Protein AF-A0A261BM64-F1 (afdb_monomer)

Secondary structure (DSSP, 8-state):
------------------TT--SSS--SS--TTTHHHHTTTS-HHHHHHHHHHHHHHHHHHHHS----------HHHHHHHHHHHHHHHHHHTTSTTTTT---EEEE-SS-EEEE---TT----EEEEE--TT--HHHHHHHTTSPTT-EEEEE-S--HHHHHHHHHTTEEEESSEEESS-EEEEEEEEETTEEEEEEEEEEEHHHIIIIII--SEEEEEEEE-TTGGGGGGGGGSTTSHHHHTT-EEEEEEEEEPPP-HHHHHHHHHHHHHHHHHT-EEEEEEEESSSEEEEEEE-S-HHHHHHHS--------------------------------SSHHHHHHHHHHHHHHHHHHHHHHGGGTT-HHHHHTTHHHHHHHHTTSGGGTT---EEEE-SS-EEEEPPPTT----EEEEES-TT--HHHHHHHTTSPTT-EEEEE-S-IIIIIHHHTTTTEEEESSEEESSSEEEEEEEEETTEEEEEEEEEEEHHHIIIIII--SEEEEEEE--TTGGGGGGGGGSTTSHHHHTT-EEEEEEEEEPPP-HHHHHHHHHHHHHHHHHT-EEEEEEEESSSEEEEEEESS-HHHIIIII-

Foldseek 3Di:
DDDDDDDDDDDDDDPDDDPPPDPPPPPDDDDPVPVVVVPPPDDPVVVVVVVVVVVVVVVVVVVVPPPPPPPPPDLVVLVVCQVCVVVVQVVVCPDPVNVPFDWDWQDKPPGTDIARAFPVLDAAEEEEFCCQLICSSVVVVLVVHHPPHEYEYEDLACDRRVVVQVVPNYHYHNFGEAQAFDWDWAFHQDPNDTDTDTTTYHYPLCCVCPVVVDQEHAEYEEDRRQRVLRCLQQPADVGVSVVSSHDYFKYKYWAAQDDSVSSVSVVCSVVRCVVRVQWRWDDWDDDNIIMIMIGGPPDQVSCNRGDDDDDDDDDDDDDDDDDDDDDDDDDDDDDDDDDPPPPVLVLLLVLLVQLLVQLCVVCVVCQVPLVVCVVCNVVSQVVSCPDPSNVPAPWDWQDKPPDIDIAFAWPVLDAFEEEEFQQALICRSVVVVVVRHHPPHEYEYEDLNPDRRVVVQVVDNYHYHNFGEAQAFDWDFAFGQDPNDTDTDITTYHYPLCCQCPVVNHQEHAEYEEDRRQRVLRCLQQPADVHVSVVSSHDYQKYKYKAAQDDPVSSVSVSVSVVRCSVRSFWRWHDWDDDSIIIIMIGGSPDPVSCNTRPD

Sequence (600 aa):
MNSRSYYSKFKNTEVFHDETFSYCNVIKLFTSRRLLTMMRRGGAATFFAVLSVSLLLYISYSSLNTTTTSFRLRDSAVDKLWGNLWRGIKLCEVIPEMKGLFIGDYPNSDETKRHIVPKMQLPSVIVTLGIGHDTGAEEKLIKGLPHGSEFFGADPMHEINENLYTKLPGKYFPFAVADAAGLAEANVLINTSYTTKTVVTLDIIYFLKNLVKRTFIDDIWIDGEGAEYGLFDHFFNNGKFDENGITFCQFNIEIHKPDNLQKKLFHDFIFQLLKDRRYAIYRPVQGHHMRLFMINFANEECKLQSTMRQKNVTKLFVAISVSFFLCLIVTNRNQFLYRIRMSAVEQVANNYSAWNDCLIKKISIYNGKPDKLWGNFSKGIKLCENIEEMKGLSIGSYANSDERKWHIVPKKNKPSVIISLGIGNDTLAEQKLIKVLPRGSEFFGADPIHEINENLYTKLPGKYFPFAVANSSGLAKASVLYNESYITKTVVTVDITYFLKNLVRRTFIDDIWIDAEGAEYGLFDHFFNGGKFDNNGITFCQFNIEIHSPDVQQKKLFHDFIFQLLNDRRYAIYRPVIGSHMRLFMLNFANEYCVHNYIL

Mean predicted aligned error: 14.96 Å

Radius of gyration: 34.31 Å; Cα contacts (8 Å, |Δi|>4): 955; chains: 1; bounding box: 92×75×102 Å

InterPro domains:
  IPR006342 Methyltransferase FkbM [PF05050] (107-279)
  IPR006342 Methyltransferase FkbM [PF05050] (403-571)

Organism: NCBI:txid1503980

pLDDT: mean 79.96, std 23.24, range [22.7, 98.44]

Solvent-accessible surface area (backbone atoms only — not comparable to full-atom values): 34769 Å² total; per-residue (Å²): 136,90,87,81,86,91,84,82,86,86,89,78,89,78,86,77,90,63,92,84,83,65,86,88,74,84,85,81,85,83,68,78,72,60,65,66,57,51,75,74,76,48,64,70,69,57,54,50,50,54,49,51,53,52,48,51,50,47,51,52,57,57,67,72,63,75,68,85,70,75,82,73,74,56,68,74,56,47,65,46,42,79,84,42,49,56,61,60,43,59,64,53,55,71,38,79,89,55,60,78,63,71,71,43,80,27,55,44,97,89,52,68,51,67,48,65,76,53,76,77,65,56,55,42,38,38,39,37,34,46,54,87,80,58,59,51,25,58,60,55,47,57,77,73,51,35,84,82,40,43,37,38,37,28,24,55,62,51,71,64,39,38,59,54,35,58,76,41,89,31,47,65,41,63,25,32,70,27,73,51,62,49,77,44,80,40,61,42,80,52,97,94,38,78,43,80,39,74,36,47,28,35,25,48,67,56,43,33,55,70,70,71,58,43,44,67,33,47,34,37,38,40,39,44,74,57,44,49,71,63,46,49,63,31,75,40,85,80,14,62,31,49,77,69,62,40,46,62,28,27,35,32,39,47,44,52,69,62,56,80,66,46,34,47,54,50,47,53,42,55,53,48,38,59,72,60,61,32,51,51,73,41,83,60,45,87,66,80,39,41,37,41,34,36,40,30,66,66,46,66,66,41,26,52,40,75,52,84,84,90,86,88,89,84,90,84,93,83,92,86,86,92,88,81,83,90,85,87,88,87,83,86,88,87,87,87,89,84,89,82,65,59,69,66,54,49,50,52,51,50,30,49,48,55,38,49,55,45,34,49,68,62,46,54,90,30,65,97,32,31,72,59,32,71,80,43,46,54,63,30,37,63,58,32,50,64,36,82,72,49,66,80,69,72,69,41,82,28,54,43,96,88,52,72,48,68,49,57,68,49,76,75,66,52,54,43,39,38,37,35,33,47,52,59,94,59,59,49,25,58,57,54,48,59,76,74,50,34,84,81,40,44,37,38,36,25,29,61,56,54,83,59,34,40,61,57,44,57,75,42,89,34,48,70,38,71,26,34,66,28,70,51,62,50,78,42,80,39,62,42,83,51,94,95,38,79,44,81,41,72,38,46,29,36,22,49,67,54,44,32,54,71,70,70,58,44,42,68,32,46,34,36,39,40,39,43,70,59,41,49,73,63,44,49,65,31,75,39,83,82,14,62,31,50,77,66,63,39,47,62,30,29,36,31,38,46,44,53,66,64,55,78,66,50,29,41,53,51,43,53,41,54,56,49,41,61,71,58,64,34,59,50,66,37,83,64,46,80,69,77,38,41,35,40,34,35,38,28,69,65,44,68,65,35,32,61,32,57,70,105

Nearest PDB structures (foldseek):
  1z74-assembly1_A  TM=6.182E-01  e=7.413E-01  Escherichia coli
  4wkg-assembly1_B  TM=5.753E-01  e=1.049E+00  Escherichia coli K-12
  1z7b-assembly1_A  TM=3.713E-01  e=9.899E-01  Escherichia coli
  4gok-assembly1_B  TM=2.558E-01  e=6.299E+00  Mus musculus
  3bh7-assembly1_A  TM=1.903E-01  e=9.442E+00  Mus musculus

Structure (mmCIF, N/CA/C/O backbone):
data_AF-A0A261BM64-F1
#
_entry.id   AF-A0A261BM64-F1
#
loop_
_atom_site.group_PDB
_atom_site.id
_atom_site.type_symbol
_atom_site.label_atom_id
_atom_site.label_alt_id
_atom_site.label_comp_id
_atom_site.label_asym_id
_atom_site.label_entity_id
_atom_site.label_seq_id
_atom_site.pdbx_PDB_ins_code
_atom_site.Cartn_x
_atom_site.Cartn_y
_atom_site.Cartn_z
_atom_site.occupancy
_atom_site.B_iso_or_equiv
_atom_site.auth_seq_id
_atom_site.auth_comp_id
_atom_site.auth_asym_id
_atom_site.auth_atom_id
_atom_site.pdbx_PDB_model_num
ATOM 1 N N . MET A 1 1 ? -29.934 41.283 34.119 1.00 27.91 1 MET A N 1
ATOM 2 C CA . MET A 1 1 ? -31.179 42.057 33.917 1.00 27.91 1 MET A CA 1
ATOM 3 C C . MET A 1 1 ? -32.213 41.161 33.248 1.00 27.91 1 MET A C 1
ATOM 5 O O . MET A 1 1 ? -31.848 40.356 32.406 1.00 27.91 1 MET A O 1
ATOM 9 N N . ASN A 1 2 ? -33.454 41.260 33.726 1.00 26.25 2 ASN A N 1
ATOM 10 C CA . ASN A 1 2 ? -34.631 40.424 33.459 1.00 26.25 2 ASN A CA 1
ATOM 11 C C . ASN A 1 2 ? -34.970 40.159 31.980 1.00 26.25 2 ASN A C 1
ATOM 13 O O . ASN A 1 2 ? -35.004 41.094 31.190 1.00 26.25 2 ASN A O 1
ATOM 17 N N . SER A 1 3 ? -35.474 38.957 31.677 1.00 25.48 3 SER A N 1
ATOM 18 C CA . SER A 1 3 ? -36.899 38.791 31.332 1.00 25.48 3 SER A CA 1
ATOM 19 C C . SER A 1 3 ? -37.350 37.326 31.433 1.00 25.48 3 SER A C 1
ATOM 21 O O . SER A 1 3 ? -36.589 36.387 31.228 1.00 25.48 3 SER A O 1
ATOM 23 N N . ARG A 1 4 ? -38.597 37.170 31.882 1.00 25.44 4 ARG A N 1
ATOM 24 C CA . ARG A 1 4 ? -39.299 35.948 32.288 1.00 25.44 4 ARG A CA 1
ATOM 25 C C . ARG A 1 4 ? -40.121 35.363 31.131 1.00 25.44 4 ARG A C 1
ATOM 27 O O . ARG A 1 4 ? -40.596 36.109 30.289 1.00 25.44 4 ARG A O 1
ATOM 34 N N . SER A 1 5 ? -40.475 34.084 31.311 1.00 24.55 5 SER A N 1
ATOM 35 C CA . SER A 1 5 ? -41.796 33.483 31.040 1.00 24.55 5 SER A CA 1
ATOM 36 C C . SER A 1 5 ? -42.239 33.287 29.586 1.00 24.55 5 SER A C 1
ATOM 38 O O . SER A 1 5 ? -42.747 34.215 28.974 1.00 24.55 5 SER A O 1
ATOM 40 N N . TYR A 1 6 ? -42.311 32.017 29.169 1.00 23.59 6 TYR A N 1
ATOM 41 C CA . TYR A 1 6 ? -43.547 31.455 28.608 1.00 23.59 6 TYR A CA 1
ATOM 42 C C . TYR A 1 6 ? -43.740 30.008 29.093 1.00 23.59 6 TYR A C 1
ATOM 44 O O . TYR A 1 6 ? -43.117 29.071 28.608 1.00 23.59 6 TYR A O 1
ATOM 52 N N . TYR A 1 7 ? -44.625 29.849 30.077 1.00 23.47 7 TYR A N 1
ATOM 53 C CA . TYR A 1 7 ? -45.308 28.602 30.415 1.00 23.47 7 TYR A CA 1
ATOM 54 C C . TYR A 1 7 ? -46.799 28.874 30.201 1.00 23.47 7 TYR A C 1
ATOM 56 O O . TYR A 1 7 ? -47.377 29.629 30.976 1.00 23.47 7 TYR A O 1
ATOM 64 N N . SER A 1 8 ? -47.436 28.275 29.188 1.00 22.94 8 SER A N 1
ATOM 65 C CA . SER A 1 8 ? -48.829 27.822 29.315 1.00 22.94 8 SER A CA 1
ATOM 66 C C . SER A 1 8 ? -49.249 26.884 28.175 1.00 22.94 8 SER A C 1
ATOM 68 O O . SER A 1 8 ? -49.077 27.208 27.006 1.00 22.94 8 SER A O 1
ATOM 70 N N . LYS A 1 9 ? -49.900 25.788 28.588 1.00 23.97 9 LYS A N 1
ATOM 71 C CA . LYS A 1 9 ? -50.954 25.021 27.902 1.00 23.97 9 LYS A CA 1
ATOM 72 C C . LYS A 1 9 ? -50.613 24.293 26.594 1.00 23.97 9 LYS A C 1
ATOM 74 O O . LYS A 1 9 ? -50.827 24.816 25.515 1.00 23.97 9 LYS A O 1
ATOM 79 N N . PHE A 1 10 ? -50.392 22.985 26.727 1.00 24.86 10 PHE A N 1
ATOM 80 C CA . PHE A 1 10 ? -51.280 22.006 26.088 1.00 24.86 10 PHE A CA 1
ATOM 81 C C . PHE A 1 10 ? -51.656 20.928 27.113 1.00 24.86 10 PHE A C 1
ATOM 83 O O . PHE A 1 10 ? -50.862 20.065 27.473 1.00 24.86 10 PHE A O 1
ATOM 90 N N . LYS A 1 11 ? -52.885 21.035 27.632 1.00 24.25 11 LYS A N 1
ATOM 91 C CA . LYS A 1 11 ? -53.636 19.904 28.179 1.00 24.25 11 LYS A CA 1
ATOM 92 C C . LYS A 1 11 ? -54.252 19.206 26.970 1.00 24.25 11 LYS A C 1
ATOM 94 O O . LYS A 1 11 ? -55.079 19.819 26.309 1.00 24.25 11 LYS A O 1
ATOM 99 N N . ASN A 1 12 ? -53.834 17.979 26.698 1.00 24.27 12 ASN A N 1
ATOM 100 C CA . ASN A 1 12 ? -54.710 16.896 26.263 1.00 24.27 12 ASN A CA 1
ATOM 101 C C . ASN A 1 12 ? -53.974 15.586 26.535 1.00 24.27 12 ASN A C 1
ATOM 103 O O . ASN A 1 12 ? -52.981 15.238 25.906 1.00 24.27 12 ASN A O 1
ATOM 107 N N . THR A 1 13 ? -54.441 14.941 27.592 1.00 26.94 13 THR A N 1
ATOM 108 C CA . THR A 1 13 ? -54.120 13.592 28.026 1.00 26.94 13 THR A CA 1
ATOM 109 C C . THR A 1 13 ? -54.712 12.590 27.043 1.00 26.94 13 THR A C 1
ATOM 111 O O . THR A 1 13 ? -55.924 12.399 27.038 1.00 26.94 13 THR A O 1
ATOM 114 N N . GLU A 1 14 ? -53.859 11.904 26.292 1.00 22.70 14 GLU A N 1
ATOM 115 C CA . GLU A 1 14 ? -54.111 10.521 25.889 1.00 22.70 14 GLU A CA 1
ATOM 116 C C . GLU A 1 14 ? -53.057 9.656 26.578 1.00 22.70 14 GLU A C 1
ATOM 118 O O . GLU A 1 14 ? -51.877 9.648 26.231 1.00 22.70 14 GLU A O 1
ATOM 123 N N . VAL A 1 15 ? -53.493 8.992 27.646 1.00 25.80 15 VAL A N 1
ATOM 124 C CA . VAL A 1 15 ? -52.735 7.945 28.325 1.00 25.80 15 VAL A CA 1
ATOM 125 C C . VAL A 1 15 ? -52.829 6.710 27.436 1.00 25.80 15 VAL A C 1
ATOM 127 O O . VAL A 1 15 ? -53.830 6.000 27.466 1.00 25.80 15 VAL A O 1
ATOM 130 N N . PHE A 1 16 ? -51.805 6.469 26.622 1.00 24.59 16 PHE A N 1
ATOM 131 C CA . PHE A 1 16 ? -51.646 5.188 25.944 1.00 24.59 16 PHE A CA 1
ATOM 132 C C . PHE A 1 16 ? -50.940 4.216 26.890 1.00 24.59 16 PHE A C 1
ATOM 134 O O . PHE A 1 16 ? -49.743 4.326 27.153 1.00 24.59 16 PHE A O 1
ATOM 141 N N . HIS A 1 17 ? -51.722 3.281 27.430 1.00 26.20 17 HIS A N 1
ATOM 142 C CA . HIS A 1 17 ? -51.215 2.034 27.983 1.00 26.20 17 HIS A CA 1
ATOM 143 C C . HIS A 1 17 ? -50.659 1.200 26.826 1.00 26.20 17 HIS A C 1
ATOM 145 O O . HIS A 1 17 ? -51.427 0.660 26.037 1.00 26.20 17 HIS A O 1
ATOM 151 N N . ASP A 1 18 ? -49.335 1.116 26.731 1.00 27.52 18 ASP A N 1
ATOM 152 C CA . ASP A 1 18 ? -48.642 0.157 25.874 1.00 27.52 18 ASP A CA 1
ATOM 153 C C . ASP A 1 18 ? -47.650 -0.623 26.750 1.00 27.52 18 ASP A C 1
ATOM 155 O O . ASP A 1 18 ? -46.895 -0.040 27.538 1.00 27.52 18 ASP A O 1
ATOM 159 N N . GLU A 1 19 ? -47.706 -1.951 26.679 1.00 28.20 19 GLU A N 1
ATOM 160 C CA . GLU A 1 19 ? -47.097 -2.918 27.611 1.00 28.20 19 GLU A CA 1
ATOM 161 C C . GLU A 1 19 ? -45.558 -3.016 27.520 1.00 28.20 19 GLU A C 1
ATOM 163 O O . GLU A 1 19 ? -44.948 -4.006 27.916 1.00 28.20 19 GLU A O 1
ATOM 168 N N . THR A 1 20 ? -44.878 -1.964 27.066 1.00 29.73 20 THR A N 1
ATOM 169 C CA . THR A 1 20 ? -43.408 -1.887 27.015 1.00 29.73 20 THR A CA 1
ATOM 170 C C . THR A 1 20 ? -42.751 -1.431 28.327 1.00 29.73 20 THR A C 1
ATOM 172 O O . THR A 1 20 ? -41.527 -1.409 28.430 1.00 29.73 20 THR A O 1
ATOM 175 N N . PHE A 1 21 ? -43.528 -1.114 29.368 1.00 30.62 21 PHE A N 1
ATOM 176 C CA . PHE A 1 21 ? -43.029 -0.693 30.687 1.00 30.62 21 PHE A CA 1
ATOM 177 C C . PHE A 1 21 ? -43.258 -1.767 31.766 1.00 30.62 21 PHE A C 1
ATOM 179 O O . PHE A 1 21 ? -44.001 -1.555 32.720 1.00 30.62 21 PHE A O 1
ATOM 186 N N . SER A 1 22 ? -42.622 -2.940 31.648 1.00 30.62 22 SER A N 1
ATOM 187 C CA . SER A 1 22 ? -42.718 -3.971 32.703 1.00 30.62 22 SER A CA 1
ATOM 188 C C . SER A 1 22 ? -41.456 -4.814 32.940 1.00 30.62 22 SER A C 1
ATOM 190 O O . SER A 1 22 ? -41.537 -5.937 33.425 1.00 30.62 22 SER A O 1
ATOM 192 N N . TYR A 1 23 ? -40.257 -4.283 32.677 1.00 32.41 23 TYR A N 1
ATOM 193 C CA . TYR A 1 23 ? -39.013 -4.995 33.032 1.00 32.41 23 TYR A CA 1
ATOM 194 C C . TYR A 1 23 ? -38.281 -4.470 34.277 1.00 32.41 23 TYR A C 1
ATOM 196 O O . TYR A 1 23 ? -37.361 -5.129 34.750 1.00 32.41 23 TYR A O 1
ATOM 204 N N . CYS A 1 24 ? -38.739 -3.374 34.896 1.00 29.56 24 CYS A N 1
ATOM 205 C CA . CYS A 1 24 ? -38.149 -2.861 36.146 1.00 29.56 24 CYS A CA 1
ATOM 206 C C . CYS A 1 24 ? -38.974 -3.123 37.422 1.00 29.56 24 CYS A C 1
ATOM 208 O O . CYS A 1 24 ? -38.508 -2.773 38.499 1.00 29.56 24 CYS A O 1
ATOM 210 N N . ASN A 1 25 ? -40.164 -3.740 37.353 1.00 27.56 25 ASN A N 1
ATOM 211 C CA . ASN A 1 25 ? -41.068 -3.840 38.518 1.00 27.56 25 ASN A CA 1
ATOM 212 C C . ASN A 1 25 ? -41.538 -5.254 38.915 1.00 27.56 25 ASN A C 1
ATOM 214 O O . ASN A 1 25 ? -42.437 -5.382 39.744 1.00 27.56 25 ASN A O 1
ATOM 218 N N . VAL A 1 26 ? -40.907 -6.330 38.434 1.00 28.30 26 VAL A N 1
ATOM 219 C CA . VAL A 1 26 ? -41.271 -7.709 38.833 1.00 28.30 26 VAL A CA 1
ATOM 220 C C . VAL A 1 26 ? -40.197 -8.343 39.725 1.00 28.30 26 VAL A C 1
ATOM 222 O O . VAL A 1 26 ? -39.686 -9.418 39.449 1.00 28.30 26 VAL A O 1
ATOM 225 N N . ILE A 1 27 ? -39.847 -7.682 40.832 1.00 28.03 27 ILE A N 1
ATOM 226 C CA . ILE A 1 27 ? -39.188 -8.329 41.984 1.00 28.03 27 ILE A CA 1
ATOM 227 C C . ILE A 1 27 ? -39.833 -7.789 43.259 1.00 28.03 27 ILE A C 1
ATOM 229 O O . ILE A 1 27 ? -39.237 -7.053 44.042 1.00 28.03 27 ILE A O 1
ATOM 233 N N . LYS A 1 28 ? -41.113 -8.105 43.464 1.00 28.30 28 LYS A N 1
ATOM 234 C CA . LYS A 1 28 ? -41.758 -7.861 44.759 1.00 28.30 28 LYS A CA 1
ATOM 235 C C . LYS A 1 28 ? -42.925 -8.791 45.050 1.00 28.30 28 LYS A C 1
ATOM 237 O O . LYS A 1 28 ? -43.898 -8.377 45.651 1.00 28.30 28 LYS A O 1
ATOM 242 N N . LEU A 1 29 ? -42.827 -10.060 44.675 1.00 29.50 29 LEU A N 1
ATOM 243 C CA . LEU A 1 29 ? -43.710 -11.109 45.182 1.00 29.50 29 LEU A CA 1
ATOM 244 C C . LEU A 1 29 ? -42.959 -12.426 45.039 1.00 29.50 29 LEU A C 1
ATOM 246 O O . LEU A 1 29 ? -42.694 -12.833 43.925 1.00 29.50 29 LEU A O 1
ATOM 250 N N . PHE A 1 30 ? -42.554 -12.988 46.177 1.00 30.08 30 PHE A N 1
ATOM 251 C CA . PHE A 1 30 ? -42.085 -14.358 46.459 1.00 30.08 30 PHE A CA 1
ATOM 252 C C . PHE A 1 30 ? -40.916 -14.321 47.446 1.00 30.08 30 PHE A C 1
ATOM 254 O O . PHE A 1 30 ? -39.801 -14.754 47.180 1.00 30.08 30 PHE A O 1
ATOM 261 N N . THR A 1 31 ? -41.187 -13.810 48.648 1.00 32.81 31 THR A N 1
ATOM 262 C CA . THR A 1 31 ? -40.377 -14.158 49.814 1.00 32.81 31 THR A CA 1
ATOM 263 C C . THR A 1 31 ? -40.854 -15.509 50.349 1.00 32.81 31 THR A C 1
ATOM 265 O O . THR A 1 31 ? -42.041 -15.730 50.602 1.00 32.81 31 THR A O 1
ATOM 268 N N . SER A 1 32 ? -39.902 -16.420 50.536 1.00 38.06 32 SER A N 1
ATOM 269 C CA . SER A 1 32 ? -40.053 -17.830 50.932 1.00 38.06 32 SER A CA 1
ATOM 270 C C . SER A 1 32 ? -40.803 -18.082 52.253 1.00 38.06 32 SER A C 1
ATOM 272 O O . SER A 1 32 ? -41.097 -19.227 52.590 1.00 38.06 32 SER A O 1
ATOM 274 N N . ARG A 1 33 ? -41.180 -17.035 53.001 1.00 36.44 33 ARG A N 1
ATOM 275 C CA . ARG A 1 33 ? -41.893 -17.151 54.283 1.00 36.44 33 ARG A CA 1
ATOM 276 C C . ARG A 1 33 ? -43.402 -17.404 54.168 1.00 36.44 33 ARG A C 1
ATOM 278 O O . ARG A 1 33 ? -43.966 -17.936 55.121 1.00 36.44 33 ARG A O 1
ATOM 285 N N . ARG A 1 34 ? -44.062 -17.073 53.045 1.00 40.50 34 ARG A N 1
ATOM 286 C CA . ARG A 1 34 ? -45.526 -17.278 52.886 1.00 40.50 34 ARG A CA 1
ATOM 287 C C . ARG A 1 34 ? -45.927 -18.682 52.404 1.00 40.50 34 ARG A C 1
ATOM 289 O O . ARG A 1 34 ? -47.018 -19.140 52.727 1.00 40.50 34 ARG A O 1
ATOM 296 N N . LEU A 1 35 ? -45.044 -19.396 51.702 1.00 41.75 35 LEU A N 1
ATOM 297 C CA . LEU A 1 35 ? -45.313 -20.758 51.205 1.00 41.75 35 LEU A CA 1
ATOM 298 C C . LEU A 1 35 ? -45.365 -21.801 52.337 1.00 41.75 35 LEU A C 1
ATOM 300 O O . LEU A 1 35 ? -46.227 -22.676 52.341 1.00 41.75 35 LEU A O 1
ATOM 304 N N . LEU A 1 36 ? -44.524 -21.641 53.363 1.00 43.19 36 LEU A N 1
ATOM 305 C CA . LEU A 1 36 ? -44.517 -22.509 54.548 1.00 43.19 36 LEU A CA 1
ATOM 306 C C . LEU A 1 36 ? -45.742 -22.324 55.460 1.00 43.19 36 LEU A C 1
ATOM 308 O O . LEU A 1 36 ? -46.061 -23.214 56.246 1.00 43.19 36 LEU A O 1
ATOM 312 N N . THR A 1 37 ? -46.450 -21.194 55.364 1.00 41.78 37 THR A N 1
ATOM 313 C CA . THR A 1 37 ? -47.647 -20.931 56.180 1.00 41.78 37 THR A CA 1
ATOM 314 C C . THR A 1 37 ? -48.914 -21.545 55.579 1.00 41.78 37 THR A C 1
ATOM 316 O O . THR A 1 37 ? -49.790 -21.961 56.336 1.00 41.78 37 THR A O 1
ATOM 319 N N . MET A 1 38 ? -49.000 -21.685 54.249 1.00 43.47 38 MET A N 1
ATOM 320 C CA . MET A 1 38 ? -50.141 -22.339 53.587 1.00 43.47 38 MET A CA 1
ATOM 321 C C . MET A 1 38 ? -50.138 -23.866 53.750 1.00 43.47 38 MET A C 1
ATOM 323 O O . MET A 1 38 ? -51.203 -24.449 53.935 1.00 43.47 38 MET A O 1
ATOM 327 N N . MET A 1 39 ? -48.967 -24.514 53.796 1.00 41.50 39 MET A N 1
ATOM 328 C CA . MET A 1 39 ? -48.874 -25.973 53.996 1.00 41.50 39 MET A CA 1
ATOM 329 C C . MET A 1 39 ? -49.266 -26.441 55.411 1.00 41.50 39 MET A C 1
ATOM 331 O O . MET A 1 39 ? -49.415 -27.637 55.638 1.00 41.50 39 MET A O 1
ATOM 335 N N . ARG A 1 40 ? -49.457 -25.523 56.373 1.00 49.06 40 ARG A N 1
ATOM 336 C CA . ARG A 1 40 ? -49.807 -25.859 57.766 1.00 49.06 40 ARG A CA 1
ATOM 337 C C . ARG A 1 40 ? -51.303 -25.801 58.096 1.00 49.06 40 ARG A C 1
ATOM 339 O O . ARG A 1 40 ? -51.658 -26.200 59.200 1.00 49.06 40 ARG A O 1
ATOM 346 N N . ARG A 1 41 ? -52.176 -25.291 57.214 1.00 49.00 41 ARG A N 1
ATOM 347 C CA . ARG A 1 41 ? -53.595 -25.037 57.569 1.00 49.00 41 ARG A CA 1
ATOM 348 C C . ARG A 1 41 ? -54.665 -25.509 56.582 1.00 49.00 41 ARG A C 1
ATOM 350 O O . ARG A 1 41 ? -55.825 -25.539 56.968 1.00 49.00 41 ARG A O 1
ATOM 357 N N . GLY A 1 42 ? -54.318 -25.921 55.368 1.00 51.72 42 GLY A N 1
ATOM 358 C CA . GLY A 1 42 ? -55.272 -26.521 54.431 1.00 51.72 42 GLY A CA 1
ATOM 359 C C . GLY A 1 42 ? -54.634 -27.758 53.833 1.00 51.72 42 GLY A C 1
ATOM 360 O O . GLY A 1 42 ? -53.624 -27.635 53.147 1.00 51.72 42 GLY A O 1
ATOM 361 N N . GLY A 1 43 ? -55.153 -28.939 54.170 1.00 51.94 43 GLY A N 1
ATOM 362 C CA . GLY A 1 43 ? -54.605 -30.219 53.721 1.00 51.94 43 GLY A CA 1
ATOM 363 C C . GLY A 1 43 ? -54.429 -30.298 52.201 1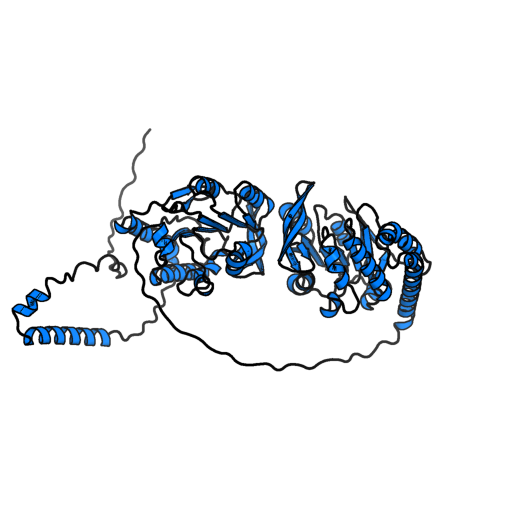.00 51.94 43 GLY A C 1
ATOM 364 O O . GLY A 1 43 ? -54.982 -29.496 51.449 1.00 51.94 43 GLY A O 1
ATOM 365 N N . ALA A 1 44 ? -53.664 -31.298 51.753 1.00 45.59 44 ALA A N 1
ATOM 366 C CA . ALA A 1 44 ? -53.212 -31.487 50.371 1.00 45.59 44 ALA A CA 1
ATOM 367 C C . ALA A 1 44 ? -54.288 -31.238 49.290 1.00 45.59 44 ALA A C 1
ATOM 369 O O . ALA A 1 44 ? -53.965 -30.722 48.225 1.00 45.59 44 ALA A O 1
ATOM 370 N N . ALA A 1 45 ? -55.566 -31.500 49.578 1.00 44.25 45 ALA A N 1
ATOM 371 C CA . ALA A 1 45 ? -56.689 -31.220 48.684 1.00 44.25 45 ALA A CA 1
ATOM 372 C C . ALA A 1 45 ? -56.798 -29.743 48.242 1.00 44.25 45 ALA A C 1
ATOM 374 O O . ALA A 1 45 ? -57.065 -29.475 47.074 1.00 44.25 45 ALA A O 1
ATOM 375 N N . THR A 1 46 ? -56.543 -28.771 49.126 1.00 49.66 46 THR A N 1
ATOM 376 C CA . THR A 1 46 ? -56.608 -27.338 48.777 1.00 49.66 46 THR A CA 1
ATOM 377 C C . THR A 1 46 ? -55.399 -26.907 47.944 1.00 49.66 46 THR A C 1
ATOM 379 O O . THR A 1 46 ? -55.518 -26.067 47.056 1.00 49.66 46 THR A O 1
ATOM 382 N N . PHE A 1 47 ? -54.239 -27.526 48.183 1.00 50.97 47 PHE A N 1
ATOM 383 C CA . PHE A 1 47 ? -53.023 -27.299 47.402 1.00 50.97 47 PHE A CA 1
ATOM 384 C C . PHE A 1 47 ? -53.157 -27.863 45.982 1.00 50.97 47 PHE A C 1
ATOM 386 O O . PHE A 1 47 ? -52.850 -27.164 45.018 1.00 50.97 47 PHE A O 1
ATOM 393 N N . PHE A 1 48 ? -53.702 -29.077 45.840 1.00 46.00 48 PHE A N 1
ATOM 394 C CA . PHE A 1 48 ? -53.966 -29.685 44.536 1.00 46.00 48 PHE A CA 1
ATOM 395 C C . PHE A 1 48 ? -55.066 -28.956 43.760 1.00 46.00 48 PHE A C 1
ATOM 397 O O . PHE A 1 48 ? -54.900 -28.763 42.561 1.00 46.00 48 PHE A O 1
ATOM 404 N N . ALA A 1 49 ? -56.115 -28.453 44.424 1.00 47.50 49 ALA A N 1
ATOM 405 C CA . ALA A 1 49 ? -57.146 -27.636 43.777 1.00 47.50 49 ALA A CA 1
ATOM 406 C C . ALA A 1 49 ? -56.566 -26.336 43.185 1.00 47.50 49 ALA A C 1
ATOM 408 O O . ALA A 1 49 ? -56.796 -26.028 42.015 1.00 47.50 49 ALA A O 1
ATOM 409 N N . VAL A 1 50 ? -55.735 -25.613 43.947 1.00 52.69 50 VAL A N 1
ATOM 410 C CA . VAL A 1 50 ? -55.081 -24.376 43.480 1.00 52.69 50 VAL A CA 1
ATOM 411 C C . VAL A 1 50 ? -54.078 -24.656 42.356 1.00 52.69 50 VAL A C 1
ATOM 413 O O . VAL A 1 50 ? -54.019 -23.891 41.393 1.00 52.69 50 VAL A O 1
ATOM 416 N N . LEU A 1 51 ? -53.343 -25.771 42.419 1.00 45.41 51 LEU A N 1
ATOM 417 C CA . LEU A 1 51 ? -52.441 -26.192 41.343 1.00 45.41 51 LEU A CA 1
ATOM 418 C C . LEU A 1 51 ? -53.198 -26.593 40.076 1.00 45.41 51 LEU A C 1
ATOM 420 O O . LEU A 1 51 ? -52.790 -26.199 38.992 1.00 45.41 51 LEU A O 1
ATOM 424 N N . SER A 1 52 ? -54.319 -27.308 40.197 1.00 43.88 52 SER A N 1
ATOM 425 C CA . SER A 1 52 ? -55.134 -27.708 39.045 1.00 43.88 52 SER A CA 1
ATOM 426 C C . SER A 1 52 ? -55.811 -26.521 38.358 1.00 43.88 52 SER A C 1
ATOM 428 O O . SER A 1 52 ? -55.814 -26.462 37.134 1.00 43.88 52 SER A O 1
ATOM 430 N N . VAL A 1 53 ? -56.288 -25.523 39.113 1.00 48.19 53 VAL A N 1
ATOM 431 C CA . VAL A 1 53 ? -56.851 -24.284 38.546 1.00 48.19 53 VAL A CA 1
ATOM 432 C C . VAL A 1 53 ? -55.755 -23.423 37.910 1.00 48.19 53 VAL A C 1
ATOM 434 O O . VAL A 1 53 ? -55.958 -22.884 36.827 1.00 48.19 53 VAL A O 1
ATOM 437 N N . SER A 1 54 ? -54.566 -23.351 38.518 1.00 47.28 54 SER A N 1
ATOM 438 C CA . SER A 1 54 ? -53.419 -22.626 37.948 1.00 47.28 54 SER A CA 1
ATOM 439 C C . SER A 1 54 ? -52.878 -23.304 36.685 1.00 47.28 54 SER A C 1
ATOM 441 O O . SER A 1 54 ? -52.493 -22.621 35.741 1.00 47.28 54 SER A O 1
ATOM 443 N N . LEU A 1 55 ? -52.897 -24.640 36.635 1.00 42.06 55 LEU A N 1
ATOM 444 C CA . LEU A 1 55 ? -52.486 -25.425 35.473 1.00 42.06 55 LEU A CA 1
ATOM 445 C C . LEU A 1 55 ? -53.532 -25.363 34.350 1.00 42.06 55 LEU A C 1
ATOM 447 O O . LEU A 1 55 ? -53.156 -25.242 33.193 1.00 42.06 55 LEU A O 1
ATOM 451 N N . LEU A 1 56 ? -54.831 -25.360 34.669 1.00 41.06 56 LEU A N 1
ATOM 452 C CA . LEU A 1 56 ? -55.909 -25.154 33.691 1.00 41.06 56 LEU A CA 1
ATOM 453 C C . LEU A 1 56 ? -55.911 -23.729 33.128 1.00 41.06 56 LEU A C 1
ATOM 455 O O . LEU A 1 56 ? -56.116 -23.558 31.928 1.00 41.06 56 LEU A O 1
ATOM 459 N N . LEU A 1 57 ? -55.616 -22.716 33.949 1.00 43.47 57 LEU A N 1
ATOM 460 C CA . LEU A 1 57 ? -55.412 -21.339 33.489 1.00 43.47 57 LEU A CA 1
ATOM 461 C C . LEU A 1 57 ? -54.144 -21.212 32.636 1.00 43.47 57 LEU A C 1
ATOM 463 O O . LEU A 1 57 ? -54.176 -20.527 31.621 1.00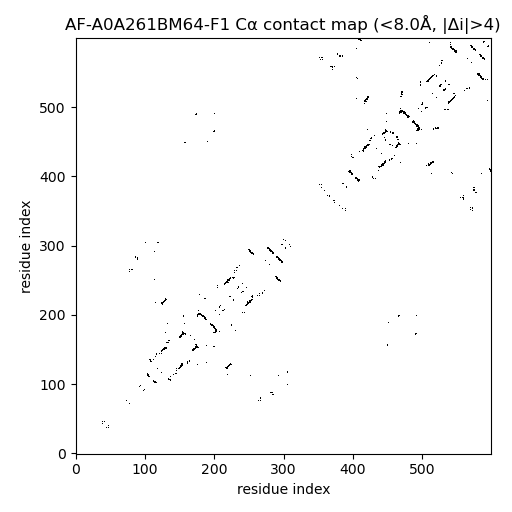 43.47 57 LEU A O 1
ATOM 467 N N . TYR A 1 58 ? -53.063 -21.916 32.983 1.00 41.88 58 TYR A N 1
ATOM 468 C CA . TYR A 1 58 ? -51.832 -21.952 32.189 1.00 41.88 58 TYR A CA 1
ATOM 469 C C . TYR A 1 58 ? -52.023 -22.679 30.850 1.00 41.88 58 TYR A C 1
ATOM 471 O O . TYR A 1 58 ? -51.575 -22.183 29.821 1.00 41.88 58 TYR A O 1
ATOM 479 N N . ILE A 1 59 ? -52.745 -23.804 30.827 1.00 39.91 59 ILE A N 1
ATOM 480 C CA . ILE A 1 59 ? -53.064 -24.549 29.600 1.00 39.91 59 ILE A CA 1
ATOM 481 C C . ILE A 1 59 ? -54.012 -23.728 28.716 1.00 39.91 59 ILE A C 1
ATOM 483 O O . ILE A 1 59 ? -53.748 -23.592 27.523 1.00 39.91 59 ILE A O 1
ATOM 487 N N . SER A 1 60 ? -55.030 -23.083 29.297 1.00 38.62 60 SER A N 1
ATOM 488 C CA . SER A 1 60 ? -55.939 -22.186 28.566 1.00 38.62 60 SER A CA 1
ATOM 489 C C . SER A 1 60 ? -55.195 -20.971 27.993 1.00 38.62 60 SER A C 1
ATOM 491 O O . SER A 1 60 ? -55.362 -20.661 26.815 1.00 38.62 60 SER A O 1
ATOM 493 N N . TYR A 1 61 ? -54.293 -20.355 28.770 1.00 38.25 61 TYR A N 1
ATOM 494 C CA . TYR A 1 61 ? -53.425 -19.251 28.336 1.00 38.25 61 TYR A CA 1
ATOM 495 C C . TYR A 1 61 ? -52.400 -19.680 27.269 1.00 38.25 61 TYR A C 1
ATOM 497 O O . TYR A 1 61 ? -52.123 -18.926 26.340 1.00 38.25 61 TYR A O 1
ATOM 505 N N . SER A 1 62 ? -51.875 -20.908 27.347 1.00 37.28 62 SER A N 1
ATOM 506 C CA . SER A 1 62 ? -50.946 -21.458 26.348 1.00 37.28 62 SER A CA 1
ATOM 507 C C . SER A 1 62 ? -51.639 -21.869 25.041 1.00 37.28 62 SER A C 1
ATOM 509 O O . SER A 1 62 ? -51.044 -21.746 23.974 1.00 37.28 62 SER A O 1
ATOM 511 N N . SER A 1 63 ? -52.911 -22.290 25.099 1.00 34.75 63 SER A N 1
ATOM 512 C CA . SER A 1 63 ? -53.690 -22.693 23.917 1.00 34.75 63 SER A CA 1
ATOM 513 C C . SER A 1 63 ? -54.228 -21.508 23.106 1.00 34.75 63 SER A C 1
ATOM 515 O O . SER A 1 63 ? -54.405 -21.629 21.898 1.00 34.75 63 SER A O 1
ATOM 517 N N . LEU A 1 64 ? -54.414 -20.342 23.739 1.00 36.38 64 LEU A N 1
ATOM 518 C CA . LEU A 1 64 ? -54.865 -19.102 23.090 1.00 36.38 64 LEU A CA 1
ATOM 519 C C . LEU A 1 64 ? -53.727 -18.274 22.461 1.00 36.38 64 LEU A C 1
ATOM 521 O O . LEU A 1 64 ? -54.008 -17.338 21.722 1.00 36.38 64 LEU A O 1
ATOM 525 N N . ASN A 1 65 ? -52.458 -18.633 22.692 1.00 33.44 65 ASN A N 1
ATOM 526 C CA . ASN A 1 65 ? -51.281 -17.913 22.180 1.00 33.44 65 ASN A CA 1
ATOM 527 C C . ASN A 1 65 ? -50.510 -18.686 21.093 1.00 33.44 65 ASN A C 1
ATOM 529 O O . ASN A 1 65 ? -49.290 -18.584 20.973 1.00 33.44 65 ASN A O 1
ATOM 533 N N . THR A 1 66 ? -51.230 -19.438 20.259 1.00 31.84 66 THR A N 1
ATOM 534 C CA . THR A 1 66 ? -50.701 -2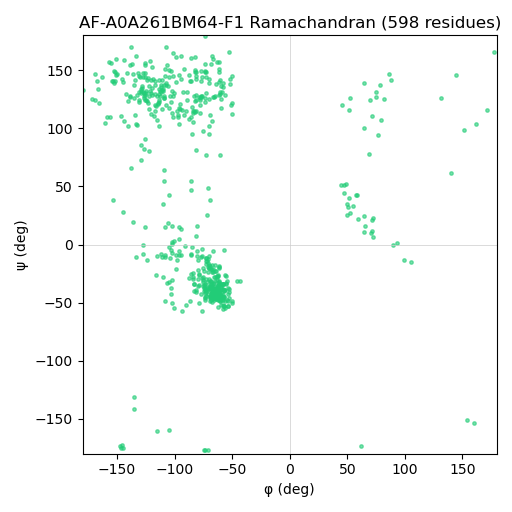0.001 19.002 1.00 31.84 66 THR A CA 1
ATOM 535 C C . THR A 1 66 ? -51.217 -19.246 17.778 1.00 31.84 66 THR A C 1
ATOM 537 O O . THR A 1 66 ? -51.523 -19.822 16.743 1.00 31.84 66 THR A O 1
ATOM 540 N N . THR A 1 67 ? -51.255 -17.918 17.853 1.00 26.69 67 THR A N 1
ATOM 541 C CA . THR A 1 67 ? -51.058 -17.094 16.659 1.00 26.69 67 THR A CA 1
ATOM 542 C C . THR A 1 67 ? -49.598 -16.686 16.622 1.00 26.69 67 THR A C 1
ATOM 544 O O . THR A 1 67 ? -49.165 -15.802 17.357 1.00 26.69 67 THR A O 1
ATOM 547 N N . THR A 1 68 ? -48.830 -17.339 15.755 1.00 31.05 68 THR A N 1
ATOM 548 C CA . THR A 1 68 ? -47.542 -16.855 15.260 1.00 31.05 68 THR A CA 1
ATOM 549 C C . THR A 1 68 ? -47.759 -15.531 14.527 1.00 31.05 68 THR A C 1
ATOM 551 O O . THR A 1 68 ? -47.768 -15.455 13.302 1.00 31.05 68 THR A O 1
ATOM 554 N N . THR A 1 69 ? -47.935 -14.443 15.274 1.00 25.02 69 THR A N 1
ATOM 555 C CA . THR A 1 69 ? -47.704 -13.108 14.737 1.00 25.02 69 THR A CA 1
ATOM 556 C C . THR A 1 69 ? -46.204 -12.977 14.547 1.00 25.02 69 THR A C 1
ATOM 558 O O . THR A 1 69 ? -45.461 -12.761 15.504 1.00 25.02 69 THR A O 1
ATOM 561 N N . SER A 1 70 ? -45.742 -13.122 13.304 1.00 27.22 70 SER A N 1
ATOM 562 C CA . SER A 1 70 ? -44.449 -12.579 12.907 1.00 27.22 70 SER A CA 1
ATOM 563 C C . SER A 1 70 ? -44.429 -11.117 13.350 1.00 27.22 70 SER A C 1
ATOM 565 O O . SER A 1 70 ? -45.218 -10.312 12.845 1.00 27.22 70 SER A O 1
ATOM 567 N N . PHE A 1 71 ? -43.587 -10.773 14.319 1.00 32.03 71 PHE A N 1
ATOM 568 C CA . PHE A 1 71 ? -43.432 -9.401 14.780 1.00 32.03 71 PHE A CA 1
ATOM 569 C C . PHE A 1 71 ? -42.676 -8.627 13.688 1.00 32.03 71 PHE A C 1
ATOM 571 O O . PHE A 1 71 ? -41.472 -8.408 13.764 1.00 32.03 71 PHE A O 1
ATOM 578 N N . ARG A 1 72 ? -43.370 -8.258 12.604 1.00 32.12 72 ARG A N 1
ATOM 579 C CA . ARG A 1 72 ? -42.925 -7.171 11.731 1.00 32.12 72 ARG A CA 1
ATOM 580 C C . ARG A 1 72 ? -43.109 -5.897 12.544 1.00 32.12 72 ARG A C 1
ATOM 582 O O . ARG A 1 72 ? -44.213 -5.357 12.605 1.00 32.12 72 ARG A O 1
ATOM 589 N N . LEU A 1 73 ? -42.042 -5.447 13.204 1.00 40.75 73 LEU A N 1
ATOM 590 C CA . LEU A 1 73 ? -41.968 -4.074 13.695 1.00 40.75 73 LEU A CA 1
ATOM 591 C C . LEU A 1 73 ? -42.322 -3.159 12.520 1.00 40.75 73 LEU A C 1
ATOM 593 O O . LEU A 1 73 ? -41.705 -3.247 11.461 1.00 40.75 73 LEU A O 1
ATOM 597 N N . ARG A 1 74 ? -43.361 -2.330 12.674 1.00 48.47 74 ARG A N 1
ATOM 598 C CA . ARG A 1 74 ? -43.665 -1.287 11.685 1.00 48.47 74 ARG A CA 1
ATOM 599 C C . ARG A 1 74 ? -42.446 -0.371 11.602 1.00 48.47 74 ARG A C 1
ATOM 601 O O . ARG A 1 74 ? -41.955 0.030 12.656 1.00 48.47 74 ARG A O 1
ATOM 608 N N . ASP A 1 75 ? -42.029 0.020 10.399 1.00 52.06 75 ASP A N 1
ATOM 609 C CA . ASP A 1 75 ? -40.875 0.909 10.147 1.00 52.06 75 ASP A CA 1
ATOM 610 C C . ASP A 1 75 ? -40.853 2.145 11.073 1.00 52.06 75 ASP A C 1
ATOM 612 O O . ASP A 1 75 ? -39.808 2.562 11.566 1.00 52.06 75 ASP A O 1
ATOM 616 N N . SER A 1 76 ? -42.038 2.633 11.463 1.00 55.78 76 SER A N 1
ATOM 617 C CA . SER A 1 76 ? -42.228 3.716 12.437 1.00 55.78 76 SER A CA 1
ATOM 618 C C . SER A 1 76 ? -41.589 3.504 13.822 1.00 55.78 76 SER A C 1
ATOM 620 O O . SER A 1 76 ? -41.333 4.485 14.516 1.00 55.78 76 SER A O 1
ATOM 622 N N . ALA A 1 77 ? -41.388 2.261 14.273 1.00 63.50 77 ALA A N 1
ATOM 623 C CA . ALA A 1 77 ? -40.773 1.953 15.567 1.00 63.50 77 ALA A CA 1
ATOM 624 C C . ALA A 1 77 ? -39.239 1.995 15.480 1.00 63.50 77 ALA A C 1
ATOM 626 O O . ALA A 1 77 ? -38.594 2.559 16.364 1.00 63.50 77 ALA A O 1
ATOM 627 N N . VAL A 1 78 ? -38.678 1.485 14.377 1.00 74.56 78 VAL A N 1
ATOM 628 C CA . VAL A 1 78 ? -37.242 1.562 14.059 1.00 74.56 78 VAL A CA 1
ATOM 629 C C . VAL A 1 78 ? -36.822 3.025 13.904 1.00 74.56 78 VAL A C 1
ATOM 631 O O . VAL A 1 78 ? -35.863 3.466 14.535 1.00 74.56 78 VAL A O 1
ATOM 634 N N . ASP A 1 79 ? -37.612 3.814 13.170 1.00 72.88 79 ASP A N 1
ATOM 635 C CA . ASP A 1 79 ? -37.358 5.244 12.976 1.00 72.88 79 ASP A CA 1
ATOM 636 C C . ASP A 1 79 ? -37.378 6.053 14.278 1.00 72.88 79 ASP A C 1
ATOM 638 O O . ASP A 1 79 ? -36.624 7.016 14.439 1.00 72.88 79 ASP A O 1
ATOM 642 N N . LYS A 1 80 ? -38.232 5.669 15.234 1.00 84.00 80 LYS A N 1
ATOM 643 C CA . LYS A 1 80 ? -38.361 6.379 16.511 1.00 84.00 80 LYS A CA 1
ATOM 644 C C . LYS A 1 80 ? -37.253 6.042 17.502 1.00 84.00 80 LYS A C 1
ATOM 646 O O . LYS A 1 80 ? -36.982 6.886 18.358 1.00 84.00 80 LYS A O 1
ATOM 651 N N . LEU A 1 81 ? -36.629 4.863 17.420 1.00 88.50 81 LEU A N 1
ATOM 652 C CA . LEU A 1 81 ? -35.609 4.445 18.386 1.00 88.50 81 LEU A CA 1
ATOM 653 C C . LEU A 1 81 ? -34.421 5.411 18.397 1.00 88.50 81 LEU A C 1
ATOM 655 O O . LEU A 1 81 ? -34.048 5.889 19.468 1.00 88.50 81 LEU A O 1
ATOM 659 N N . TRP A 1 82 ? -33.890 5.748 17.215 1.00 87.56 82 TRP A N 1
ATOM 660 C CA . TRP A 1 82 ? -32.741 6.647 17.063 1.00 87.56 82 TRP A CA 1
ATOM 661 C C . TRP A 1 82 ? -32.922 7.956 17.843 1.00 87.56 82 TRP A C 1
ATOM 663 O O . TRP A 1 82 ? -32.085 8.321 18.654 1.00 87.56 82 TRP A O 1
ATOM 673 N N . GLY A 1 83 ? -34.065 8.632 17.683 1.00 86.50 83 GLY A N 1
ATOM 674 C CA . GLY A 1 83 ? -34.314 9.914 18.352 1.00 86.50 83 GLY A CA 1
ATOM 675 C C . GLY A 1 83 ? -34.673 9.827 19.843 1.00 86.50 83 GLY A C 1
ATOM 676 O O . GLY A 1 83 ? -34.739 10.862 20.510 1.00 86.50 83 GLY A O 1
ATOM 677 N N . ASN A 1 84 ? -34.952 8.631 20.380 1.00 89.62 84 ASN A N 1
ATOM 678 C CA . ASN A 1 84 ? -35.529 8.472 21.722 1.00 89.62 84 ASN A CA 1
ATOM 679 C C . ASN A 1 84 ? -34.724 7.583 22.678 1.00 89.62 84 ASN A C 1
ATOM 681 O O . ASN A 1 84 ? -34.991 7.643 23.881 1.00 89.62 84 ASN A O 1
ATOM 685 N N . LEU A 1 85 ? -33.745 6.803 22.203 1.00 89.94 85 LEU A N 1
ATOM 686 C CA . LEU A 1 85 ? -32.987 5.862 23.040 1.00 89.94 85 LEU A CA 1
ATOM 687 C C . LEU A 1 85 ? -32.379 6.535 24.282 1.00 89.94 85 LEU A C 1
ATOM 689 O O . LEU A 1 85 ? -32.476 6.005 25.392 1.00 89.94 85 LEU A O 1
ATOM 693 N N . TRP A 1 86 ? -31.820 7.738 24.116 1.00 87.88 86 TRP A N 1
ATOM 694 C CA . TRP A 1 86 ? -31.174 8.484 25.198 1.00 87.88 86 TRP A CA 1
ATOM 695 C C . TRP A 1 86 ? -32.092 8.703 26.413 1.00 87.88 86 TRP A C 1
ATOM 697 O O . TRP A 1 86 ? -31.621 8.663 27.550 1.00 87.88 86 TRP A O 1
ATOM 707 N N . ARG A 1 87 ? -33.407 8.884 26.199 1.00 89.06 87 ARG A N 1
ATOM 708 C CA . ARG A 1 87 ? -34.389 9.087 27.279 1.00 89.06 87 ARG A CA 1
ATOM 709 C C . ARG A 1 87 ? -34.504 7.847 28.154 1.00 89.06 87 ARG A C 1
ATOM 711 O O . ARG A 1 87 ? -34.507 7.961 29.376 1.00 89.06 87 ARG A O 1
ATOM 718 N N . GLY A 1 88 ? -34.575 6.673 27.525 1.00 88.00 88 GLY A N 1
ATOM 719 C CA . 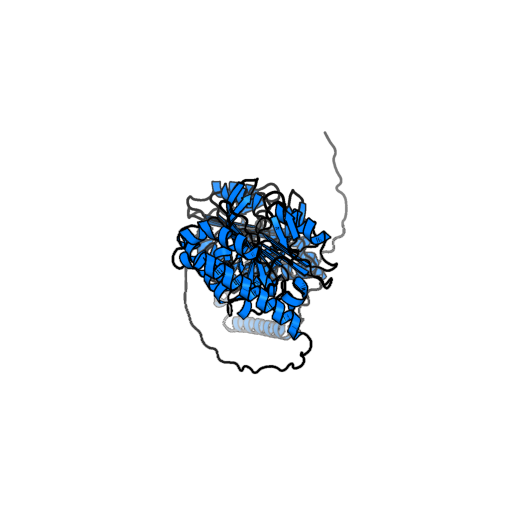GLY A 1 88 ? -34.667 5.393 28.224 1.00 88.00 88 GLY A CA 1
ATOM 720 C C . GLY A 1 88 ? -33.416 5.112 29.052 1.00 88.00 88 GLY A C 1
ATOM 721 O O . GLY A 1 88 ? -33.519 4.781 30.233 1.00 88.00 88 GLY A O 1
ATOM 722 N N . ILE A 1 89 ? -32.234 5.334 28.471 1.00 89.06 89 ILE A N 1
ATOM 723 C CA . ILE A 1 89 ? -30.968 5.127 29.183 1.00 89.06 89 ILE A CA 1
ATOM 724 C C . ILE A 1 89 ? -30.857 6.080 30.383 1.00 89.06 89 ILE A C 1
ATOM 726 O O . ILE A 1 89 ? -30.538 5.627 31.477 1.00 89.06 89 ILE A O 1
ATOM 730 N N . LYS A 1 90 ? -31.201 7.371 30.238 1.00 86.00 90 LYS A N 1
ATOM 731 C CA . LYS A 1 90 ? -31.148 8.349 31.347 1.00 86.00 90 LYS A CA 1
ATOM 732 C C . LYS A 1 90 ? -31.999 7.949 32.555 1.00 86.00 90 LYS A C 1
ATOM 734 O O . LYS A 1 90 ? -31.606 8.220 33.687 1.00 86.00 90 LYS A O 1
ATOM 739 N N . LEU A 1 91 ? -33.135 7.290 32.328 1.00 86.50 91 LEU A N 1
ATOM 740 C CA . LEU A 1 91 ? -33.966 6.743 33.405 1.00 86.50 91 LEU A CA 1
ATOM 741 C C . LEU A 1 91 ? -33.306 5.543 34.101 1.00 86.50 91 LEU A C 1
ATOM 743 O O . LEU A 1 91 ? -33.519 5.339 35.293 1.00 86.50 91 LEU A O 1
ATOM 747 N N . CYS A 1 92 ? -32.490 4.772 33.384 1.00 85.00 92 CYS A N 1
ATOM 748 C CA . CYS A 1 92 ? -31.767 3.629 33.938 1.00 85.00 92 CYS A CA 1
ATOM 749 C C . CYS A 1 92 ? -30.505 4.049 34.708 1.00 85.00 92 CYS A C 1
ATOM 751 O O . CYS A 1 92 ? -30.142 3.389 35.673 1.00 85.00 92 CYS A O 1
ATOM 753 N N . GLU A 1 93 ? -29.857 5.164 34.353 1.00 80.75 93 GLU A N 1
ATOM 754 C CA . GLU A 1 93 ? -28.640 5.634 35.045 1.00 80.75 93 GLU A CA 1
ATOM 755 C C . GLU A 1 93 ? -28.876 6.029 36.511 1.00 80.75 93 GLU A C 1
ATOM 757 O O . GLU A 1 93 ? -27.940 6.060 37.309 1.00 80.75 93 GLU A O 1
ATOM 762 N N . VAL A 1 94 ? -30.119 6.359 36.877 1.00 81.75 94 VAL A N 1
ATOM 763 C CA . VAL A 1 94 ? -30.466 6.824 38.228 1.00 81.75 94 VAL A CA 1
ATOM 764 C C . VAL A 1 94 ? -30.878 5.695 39.174 1.00 81.75 94 VAL A C 1
ATOM 766 O O . VAL A 1 94 ? -31.159 5.971 40.344 1.00 81.75 94 VAL A O 1
ATOM 769 N N . ILE A 1 95 ? -30.910 4.439 38.710 1.00 80.25 95 ILE A N 1
ATOM 770 C CA . ILE A 1 95 ? -31.248 3.311 39.584 1.00 80.25 95 ILE A CA 1
ATOM 771 C C . ILE A 1 95 ? -30.115 3.063 40.600 1.00 80.25 95 ILE A C 1
ATOM 773 O O . ILE A 1 95 ? -28.935 3.219 40.258 1.00 80.25 95 ILE A O 1
ATOM 777 N N . PRO A 1 96 ? -30.435 2.707 41.860 1.00 75.69 96 PRO A N 1
ATOM 778 C CA . PRO A 1 96 ? -29.447 2.586 42.935 1.00 75.69 96 PRO A CA 1
ATOM 779 C C . PRO A 1 96 ? -28.262 1.673 42.607 1.00 75.69 96 PRO A C 1
ATOM 781 O O . PRO A 1 96 ? -27.130 1.986 42.968 1.00 75.69 96 PRO A O 1
ATOM 784 N N . GLU A 1 97 ? -28.522 0.578 41.895 1.00 74.50 97 GLU A N 1
ATOM 785 C CA . GLU A 1 97 ? -27.541 -0.433 41.500 1.00 74.50 97 GLU A CA 1
ATOM 786 C C . GLU A 1 97 ? -26.477 0.119 40.539 1.00 74.50 97 GLU A C 1
ATOM 788 O O . GLU A 1 97 ? -25.341 -0.347 40.552 1.00 74.50 97 GLU A O 1
ATOM 793 N N . MET A 1 98 ? -26.817 1.141 39.747 1.00 70.81 98 MET A N 1
ATOM 794 C CA . MET A 1 98 ? -25.946 1.711 38.707 1.00 70.81 98 MET A CA 1
ATOM 795 C C . MET A 1 98 ? -25.231 2.987 39.175 1.00 70.81 98 MET A C 1
ATOM 797 O O . MET A 1 98 ? -24.171 3.341 38.660 1.00 70.81 98 MET A O 1
ATOM 801 N N . LYS A 1 99 ? -25.756 3.662 40.208 1.00 70.00 99 LYS A N 1
ATOM 802 C CA . LYS A 1 99 ? -25.214 4.925 40.747 1.00 70.00 99 LYS A CA 1
ATOM 803 C C . LYS A 1 99 ? -23.813 4.790 41.372 1.00 70.00 99 LYS A C 1
ATOM 805 O O . LYS A 1 99 ? -23.135 5.793 41.574 1.00 70.00 99 LYS A O 1
ATOM 810 N N . GLY A 1 100 ? -23.385 3.569 41.704 1.00 69.25 100 GLY A N 1
ATOM 811 C CA . GLY A 1 100 ? -22.112 3.288 42.383 1.00 69.25 100 GLY A CA 1
ATOM 812 C C . GLY A 1 100 ? -20.865 3.271 41.488 1.00 69.25 100 GLY A C 1
ATOM 813 O O . GLY A 1 100 ? -19.759 3.120 42.010 1.00 69.25 100 GLY A O 1
ATOM 814 N N . LEU A 1 101 ? -21.015 3.402 40.167 1.00 76.25 101 LEU A N 1
ATOM 815 C CA . LEU A 1 101 ? -19.896 3.366 39.223 1.00 76.25 101 LEU A CA 1
ATOM 816 C C . LEU A 1 101 ? -19.312 4.765 39.014 1.00 76.25 101 LEU A C 1
ATOM 818 O O . LEU A 1 101 ? -20.013 5.703 38.631 1.00 76.25 101 LEU A O 1
ATOM 822 N N . PHE A 1 102 ? -18.006 4.898 39.247 1.00 83.44 102 PHE A N 1
ATOM 823 C CA . PHE A 1 102 ? -17.273 6.126 38.961 1.00 83.44 102 PHE A CA 1
ATOM 824 C C . PHE A 1 102 ? -16.837 6.126 37.495 1.00 83.44 102 PHE A C 1
ATOM 826 O O . PHE A 1 102 ? -15.817 5.539 37.144 1.00 83.44 102 PHE A O 1
ATOM 833 N N . ILE A 1 103 ? -17.649 6.755 36.650 1.00 87.88 103 ILE A N 1
ATOM 834 C CA . ILE A 1 103 ? -17.361 6.959 35.229 1.00 87.88 103 ILE A CA 1
ATOM 835 C C . ILE A 1 103 ? -16.695 8.329 35.089 1.00 87.88 103 ILE A C 1
ATOM 837 O O . ILE A 1 103 ? -17.315 9.340 35.425 1.00 87.88 103 ILE A O 1
ATOM 841 N N . GLY A 1 104 ? -15.437 8.347 34.647 1.00 88.62 104 GLY A N 1
ATOM 842 C CA . GLY A 1 104 ? -14.679 9.565 34.377 1.00 88.62 104 GLY A CA 1
ATOM 843 C C . GLY A 1 104 ? -15.018 10.162 33.013 1.00 88.62 104 GLY A C 1
ATOM 844 O O . GLY A 1 104 ? -15.315 9.428 32.069 1.00 88.62 104 GLY A O 1
ATOM 845 N N . ASP A 1 105 ? -14.934 11.490 32.925 1.00 92.31 105 ASP A N 1
ATOM 846 C CA . ASP A 1 105 ? -15.245 12.267 31.724 1.00 92.31 105 ASP A CA 1
ATOM 847 C C . ASP A 1 105 ? -13.972 12.916 31.178 1.00 92.31 105 ASP A C 1
ATOM 849 O O . ASP A 1 105 ? -13.317 13.701 31.869 1.00 92.31 105 ASP A O 1
ATOM 853 N N . TYR A 1 106 ? -13.651 12.611 29.923 1.00 93.56 106 TYR A N 1
ATOM 854 C CA . TYR A 1 106 ? -12.432 13.033 29.238 1.00 93.56 106 TYR A CA 1
ATOM 855 C C . TYR A 1 106 ? -12.813 13.822 27.976 1.00 93.56 106 TYR A C 1
ATOM 857 O O . TYR A 1 106 ? -12.870 13.259 26.884 1.00 93.56 106 TYR A O 1
ATOM 865 N N . PRO A 1 107 ? -13.151 15.120 28.111 1.00 91.75 107 PRO A N 1
ATOM 866 C CA . PRO A 1 107 ? -13.549 15.941 26.974 1.00 91.75 107 PRO A CA 1
ATOM 867 C C . PRO A 1 107 ? -12.357 16.284 26.080 1.00 91.75 107 PRO A C 1
ATOM 869 O O . PRO A 1 107 ? -11.274 16.569 26.596 1.00 91.75 107 PRO A O 1
ATOM 872 N N . ASN A 1 108 ? -12.567 16.346 24.774 1.00 88.50 108 ASN A N 1
ATOM 873 C CA . ASN A 1 108 ? -11.688 17.020 23.820 1.00 88.50 108 ASN A CA 1
ATOM 874 C C . ASN A 1 108 ? -12.457 18.206 23.189 1.00 88.50 108 ASN A C 1
ATOM 876 O O . ASN A 1 108 ? -13.383 18.724 23.822 1.00 88.50 108 ASN A O 1
ATOM 880 N N . SER A 1 109 ? -12.031 18.721 22.036 1.00 85.31 109 SER A N 1
ATOM 881 C CA . SER A 1 109 ? -12.696 19.855 21.378 1.00 85.31 109 SER A CA 1
ATOM 882 C C . SER A 1 109 ? -14.020 19.493 20.695 1.00 85.31 109 SER A C 1
ATOM 884 O O . SER A 1 109 ? -14.867 20.377 20.559 1.00 85.31 109 SER A O 1
ATOM 886 N N . ASP A 1 110 ? -14.226 18.223 20.335 1.00 82.19 110 ASP A N 1
ATOM 887 C CA . ASP A 1 110 ? -15.432 17.744 19.645 1.00 82.19 110 ASP A CA 1
ATOM 888 C C . ASP A 1 110 ? -16.414 17.007 20.576 1.00 82.19 110 ASP A C 1
ATOM 890 O O . ASP A 1 110 ? -17.632 17.213 20.547 1.00 82.19 110 ASP A O 1
ATOM 894 N N . GLU A 1 111 ? -15.889 16.159 21.457 1.00 86.44 111 GLU A N 1
ATOM 895 C CA . GLU A 1 111 ? -16.675 15.198 22.212 1.00 86.44 111 GLU A CA 1
ATOM 896 C C . GLU A 1 111 ? -16.173 14.952 23.644 1.00 86.44 111 GLU A C 1
ATOM 898 O O . GLU A 1 111 ? -15.301 15.630 24.190 1.00 86.44 111 GLU A O 1
ATOM 903 N N . THR A 1 112 ? -16.810 14.003 24.333 1.00 89.94 112 THR A N 1
ATOM 904 C CA . THR A 1 112 ? -16.419 13.580 25.679 1.00 89.94 112 THR A CA 1
ATOM 905 C C . THR A 1 112 ? -16.390 12.073 25.765 1.00 89.94 112 THR A C 1
ATOM 907 O O . THR A 1 112 ? -17.435 11.438 25.928 1.00 89.94 112 THR A O 1
ATOM 910 N N . LYS A 1 113 ? -15.173 11.533 25.751 1.00 92.31 113 LYS A N 1
ATOM 911 C CA . LYS A 1 113 ? -14.911 10.110 25.936 1.00 92.31 113 LYS A CA 1
ATOM 912 C C . LYS A 1 113 ? -15.021 9.757 27.419 1.00 92.31 113 LYS A C 1
ATOM 914 O O . LYS A 1 113 ? -14.803 10.598 28.300 1.00 92.31 113 LYS A O 1
ATOM 919 N N . ARG A 1 114 ? -15.437 8.530 27.713 1.00 93.50 114 ARG A N 1
ATOM 920 C CA . ARG A 1 114 ? -15.739 8.059 29.070 1.00 93.50 114 ARG A CA 1
ATOM 921 C C . ARG A 1 114 ? -14.857 6.873 29.413 1.00 93.50 114 ARG A C 1
ATOM 923 O O . ARG A 1 114 ? -14.627 6.026 28.566 1.00 93.50 114 ARG A O 1
ATOM 930 N N . HIS A 1 115 ? -14.393 6.792 30.652 1.00 92.44 115 HIS A N 1
ATOM 931 C CA . HIS A 1 115 ? -13.593 5.652 31.095 1.00 92.44 115 HIS A CA 1
ATOM 932 C C . HIS A 1 115 ? -13.765 5.410 32.595 1.00 92.44 115 HIS A C 1
ATOM 934 O O . HIS A 1 115 ? -13.818 6.349 33.394 1.00 92.44 115 HIS A O 1
ATOM 940 N N . ILE A 1 116 ? -13.831 4.145 32.993 1.00 89.19 116 ILE A N 1
ATOM 941 C CA . ILE A 1 116 ? -13.709 3.706 34.382 1.00 89.19 116 ILE A CA 1
ATOM 942 C C . ILE A 1 116 ? -12.267 3.271 34.603 1.00 89.19 116 ILE A C 1
ATOM 944 O O . ILE A 1 116 ? -11.854 2.223 34.113 1.00 89.19 116 ILE A O 1
ATOM 948 N N . VAL A 1 117 ? -11.525 4.056 35.384 1.00 81.75 117 VAL A N 1
ATOM 949 C CA . VAL A 1 117 ? -10.147 3.718 35.759 1.00 81.75 117 VAL A CA 1
ATOM 950 C C . VAL A 1 117 ? -10.155 2.459 36.641 1.00 81.75 117 VAL A C 1
ATOM 952 O O . VAL A 1 117 ? -10.858 2.448 37.663 1.00 81.75 117 VAL A O 1
ATOM 955 N N . PRO A 1 118 ? -9.382 1.406 36.305 1.00 74.88 118 PRO A N 1
ATOM 956 C CA . PRO A 1 118 ? -9.332 0.188 37.105 1.00 74.88 118 PRO A CA 1
ATOM 957 C C . PRO A 1 118 ? -8.874 0.467 38.538 1.00 74.88 118 PRO A C 1
ATOM 959 O O . PRO A 1 118 ? -7.834 1.081 38.780 1.00 74.88 118 PRO A O 1
ATOM 962 N N . LYS A 1 119 ? -9.609 -0.053 39.528 1.00 70.25 119 LYS A N 1
ATOM 963 C CA . LYS A 1 119 ? -9.247 0.130 40.949 1.00 70.25 119 LYS A CA 1
ATOM 964 C C . LYS A 1 119 ? -7.953 -0.587 41.343 1.00 70.25 119 LYS A C 1
ATOM 966 O O . LYS A 1 119 ? -7.338 -0.224 42.340 1.00 70.25 119 LYS A O 1
ATOM 971 N N . MET A 1 120 ? -7.551 -1.608 40.588 1.00 64.81 120 MET A N 1
ATOM 972 C CA . MET A 1 120 ? -6.433 -2.493 40.928 1.00 64.81 120 MET A CA 1
ATOM 973 C C . MET A 1 120 ? -5.036 -1.937 40.589 1.00 64.81 120 MET A C 1
ATOM 975 O O . MET A 1 120 ? -4.065 -2.668 40.737 1.00 64.81 120 MET A O 1
ATOM 979 N N . GLN A 1 121 ? -4.901 -0.672 40.163 1.00 72.06 121 GLN A N 1
ATOM 980 C CA . GLN A 1 121 ? -3.626 -0.080 39.702 1.00 72.06 121 GLN A CA 1
ATOM 981 C C . GLN A 1 121 ? -2.877 -0.938 38.659 1.00 72.06 121 GLN A C 1
ATOM 983 O O . GLN A 1 121 ? -1.657 -0.849 38.528 1.00 72.06 121 GLN A O 1
ATOM 988 N N . LEU A 1 122 ? -3.601 -1.771 37.910 1.00 79.44 122 LEU A N 1
ATOM 989 C CA . LEU A 1 122 ? -3.029 -2.571 36.835 1.00 79.44 122 LEU A CA 1
ATOM 990 C C . LEU A 1 122 ? -2.889 -1.714 35.570 1.00 79.44 122 LEU A C 1
ATOM 992 O O . LEU A 1 122 ? -3.781 -0.905 35.307 1.00 79.44 122 LEU A O 1
ATOM 996 N N . PRO A 1 123 ? -1.807 -1.887 34.793 1.00 87.81 123 PRO A N 1
ATOM 997 C CA . PRO A 1 123 ? -1.685 -1.280 33.474 1.00 87.81 123 PRO A CA 1
ATOM 998 C C . PRO A 1 123 ? -2.898 -1.586 32.596 1.00 87.81 123 PRO A C 1
ATOM 1000 O O . PRO A 1 123 ? -3.361 -2.725 32.576 1.00 87.81 123 PRO A O 1
ATOM 1003 N N . SER A 1 124 ? -3.368 -0.584 31.858 1.00 91.75 124 SER A N 1
ATOM 1004 C CA . SER A 1 124 ? -4.492 -0.721 30.930 1.00 91.75 124 SER A CA 1
ATOM 1005 C C . SER A 1 124 ? -4.031 -0.751 29.479 1.00 91.75 124 SER A C 1
ATOM 1007 O O . SER A 1 124 ? -3.047 -0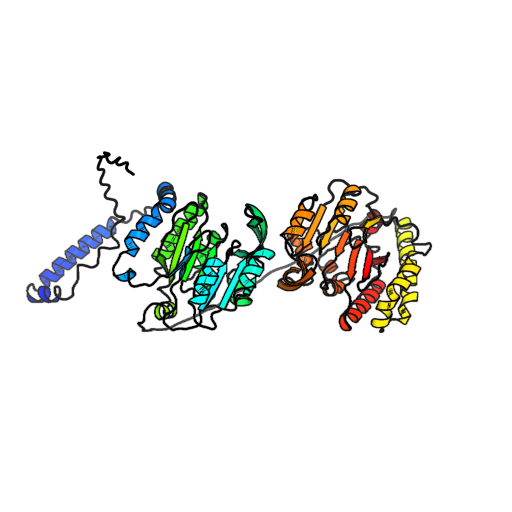.109 29.118 1.00 91.75 124 SER A O 1
ATOM 1009 N N . VAL A 1 125 ? -4.777 -1.454 28.635 1.00 94.56 125 VAL A N 1
ATOM 1010 C CA . VAL A 1 125 ? -4.656 -1.430 27.177 1.00 94.56 125 VAL A CA 1
ATOM 1011 C C . VAL A 1 125 ? -5.781 -0.566 26.615 1.00 94.56 125 VAL A C 1
ATOM 1013 O O . VAL A 1 125 ? -6.951 -0.937 26.706 1.00 94.56 125 VAL A O 1
ATOM 1016 N N . ILE A 1 126 ? -5.419 0.572 26.023 1.00 96.06 126 ILE A N 1
ATOM 1017 C CA . ILE A 1 126 ? -6.353 1.538 25.434 1.00 96.06 126 ILE A CA 1
ATOM 1018 C C . ILE A 1 126 ? -6.158 1.578 23.919 1.00 96.06 126 ILE A C 1
ATOM 1020 O O . ILE A 1 126 ? -5.034 1.726 23.430 1.00 96.06 126 ILE A O 1
ATOM 1024 N N . VAL A 1 127 ? -7.252 1.455 23.171 1.00 97.12 127 VAL A N 1
ATOM 1025 C CA . VAL A 1 127 ? -7.252 1.474 21.703 1.00 97.12 127 VAL A CA 1
ATOM 1026 C C . VAL A 1 127 ? -8.160 2.597 21.200 1.00 97.12 127 VAL A C 1
ATOM 1028 O O . VAL A 1 127 ? -9.323 2.638 21.572 1.00 97.12 127 VAL A O 1
ATOM 1031 N N . THR A 1 128 ? -7.671 3.464 20.316 1.00 96.12 128 THR A N 1
ATOM 1032 C CA . THR A 1 128 ? -8.478 4.489 19.631 1.00 96.12 128 THR A CA 1
ATOM 1033 C C . THR A 1 128 ? -8.510 4.204 18.132 1.00 96.12 128 THR A C 1
ATOM 1035 O O . THR A 1 128 ? -7.460 4.036 17.508 1.00 96.12 128 THR A O 1
ATOM 1038 N N . LEU A 1 129 ? -9.706 4.155 17.552 1.00 95.44 129 LEU A N 1
ATOM 1039 C CA . LEU A 1 129 ? -9.962 4.051 16.117 1.00 95.44 129 LEU A CA 1
ATOM 1040 C C . LEU A 1 129 ? -10.637 5.349 15.666 1.00 95.44 129 LEU A C 1
ATOM 1042 O O . LEU A 1 129 ? -11.692 5.670 16.203 1.00 95.44 129 LEU A O 1
ATOM 1046 N N . GLY A 1 130 ? -10.029 6.062 14.716 1.00 91.25 130 GLY A N 1
ATOM 1047 C CA . GLY A 1 130 ? -10.456 7.412 14.328 1.00 91.25 130 GLY A CA 1
ATOM 1048 C C . GLY A 1 130 ? -10.018 8.453 15.355 1.00 91.25 130 GLY A C 1
ATOM 1049 O O . GLY A 1 130 ? -10.656 8.656 16.382 1.00 91.25 130 GLY A O 1
ATOM 1050 N N . ILE A 1 131 ? -8.868 9.083 15.118 1.00 89.50 131 ILE A N 1
ATOM 1051 C CA . ILE A 1 131 ? -8.266 10.045 16.058 1.00 89.50 131 ILE A CA 1
ATOM 1052 C C . ILE A 1 131 ? -8.805 11.461 15.809 1.00 89.50 131 ILE A C 1
ATOM 1054 O O . ILE A 1 131 ? -8.865 12.267 16.736 1.00 89.50 131 ILE A O 1
ATOM 1058 N N . GLY A 1 132 ? -9.189 11.780 14.567 1.00 83.19 132 GLY A N 1
ATOM 1059 C CA . GLY A 1 132 ? -9.918 13.017 14.256 1.00 83.19 132 GLY A CA 1
ATOM 1060 C C . GLY A 1 132 ? -9.140 14.318 14.509 1.00 83.19 132 GLY A C 1
ATOM 1061 O O . GLY A 1 132 ? -9.748 15.360 14.726 1.00 83.19 132 GLY A O 1
ATOM 1062 N N . HIS A 1 133 ? -7.800 14.279 14.488 1.00 85.38 133 HIS A N 1
ATOM 1063 C CA . HIS A 1 133 ? -6.898 15.419 14.733 1.00 85.38 133 HIS A CA 1
ATOM 1064 C C . HIS A 1 133 ? -6.947 16.003 16.160 1.00 85.38 133 HIS A C 1
ATOM 1066 O O . HIS A 1 133 ? -6.416 17.093 16.388 1.00 85.38 133 HIS A O 1
ATOM 1072 N N . ASP A 1 134 ? -7.519 15.289 17.137 1.00 87.44 134 ASP A N 1
ATOM 1073 C CA . ASP A 1 134 ? -7.596 15.753 18.525 1.00 87.44 134 ASP A CA 1
ATOM 1074 C C . ASP A 1 134 ? -7.433 14.616 19.547 1.00 87.44 134 ASP A C 1
ATOM 1076 O O . ASP A 1 134 ? -8.351 13.842 19.821 1.00 87.44 134 ASP A O 1
ATOM 1080 N N . THR A 1 135 ? -6.265 14.581 20.193 1.00 90.38 135 THR A N 1
ATOM 1081 C CA . THR A 1 135 ? -5.923 13.616 21.249 1.00 90.38 135 THR A CA 1
ATOM 1082 C C . THR A 1 135 ? -6.140 14.141 22.674 1.00 90.38 135 THR A C 1
ATOM 1084 O O . THR A 1 135 ? -5.612 13.585 23.642 1.00 90.38 135 THR A O 1
ATOM 1087 N N . GLY A 1 136 ? -6.878 15.240 22.855 1.00 92.12 136 GLY A N 1
ATOM 1088 C CA . GLY A 1 136 ? -7.045 15.884 24.160 1.00 92.12 136 GLY A CA 1
ATOM 1089 C C . GLY A 1 136 ? -7.735 15.004 25.212 1.00 92.12 136 GLY A C 1
ATOM 1090 O O . GLY A 1 136 ? -7.493 15.170 26.413 1.00 92.12 136 GLY A O 1
ATOM 1091 N N . ALA A 1 137 ? -8.572 14.054 24.787 1.00 92.06 137 ALA A N 1
ATOM 1092 C CA . ALA A 1 137 ? -9.201 13.076 25.673 1.00 92.06 137 ALA A CA 1
ATOM 1093 C C . ALA A 1 137 ? -8.186 12.017 26.136 1.00 92.06 137 ALA A C 1
ATOM 1095 O O . ALA A 1 137 ? -8.079 11.744 27.335 1.00 92.06 137 ALA A O 1
ATOM 1096 N N . GLU A 1 138 ? -7.392 11.487 25.205 1.00 93.56 138 GLU A N 1
ATOM 1097 C CA . GLU A 1 138 ? -6.311 10.528 25.434 1.00 93.56 138 GLU A CA 1
ATOM 1098 C C . GLU A 1 138 ? -5.284 11.107 26.419 1.00 93.56 138 GLU A C 1
ATOM 1100 O O . GLU A 1 138 ? -4.948 10.470 27.419 1.00 93.56 138 GLU A O 1
ATOM 1105 N N . GLU A 1 139 ? -4.854 12.357 26.209 1.00 92.25 139 GLU A N 1
ATOM 1106 C CA . GLU A 1 139 ? -3.923 13.073 27.094 1.00 92.25 139 GLU A CA 1
ATOM 1107 C C . GLU A 1 139 ? -4.421 13.173 28.539 1.00 92.25 139 GLU A C 1
ATOM 1109 O O . GLU A 1 139 ? -3.638 13.086 29.493 1.00 92.25 139 GLU A O 1
ATOM 1114 N N . LYS A 1 140 ? -5.727 13.394 28.723 1.00 93.31 140 LYS A N 1
ATOM 1115 C CA . LYS A 1 140 ? -6.345 13.475 30.052 1.00 93.31 140 LYS A CA 1
ATOM 1116 C C . LYS A 1 140 ? -6.450 12.095 30.692 1.00 93.31 140 LYS A C 1
ATOM 1118 O O . LYS A 1 140 ? -6.208 11.984 31.894 1.00 93.31 140 LYS A O 1
ATOM 1123 N N . LEU A 1 141 ? -6.771 11.063 29.912 1.00 91.94 141 LEU A N 1
ATOM 1124 C CA . LEU A 1 141 ? -6.868 9.689 30.400 1.00 91.94 141 LEU A CA 1
ATOM 1125 C C . LEU A 1 141 ? -5.506 9.156 30.860 1.00 91.94 141 LEU A C 1
ATOM 1127 O O . LEU A 1 141 ? -5.406 8.635 31.970 1.00 91.94 141 LEU A O 1
ATOM 1131 N N . ILE A 1 142 ? -4.447 9.368 30.071 1.00 89.94 142 ILE A N 1
ATOM 1132 C CA . ILE A 1 142 ? -3.077 8.924 30.385 1.00 89.94 142 ILE A CA 1
ATOM 1133 C C . ILE A 1 142 ? -2.631 9.385 31.778 1.00 89.94 142 ILE A C 1
ATOM 1135 O O . ILE A 1 142 ? -2.028 8.614 32.520 1.00 89.94 142 ILE A O 1
ATOM 1139 N N . LYS A 1 143 ? -2.964 10.621 32.170 1.00 89.19 143 LYS A N 1
ATOM 1140 C CA . LYS A 1 143 ? -2.594 11.187 33.482 1.00 89.19 143 LYS A CA 1
ATOM 1141 C C . LYS A 1 143 ? -3.232 10.455 34.666 1.00 89.19 143 LYS A C 1
ATOM 1143 O O . LYS A 1 143 ? -2.726 10.565 35.779 1.00 89.19 143 LYS A O 1
ATOM 1148 N N . GLY A 1 144 ? -4.350 9.764 34.443 1.00 86.50 144 GLY A N 1
ATOM 1149 C CA . GLY A 1 144 ? -5.075 9.008 35.464 1.00 86.50 144 GLY A CA 1
ATOM 1150 C C . GLY A 1 144 ? -4.788 7.506 35.465 1.00 86.50 144 GLY A C 1
ATOM 1151 O O . GLY A 1 144 ? -5.242 6.823 36.382 1.00 86.50 144 GLY A O 1
ATOM 1152 N N . LEU A 1 145 ? -4.070 6.988 34.463 1.00 89.00 145 LEU A N 1
ATOM 1153 C CA . LEU A 1 145 ? -3.826 5.557 34.308 1.00 89.00 145 LEU A CA 1
ATOM 1154 C C . LEU A 1 145 ? -2.521 5.097 34.981 1.00 89.00 145 LEU A C 1
ATOM 1156 O O . LEU A 1 145 ? -1.561 5.866 35.077 1.00 89.00 145 LEU A O 1
ATOM 1160 N N . PRO A 1 146 ? -2.451 3.835 35.444 1.00 86.19 146 PRO A N 1
ATOM 1161 C CA . PRO A 1 146 ? -1.238 3.285 36.042 1.00 86.19 146 PRO A CA 1
ATOM 1162 C C . PRO A 1 146 ? -0.054 3.252 35.070 1.00 86.19 146 PRO A C 1
ATOM 1164 O O . PRO A 1 146 ? -0.215 3.091 33.855 1.00 86.19 146 PRO A O 1
ATOM 1167 N N . HIS A 1 147 ? 1.159 3.353 35.617 1.00 86.69 147 HIS A N 1
ATOM 1168 C CA . HIS A 1 147 ? 2.388 3.242 34.833 1.00 86.69 147 HIS A CA 1
ATOM 1169 C C . HIS A 1 147 ? 2.456 1.896 34.097 1.00 86.69 147 HIS A C 1
ATOM 1171 O O . HIS A 1 147 ? 2.163 0.851 34.673 1.00 86.69 147 HIS A O 1
ATOM 1177 N N . GLY A 1 148 ? 2.908 1.923 32.842 1.00 87.31 148 GLY A N 1
ATOM 1178 C CA . GLY A 1 148 ? 2.983 0.744 31.978 1.00 87.31 148 GLY A CA 1
ATOM 1179 C C . GLY A 1 148 ? 1.725 0.495 31.147 1.00 87.31 148 GLY A C 1
ATOM 1180 O O . GLY A 1 148 ? 1.716 -0.465 30.383 1.00 87.31 148 GLY A O 1
ATOM 1181 N N . SER A 1 149 ? 0.692 1.337 31.277 1.00 92.31 149 SER A N 1
ATOM 1182 C CA . SER A 1 149 ? -0.472 1.305 30.385 1.00 92.31 149 SER A CA 1
ATOM 1183 C C . SER A 1 149 ? -0.050 1.560 28.936 1.00 92.31 149 SER A C 1
ATOM 1185 O O . SER A 1 149 ? 0.831 2.380 28.667 1.00 92.31 149 SER A O 1
ATOM 1187 N N . GLU A 1 150 ? -0.674 0.847 28.009 1.00 94.31 150 GLU A N 1
ATOM 1188 C CA . GLU A 1 150 ? -0.355 0.863 26.588 1.00 94.31 150 GLU A CA 1
ATOM 1189 C C . GLU A 1 150 ? -1.462 1.556 25.798 1.00 94.31 150 GLU A C 1
ATOM 1191 O O . GLU A 1 150 ? -2.645 1.292 26.007 1.00 94.31 150 GLU A O 1
ATOM 1196 N N . PHE A 1 151 ? -1.066 2.400 24.846 1.00 94.75 151 PHE A N 1
ATOM 1197 C CA . PHE A 1 151 ? -1.986 3.151 24.000 1.00 94.75 151 PHE A CA 1
ATOM 1198 C C . PHE A 1 151 ? -1.725 2.806 22.541 1.00 94.75 151 PHE A C 1
ATOM 1200 O O . PHE A 1 151 ? -0.582 2.821 22.079 1.00 94.75 151 PHE A O 1
ATOM 1207 N N . PHE A 1 152 ? -2.785 2.509 21.806 1.00 95.31 152 PHE A N 1
ATOM 1208 C CA . PHE A 1 152 ? -2.726 2.196 20.385 1.00 95.31 152 PHE A CA 1
ATOM 1209 C C . PHE A 1 152 ? -3.744 3.068 19.657 1.00 95.31 152 PHE A C 1
ATOM 1211 O O . PHE A 1 152 ? -4.863 3.223 20.133 1.00 95.31 152 PHE A O 1
ATOM 1218 N N . GLY A 1 153 ? -3.347 3.675 18.546 1.00 94.38 153 GLY A N 1
ATOM 1219 C CA . GLY A 1 153 ? -4.189 4.562 17.750 1.00 94.38 153 GLY A CA 1
ATOM 1220 C C . GLY A 1 153 ? -4.122 4.158 16.288 1.00 94.38 153 GLY A C 1
ATOM 1221 O O . GLY A 1 153 ? -3.023 3.947 15.778 1.00 94.38 153 GLY A O 1
ATOM 1222 N N . ALA A 1 154 ? -5.265 4.029 15.624 1.00 93.88 154 ALA A N 1
ATOM 1223 C CA . ALA A 1 154 ? -5.332 3.736 14.198 1.00 93.88 154 ALA A CA 1
ATOM 1224 C C . ALA A 1 154 ? -6.198 4.773 13.486 1.00 93.88 154 ALA A C 1
ATOM 1226 O O . ALA A 1 154 ? -7.332 5.035 13.890 1.00 93.88 154 ALA A O 1
ATOM 1227 N N . ASP A 1 155 ? -5.641 5.365 12.437 1.00 91.94 155 ASP A N 1
ATOM 1228 C CA . ASP A 1 155 ? -6.312 6.362 11.614 1.00 91.94 155 ASP A CA 1
ATOM 1229 C C . ASP A 1 155 ? -5.692 6.342 10.206 1.00 91.94 155 ASP A C 1
ATOM 1231 O O . ASP A 1 155 ? -4.479 6.168 10.093 1.00 91.94 155 ASP A O 1
ATOM 1235 N N . PRO A 1 156 ? -6.460 6.486 9.116 1.00 86.31 156 PRO A N 1
ATOM 1236 C CA . PRO A 1 156 ? -5.884 6.543 7.774 1.00 86.31 156 PRO A CA 1
ATOM 1237 C C . PRO A 1 156 ? -5.100 7.840 7.492 1.00 86.31 156 PRO A C 1
ATOM 1239 O O . PRO A 1 156 ? -4.271 7.854 6.586 1.00 86.31 156 PRO A O 1
ATOM 1242 N N . MET A 1 157 ? -5.325 8.925 8.242 1.00 80.94 157 MET A N 1
ATOM 1243 C CA . MET A 1 157 ? -4.610 10.196 8.088 1.00 80.94 157 MET A CA 1
ATOM 1244 C C . MET A 1 157 ? -3.334 10.207 8.923 1.00 80.94 157 MET A C 1
ATOM 1246 O O . MET A 1 157 ? -3.370 10.292 10.149 1.00 80.94 157 MET A O 1
ATOM 1250 N N . HIS A 1 158 ? -2.193 10.125 8.238 1.00 70.75 158 HIS A N 1
ATOM 1251 C CA . HIS A 1 158 ? -0.899 9.845 8.855 1.00 70.75 158 HIS A CA 1
ATOM 1252 C C . HIS A 1 158 ? -0.187 11.058 9.458 1.00 70.75 158 HIS A C 1
ATOM 1254 O O . HIS A 1 158 ? 0.505 10.914 10.459 1.00 70.75 158 HIS A O 1
ATOM 1260 N N . GLU A 1 159 ? -0.310 12.250 8.882 1.00 73.94 159 GLU A N 1
ATOM 1261 C CA . GLU A 1 159 ? 0.600 13.355 9.210 1.00 73.94 159 GLU A CA 1
ATOM 1262 C C . GLU A 1 159 ? 0.280 14.000 10.562 1.00 73.94 159 GLU A C 1
ATOM 1264 O O . GLU A 1 159 ? 1.117 14.018 11.469 1.00 73.94 159 GLU A O 1
ATOM 1269 N N . ILE A 1 160 ? -0.946 14.489 10.740 1.00 81.06 160 ILE A N 1
ATOM 1270 C CA . ILE A 1 160 ? -1.353 15.163 11.978 1.00 81.06 160 ILE A CA 1
ATOM 1271 C C . ILE A 1 160 ? -1.538 14.148 13.113 1.00 81.06 160 ILE A C 1
ATOM 1273 O O . ILE A 1 160 ? -0.979 14.329 14.198 1.00 81.06 160 ILE A O 1
ATOM 1277 N N . ASN A 1 161 ? -2.255 13.049 12.865 1.00 85.50 161 ASN A N 1
ATOM 1278 C CA . ASN A 1 161 ? -2.598 12.089 13.916 1.00 85.50 161 ASN A CA 1
ATOM 1279 C C . ASN A 1 161 ? -1.394 11.315 14.448 1.00 85.50 161 ASN A C 1
ATOM 1281 O O . ASN A 1 161 ? -1.314 11.106 15.657 1.00 85.50 161 ASN A O 1
ATOM 1285 N N . GLU A 1 162 ? -0.427 10.934 13.606 1.00 84.12 162 GLU A N 1
ATOM 1286 C CA . GLU A 1 162 ? 0.793 10.291 14.108 1.00 84.12 162 GLU A CA 1
ATOM 1287 C C . GLU A 1 162 ? 1.566 11.242 15.024 1.00 84.12 162 GLU A C 1
ATOM 1289 O O . GLU A 1 162 ? 1.985 10.843 16.108 1.00 84.12 162 GLU A O 1
ATOM 1294 N N . ASN A 1 163 ? 1.723 12.511 14.636 1.00 83.75 163 ASN A N 1
ATOM 1295 C CA . ASN A 1 163 ? 2.422 13.508 15.450 1.00 83.75 163 ASN A CA 1
ATOM 1296 C C . ASN A 1 163 ? 1.728 13.760 16.795 1.00 83.75 163 ASN A C 1
ATOM 1298 O O . ASN A 1 163 ? 2.395 14.008 17.799 1.00 83.75 163 ASN A O 1
ATOM 1302 N N . LEU A 1 164 ? 0.396 13.711 16.830 1.00 85.88 164 LEU A N 1
ATOM 1303 C CA . LEU A 1 164 ? -0.365 13.798 18.074 1.00 85.88 164 LEU A CA 1
ATOM 1304 C C . LEU A 1 164 ? -0.162 12.546 18.935 1.00 85.88 164 LEU A C 1
ATOM 1306 O O . LEU A 1 164 ? 0.201 12.657 20.104 1.00 85.88 164 LEU A O 1
ATOM 1310 N N . TYR A 1 165 ? -0.300 11.354 18.353 1.00 85.94 165 TYR A N 1
ATOM 1311 C CA . TYR A 1 165 ? -0.223 10.097 19.100 1.00 85.94 165 TYR A CA 1
ATOM 1312 C C . TYR A 1 165 ? 1.196 9.735 19.556 1.00 85.94 165 TYR A C 1
ATOM 1314 O O . TYR A 1 165 ? 1.361 9.101 20.592 1.00 85.94 165 TYR A O 1
ATOM 1322 N N . THR A 1 166 ? 2.227 10.149 18.817 1.00 80.94 166 THR A N 1
ATOM 1323 C CA . THR A 1 166 ? 3.641 9.920 19.174 1.00 80.94 166 THR A CA 1
ATOM 1324 C C . THR A 1 166 ? 4.134 10.840 20.291 1.00 80.94 166 THR A C 1
ATOM 1326 O O . THR A 1 166 ? 5.112 10.509 20.961 1.00 80.94 166 THR A O 1
ATOM 1329 N N . LYS A 1 167 ? 3.461 11.976 20.536 1.00 86.38 167 LYS A N 1
ATOM 1330 C CA . LYS A 1 167 ? 3.669 12.786 21.753 1.00 86.38 167 LYS A CA 1
ATOM 1331 C C . LYS A 1 167 ? 3.115 12.098 22.998 1.00 86.38 167 LYS A C 1
ATOM 1333 O O . LYS A 1 167 ? 3.564 12.382 24.108 1.00 86.38 167 LYS A O 1
ATOM 1338 N N . LEU A 1 168 ? 2.149 11.202 22.816 1.00 85.00 168 LEU A N 1
ATOM 1339 C CA . LEU A 1 168 ? 1.691 10.287 23.852 1.00 85.00 168 LEU A CA 1
ATOM 1340 C C . LEU A 1 168 ? 2.641 9.080 23.910 1.00 85.00 168 LEU A C 1
ATOM 1342 O O . LEU A 1 168 ? 3.326 8.784 22.932 1.00 85.00 168 LEU A O 1
ATOM 1346 N N . PRO A 1 169 ? 2.662 8.303 25.007 1.00 85.06 169 PRO A N 1
ATOM 1347 C CA . PRO A 1 169 ? 3.295 6.982 25.030 1.00 85.06 169 PRO A CA 1
ATOM 1348 C C . PRO A 1 169 ? 2.514 5.947 24.181 1.00 85.06 169 PRO A C 1
ATOM 1350 O O . PRO A 1 169 ? 2.358 4.795 24.585 1.00 85.06 169 PRO A O 1
ATOM 1353 N N . GLY A 1 170 ? 1.975 6.360 23.028 1.00 87.94 170 GLY A N 1
ATOM 1354 C CA . GLY A 1 170 ? 1.111 5.577 22.159 1.00 87.94 170 GLY A CA 1
ATOM 1355 C C . GLY A 1 170 ? 1.791 5.107 20.877 1.00 87.94 170 GLY A C 1
ATOM 1356 O O . GLY A 1 170 ? 2.746 5.702 20.383 1.00 87.94 170 GLY A O 1
ATOM 1357 N N . LYS A 1 171 ? 1.282 4.004 20.324 1.00 91.88 171 LYS A N 1
ATOM 1358 C CA . LYS A 1 171 ? 1.683 3.458 19.023 1.00 91.88 171 LYS A CA 1
ATOM 1359 C C . LYS A 1 171 ? 0.625 3.800 17.985 1.00 91.88 171 LYS A C 1
ATOM 1361 O O . LYS A 1 171 ? -0.533 3.425 18.149 1.00 91.88 171 LYS A O 1
ATOM 1366 N N . TYR A 1 172 ? 1.043 4.479 16.927 1.00 91.69 172 TYR A N 1
ATOM 1367 C CA . TYR A 1 172 ? 0.178 4.891 15.831 1.00 91.69 172 TYR A CA 1
ATOM 1368 C C . TYR A 1 172 ? 0.235 3.908 14.651 1.00 91.69 172 TYR A C 1
ATOM 1370 O O . TYR A 1 172 ? 1.296 3.352 14.351 1.00 91.69 172 TYR A O 1
ATOM 1378 N N . PHE A 1 173 ? -0.894 3.734 13.965 1.00 91.56 173 PHE A N 1
ATOM 1379 C CA . PHE A 1 173 ? -1.043 2.896 12.784 1.00 91.56 173 PHE A CA 1
ATOM 1380 C C . PHE A 1 173 ? -1.758 3.650 11.639 1.00 91.56 173 PHE A C 1
ATOM 1382 O O . PHE A 1 173 ? -2.877 4.117 11.848 1.00 91.56 173 PHE A O 1
ATOM 1389 N N . PRO A 1 174 ? -1.149 3.748 10.437 1.00 90.56 174 PRO A N 1
ATOM 1390 C CA . PRO A 1 174 ? -1.612 4.588 9.320 1.00 90.56 174 PRO A CA 1
ATOM 1391 C C . PRO A 1 174 ? -2.668 3.895 8.445 1.00 90.56 174 PRO A C 1
ATOM 1393 O O . PRO A 1 174 ? -2.472 3.701 7.245 1.00 90.56 174 PRO A O 1
ATOM 1396 N N . PHE A 1 175 ? -3.752 3.413 9.040 1.00 90.81 175 PHE A N 1
ATOM 1397 C CA . PHE A 1 175 ? -4.848 2.789 8.301 1.00 90.81 175 PHE A CA 1
ATOM 1398 C C . PHE A 1 175 ? -6.151 2.884 9.087 1.00 90.81 175 PHE A C 1
ATOM 1400 O O . PHE A 1 175 ? -6.156 2.965 10.316 1.00 90.81 175 PHE A O 1
ATOM 1407 N N . ALA A 1 176 ? -7.267 2.821 8.367 1.00 91.94 176 ALA A N 1
ATOM 1408 C CA . ALA A 1 176 ? -8.571 2.645 8.983 1.00 91.94 176 ALA A CA 1
ATOM 1409 C C . ALA A 1 176 ? -8.726 1.200 9.484 1.00 91.94 176 ALA A C 1
ATOM 1411 O O . ALA A 1 176 ? -8.181 0.260 8.902 1.00 91.94 176 ALA A O 1
ATOM 1412 N N . VAL A 1 177 ? -9.495 1.004 10.552 1.00 93.88 177 VAL A N 1
ATOM 1413 C CA . VAL A 1 177 ? -9.823 -0.325 11.085 1.00 93.88 177 VAL A CA 1
ATOM 1414 C C . VAL A 1 177 ? -11.313 -0.576 10.883 1.00 93.88 177 VAL A C 1
ATOM 1416 O O . VAL A 1 177 ? -12.134 0.258 11.252 1.00 93.88 177 VAL A O 1
ATOM 1419 N N . ALA A 1 178 ? -11.655 -1.710 10.275 1.00 93.06 178 ALA A N 1
ATOM 1420 C CA . ALA A 1 178 ? -13.021 -2.054 9.887 1.00 93.06 178 ALA A CA 1
ATOM 1421 C C . ALA A 1 178 ? -13.271 -3.571 9.998 1.00 93.06 178 ALA A C 1
ATOM 1423 O O . ALA A 1 178 ? -12.405 -4.325 10.437 1.00 93.06 178 ALA A O 1
ATOM 1424 N N . ASP A 1 179 ? -14.455 -4.021 9.572 1.00 92.00 179 ASP A N 1
ATOM 1425 C CA . ASP A 1 179 ? -14.837 -5.445 9.514 1.00 92.00 179 ASP A CA 1
ATOM 1426 C C . ASP A 1 179 ? -13.968 -6.270 8.545 1.00 92.00 179 ASP A C 1
ATOM 1428 O O . ASP A 1 179 ? -13.794 -7.474 8.702 1.00 92.00 179 ASP A O 1
ATOM 1432 N N . ALA A 1 180 ? -13.406 -5.633 7.515 1.00 87.75 180 ALA A N 1
ATOM 1433 C CA . ALA A 1 180 ? -12.613 -6.320 6.507 1.00 87.75 180 ALA A CA 1
ATOM 1434 C C . ALA A 1 180 ? -11.407 -5.493 6.057 1.00 87.75 180 ALA A C 1
ATOM 1436 O O . ALA A 1 180 ? -11.456 -4.262 5.964 1.00 87.75 180 ALA A O 1
ATOM 1437 N N . ALA A 1 181 ? -10.328 -6.200 5.721 1.00 86.56 181 ALA A N 1
ATOM 1438 C CA . ALA A 1 181 ? -9.152 -5.602 5.107 1.00 86.56 181 ALA A CA 1
ATOM 1439 C C . ALA A 1 181 ? -9.387 -5.314 3.615 1.00 86.56 181 ALA A C 1
ATOM 1441 O O . ALA A 1 181 ? -9.970 -6.136 2.903 1.00 86.56 181 ALA A O 1
ATOM 1442 N N . GLY A 1 182 ? -8.895 -4.179 3.119 1.00 85.19 182 GLY A N 1
ATOM 1443 C CA . GLY A 1 182 ? -9.052 -3.799 1.718 1.00 85.19 182 GLY A CA 1
ATOM 1444 C C . GLY A 1 182 ? -8.852 -2.311 1.453 1.00 85.19 182 GLY A C 1
ATOM 1445 O O . GLY A 1 182 ? -8.122 -1.629 2.167 1.00 85.19 182 GLY A O 1
ATOM 1446 N N . LEU A 1 183 ? -9.492 -1.829 0.385 1.00 82.94 183 LEU A N 1
ATOM 1447 C CA . LEU A 1 183 ? -9.656 -0.405 0.106 1.00 82.94 183 LEU A CA 1
ATOM 1448 C C . LEU A 1 183 ? -11.129 -0.044 0.264 1.00 82.94 183 LEU A C 1
ATOM 1450 O O . LEU A 1 183 ? -11.988 -0.760 -0.258 1.00 82.94 183 LEU A O 1
ATOM 1454 N N . ALA A 1 184 ? -11.405 1.067 0.934 1.00 84.06 184 ALA A N 1
ATOM 1455 C CA . ALA A 1 184 ? -12.751 1.599 1.097 1.00 84.06 184 ALA A CA 1
ATOM 1456 C C . ALA A 1 184 ? -12.748 3.119 0.934 1.00 84.06 184 ALA A C 1
ATOM 1458 O O . ALA A 1 184 ? -11.732 3.767 1.170 1.00 84.06 184 ALA A O 1
ATOM 1459 N N . GLU A 1 185 ? -13.888 3.683 0.544 1.00 84.56 185 GLU A N 1
ATOM 1460 C CA . GLU A 1 185 ? -14.105 5.125 0.640 1.00 84.56 185 GLU A CA 1
ATOM 1461 C C . GLU A 1 185 ? -14.456 5.472 2.089 1.00 84.56 185 GLU A C 1
ATOM 1463 O O . GLU A 1 185 ? -15.377 4.883 2.657 1.00 84.56 185 GLU A O 1
ATOM 1468 N N . ALA A 1 186 ? -13.735 6.422 2.676 1.00 83.19 186 ALA A N 1
ATOM 1469 C CA . ALA A 1 186 ? -13.986 6.937 4.016 1.00 83.19 186 ALA A CA 1
ATOM 1470 C C . ALA A 1 186 ? -13.981 8.466 3.998 1.00 83.19 186 ALA A C 1
ATOM 1472 O O . ALA A 1 186 ? -13.250 9.084 3.220 1.00 83.19 186 ALA A O 1
ATOM 1473 N N . ASN A 1 187 ? -14.787 9.086 4.858 1.00 82.94 187 ASN A N 1
ATOM 1474 C CA . ASN A 1 187 ? -14.659 10.515 5.107 1.00 82.94 187 ASN A CA 1
ATOM 1475 C C . ASN A 1 187 ? -13.477 10.727 6.044 1.00 82.94 187 ASN A C 1
ATOM 1477 O O . ASN A 1 187 ? -13.404 10.112 7.101 1.00 82.94 187 ASN A O 1
ATOM 1481 N N . VAL A 1 188 ? -12.544 11.579 5.640 1.00 80.38 188 VAL A N 1
ATOM 1482 C CA . VAL A 1 188 ? -11.368 11.915 6.440 1.00 80.38 188 VAL A CA 1
ATOM 1483 C C . VAL A 1 188 ? -11.276 13.422 6.607 1.00 80.38 188 VAL A C 1
ATOM 1485 O O . VAL A 1 188 ? -11.623 14.187 5.700 1.00 80.38 188 VAL A O 1
ATOM 1488 N N . LEU A 1 189 ? -10.827 13.854 7.781 1.00 77.94 189 LEU A N 1
ATOM 1489 C CA . LEU A 1 189 ? -10.681 15.264 8.108 1.00 77.94 189 LEU A CA 1
ATOM 1490 C C . LEU A 1 189 ? -9.359 15.795 7.537 1.00 77.94 189 LEU A C 1
ATOM 1492 O O . LEU A 1 189 ? -8.290 15.413 7.990 1.00 77.94 189 LEU A O 1
ATOM 1496 N N . ILE A 1 190 ? -9.419 16.706 6.563 1.00 70.94 190 ILE A N 1
ATOM 1497 C CA . ILE A 1 190 ? -8.244 17.369 5.974 1.00 70.94 190 ILE A CA 1
ATOM 1498 C C . ILE A 1 190 ? -8.434 18.877 6.099 1.00 70.94 190 ILE A C 1
ATOM 1500 O O . ILE A 1 190 ? -9.440 19.422 5.637 1.00 70.94 190 ILE A O 1
ATOM 1504 N N . ASN A 1 191 ? -7.472 19.572 6.717 1.00 67.88 191 ASN A N 1
ATOM 1505 C CA . ASN A 1 191 ? -7.497 21.031 6.884 1.00 67.88 191 ASN A CA 1
ATOM 1506 C C . ASN A 1 191 ? -8.849 21.565 7.399 1.00 67.88 191 ASN A C 1
ATOM 1508 O O . ASN A 1 191 ? -9.364 22.550 6.876 1.00 67.88 191 ASN A O 1
ATOM 1512 N N . THR A 1 192 ? -9.434 20.909 8.412 1.00 72.38 192 THR A N 1
ATOM 1513 C CA . THR A 1 192 ? -10.747 21.218 9.033 1.00 72.38 192 THR A CA 1
ATOM 1514 C C . THR A 1 192 ? -11.999 20.892 8.205 1.00 72.38 192 THR A C 1
ATOM 1516 O O . THR A 1 192 ? -13.109 21.201 8.630 1.00 72.38 192 THR A O 1
ATOM 1519 N N . SER A 1 193 ? -11.853 20.235 7.052 1.00 76.00 193 SER A N 1
ATOM 1520 C CA . SER A 1 193 ? -12.975 19.820 6.201 1.00 76.00 193 SER A CA 1
ATOM 1521 C C . SER A 1 193 ? -12.992 18.311 5.967 1.00 76.00 193 SER A C 1
ATOM 1523 O O . SER A 1 193 ? -11.954 17.712 5.691 1.00 76.00 193 SER A O 1
ATOM 1525 N N . TYR A 1 194 ? -14.171 17.694 6.045 1.00 78.31 194 TYR A N 1
ATOM 1526 C CA . TYR A 1 194 ? -14.335 16.284 5.704 1.00 78.31 194 TYR A CA 1
ATOM 1527 C C . TYR A 1 194 ? -14.353 16.093 4.192 1.00 78.31 194 TYR A C 1
ATOM 1529 O O . TYR A 1 194 ? -15.134 16.729 3.481 1.00 78.31 194 TYR A O 1
ATOM 1537 N N . THR A 1 195 ? -13.495 15.200 3.708 1.00 79.00 195 THR A N 1
ATOM 1538 C CA . THR A 1 195 ? -13.403 14.827 2.296 1.00 79.00 195 THR A CA 1
ATOM 1539 C C . THR A 1 195 ? -13.464 13.313 2.171 1.00 79.00 195 THR A C 1
ATOM 1541 O O . THR A 1 195 ? -12.803 12.605 2.925 1.00 79.00 195 THR A O 1
ATOM 1544 N N . THR A 1 196 ? -14.237 12.805 1.213 1.00 82.56 196 THR A N 1
ATOM 1545 C CA . THR A 1 196 ? -14.262 11.371 0.905 1.00 82.56 196 THR A CA 1
ATOM 1546 C C . THR A 1 196 ? -12.983 10.976 0.172 1.00 82.56 196 THR A C 1
ATOM 1548 O O . THR A 1 196 ? -12.626 11.599 -0.833 1.00 82.56 196 THR A O 1
ATOM 1551 N N . LYS A 1 197 ? -12.291 9.965 0.692 1.00 79.19 197 LYS A N 1
ATOM 1552 C CA . LYS A 1 197 ? -11.010 9.466 0.194 1.00 79.19 197 LYS A CA 1
ATOM 1553 C C . LYS A 1 197 ? -11.008 7.944 0.161 1.00 79.19 197 LYS A C 1
ATOM 1555 O O . LYS A 1 197 ? -11.542 7.303 1.066 1.00 79.19 197 LYS A O 1
ATOM 1560 N N . THR A 1 198 ? -10.305 7.367 -0.810 1.00 82.81 198 THR A N 1
ATOM 1561 C CA . THR A 1 198 ? -9.937 5.953 -0.750 1.00 82.81 198 THR A CA 1
ATOM 1562 C C . THR A 1 198 ? -8.889 5.769 0.347 1.00 82.81 198 THR A C 1
ATOM 1564 O O . THR A 1 198 ? -7.839 6.408 0.314 1.00 82.81 198 THR A O 1
ATOM 1567 N N . VAL A 1 199 ? -9.149 4.878 1.300 1.00 86.06 199 VAL A N 1
ATOM 1568 C CA . VAL A 1 199 ? -8.242 4.546 2.405 1.00 86.06 199 VAL A CA 1
ATOM 1569 C C . VAL A 1 199 ? -7.975 3.048 2.454 1.00 86.06 199 VAL A C 1
ATOM 1571 O O . VAL A 1 199 ? -8.793 2.237 2.011 1.00 86.06 199 VAL A O 1
ATOM 1574 N N . VAL A 1 200 ? -6.829 2.668 3.020 1.00 87.56 200 VAL A N 1
ATOM 1575 C CA . VAL A 1 200 ? -6.571 1.272 3.382 1.00 87.56 200 VAL A CA 1
ATOM 1576 C C . VAL A 1 200 ? -7.336 0.946 4.659 1.00 87.56 200 VAL A C 1
ATOM 1578 O O . VAL A 1 200 ? -7.186 1.639 5.666 1.00 87.56 200 VAL A O 1
ATOM 1581 N N . THR A 1 201 ? -8.113 -0.134 4.624 1.00 90.19 201 THR A N 1
ATOM 1582 C CA . THR A 1 201 ? -8.750 -0.716 5.805 1.00 90.19 201 THR A CA 1
ATOM 1583 C C . THR A 1 201 ? -8.028 -1.988 6.232 1.00 90.19 201 THR A C 1
ATOM 1585 O O . THR A 1 201 ? -7.577 -2.780 5.398 1.00 90.19 201 THR A O 1
ATOM 1588 N N . LEU A 1 202 ? -7.942 -2.211 7.540 1.00 90.88 202 LEU A N 1
ATOM 1589 C CA . LEU A 1 202 ? -7.477 -3.453 8.143 1.00 90.88 202 LEU A CA 1
ATOM 1590 C C . LEU A 1 202 ? -8.609 -4.095 8.948 1.00 90.88 202 LEU A C 1
ATOM 1592 O O . LEU A 1 202 ? -9.356 -3.400 9.633 1.00 90.88 202 LEU A O 1
ATOM 1596 N N . ASP A 1 203 ? -8.707 -5.422 8.882 1.00 93.00 203 ASP A N 1
ATOM 1597 C CA . ASP A 1 203 ? -9.622 -6.195 9.724 1.00 93.00 203 ASP A CA 1
ATOM 1598 C C . ASP A 1 203 ? -9.294 -5.985 11.214 1.00 93.00 203 ASP A C 1
ATOM 1600 O O . ASP A 1 203 ? -8.139 -6.122 11.638 1.00 93.00 203 ASP A O 1
ATOM 1604 N N . ILE A 1 204 ? -10.312 -5.656 12.010 1.00 96.00 204 ILE A N 1
ATOM 1605 C CA . ILE A 1 204 ? -10.175 -5.362 13.440 1.00 96.00 204 ILE A CA 1
ATOM 1606 C C . ILE A 1 204 ? -9.640 -6.554 14.240 1.00 96.00 204 ILE A C 1
ATOM 1608 O O . ILE A 1 204 ? -8.874 -6.365 15.189 1.00 96.00 204 ILE A O 1
ATOM 1612 N N . ILE A 1 205 ? -9.975 -7.787 13.848 1.00 96.06 205 ILE A N 1
ATOM 1613 C CA . ILE A 1 205 ? -9.490 -8.990 14.530 1.00 96.06 205 ILE A CA 1
ATOM 1614 C C . ILE A 1 205 ? -7.981 -9.132 14.325 1.00 96.06 205 ILE A C 1
ATOM 1616 O O . ILE A 1 205 ? -7.229 -9.301 15.293 1.00 96.06 205 ILE A O 1
ATOM 1620 N N . TYR A 1 206 ? -7.524 -9.019 13.078 1.00 93.38 206 TYR A N 1
ATOM 1621 C CA . TYR A 1 206 ? -6.109 -9.014 12.734 1.00 93.38 206 TYR A CA 1
ATOM 1622 C C . TYR A 1 206 ? -5.374 -7.855 13.416 1.00 93.38 206 TYR A C 1
ATOM 1624 O O . TYR A 1 206 ? -4.306 -8.065 13.996 1.00 93.38 206 TYR A O 1
ATOM 1632 N N . PHE A 1 207 ? -5.939 -6.644 13.399 1.00 95.50 207 PHE A N 1
ATOM 1633 C CA . PHE A 1 207 ? -5.357 -5.474 14.057 1.00 95.50 207 PHE A CA 1
ATOM 1634 C C . PHE A 1 207 ? -5.065 -5.749 15.540 1.00 95.50 207 PHE A C 1
ATOM 1636 O O . PHE A 1 207 ? -3.922 -5.611 15.988 1.00 95.50 207 PHE A O 1
ATOM 1643 N N . LEU A 1 208 ? -6.062 -6.224 16.287 1.00 96.50 208 LEU A N 1
ATOM 1644 C CA . LEU A 1 208 ? -5.931 -6.463 17.724 1.00 96.50 208 LEU A CA 1
ATOM 1645 C C . LEU A 1 208 ? -4.976 -7.626 18.037 1.00 96.50 208 LEU A C 1
ATOM 1647 O O . LEU A 1 208 ? -4.093 -7.506 18.891 1.00 96.50 208 LEU A O 1
ATOM 1651 N N . LYS A 1 209 ? -5.083 -8.744 17.313 1.00 94.94 209 LYS A N 1
ATOM 1652 C CA . LYS A 1 209 ? -4.298 -9.956 17.611 1.00 94.94 209 LYS A CA 1
ATOM 1653 C C . LYS A 1 209 ? -2.865 -9.894 17.105 1.00 94.94 209 LYS A C 1
ATOM 1655 O O . LYS A 1 209 ? -1.967 -10.409 17.772 1.00 94.94 209 LYS A O 1
ATOM 1660 N N . ASN A 1 210 ? -2.631 -9.266 15.957 1.00 92.31 210 ASN A N 1
ATOM 1661 C CA . ASN A 1 210 ? -1.347 -9.366 15.268 1.00 92.31 210 ASN A CA 1
ATOM 1662 C C . ASN A 1 210 ? -0.519 -8.085 15.390 1.00 92.31 210 ASN A C 1
ATOM 1664 O O . ASN A 1 210 ? 0.711 -8.174 15.464 1.00 92.31 210 ASN A O 1
ATOM 1668 N N . LEU A 1 211 ? -1.164 -6.914 15.447 1.00 92.25 211 LEU A N 1
ATOM 1669 C CA . LEU A 1 211 ? -0.468 -5.626 15.526 1.00 92.25 211 LEU A CA 1
ATOM 1670 C C . LEU A 1 211 ? -0.430 -5.078 16.951 1.00 92.25 211 LEU A C 1
ATOM 1672 O O . LEU A 1 211 ? 0.658 -4.854 17.485 1.00 92.25 211 LEU A O 1
ATOM 1676 N N . VAL A 1 212 ? -1.591 -4.946 17.596 1.00 94.94 212 VAL A N 1
ATOM 1677 C CA . VAL A 1 212 ? -1.681 -4.586 19.022 1.00 94.94 212 VAL A CA 1
ATOM 1678 C C . VAL A 1 212 ? -1.150 -5.731 19.893 1.00 94.94 212 VAL A C 1
ATOM 1680 O O . VAL A 1 212 ? -0.493 -5.499 20.907 1.00 94.94 212 VAL A O 1
ATOM 1683 N N . LYS A 1 213 ? -1.356 -6.979 19.452 1.00 95.81 213 LYS A N 1
ATOM 1684 C CA . LYS A 1 213 ? -0.974 -8.212 20.160 1.00 95.81 213 LYS A CA 1
ATOM 1685 C C . LYS A 1 213 ? -1.620 -8.303 21.538 1.00 95.81 213 LYS A C 1
ATOM 1687 O O . LYS A 1 213 ? -0.971 -8.671 22.521 1.00 95.81 213 LYS A O 1
ATOM 1692 N N . ARG A 1 214 ? -2.900 -7.946 21.611 1.00 95.69 214 ARG A N 1
ATOM 1693 C CA . ARG A 1 214 ? -3.723 -8.043 22.817 1.00 95.69 214 ARG A CA 1
ATOM 1694 C C . ARG A 1 214 ? -5.074 -8.638 22.453 1.00 95.69 214 ARG A C 1
ATOM 1696 O O . ARG A 1 214 ? -5.672 -8.295 21.441 1.00 95.69 214 ARG A O 1
ATOM 1703 N N . THR A 1 215 ? -5.542 -9.542 23.299 1.00 94.62 215 THR A N 1
ATOM 1704 C CA . THR A 1 215 ? -6.897 -10.101 23.241 1.00 94.62 215 THR A CA 1
ATOM 1705 C C . THR A 1 215 ? -7.743 -9.646 24.424 1.00 94.62 215 THR A C 1
ATOM 1707 O O . THR A 1 215 ? -8.940 -9.884 24.444 1.00 94.62 215 THR A O 1
ATOM 1710 N N . PHE A 1 216 ? -7.141 -8.976 25.401 1.00 95.44 216 PHE A N 1
ATOM 1711 C CA . PHE A 1 216 ? -7.832 -8.315 26.495 1.00 95.44 216 PHE A CA 1
ATOM 1712 C C . PHE A 1 216 ? -7.567 -6.817 26.369 1.00 95.44 216 PHE A C 1
ATOM 1714 O O . PHE A 1 216 ? -6.406 -6.402 26.354 1.00 95.44 216 PHE A O 1
ATOM 1721 N N . ILE A 1 217 ? -8.631 -6.040 26.191 1.00 96.19 217 ILE A N 1
ATOM 1722 C CA . ILE A 1 217 ? -8.592 -4.597 25.977 1.00 96.19 217 ILE A CA 1
ATOM 1723 C C . ILE A 1 217 ? -9.438 -3.944 27.066 1.00 96.19 217 ILE A C 1
ATOM 1725 O O . ILE A 1 217 ? -10.627 -4.243 27.208 1.00 96.19 217 ILE A O 1
ATOM 1729 N N . ASP A 1 218 ? -8.829 -3.054 27.844 1.00 95.25 218 ASP A N 1
ATOM 1730 C CA . ASP A 1 218 ? -9.533 -2.355 28.913 1.00 95.25 218 ASP A CA 1
ATOM 1731 C C . ASP A 1 218 ? -10.556 -1.394 28.318 1.00 95.25 218 ASP A C 1
ATOM 1733 O O . ASP A 1 218 ? -11.710 -1.436 28.729 1.00 95.25 218 ASP A O 1
ATOM 1737 N N . ASP A 1 219 ? -10.172 -0.586 27.327 1.00 96.31 219 ASP A N 1
ATOM 1738 C CA . ASP A 1 219 ? -11.073 0.355 26.654 1.00 96.31 219 ASP A CA 1
ATOM 1739 C C . ASP A 1 219 ? -10.754 0.491 25.162 1.00 96.31 219 ASP A C 1
ATOM 1741 O O . ASP A 1 219 ? -9.585 0.543 24.768 1.00 96.31 219 ASP A O 1
ATOM 1745 N N . ILE A 1 220 ? -11.799 0.568 24.338 1.00 97.25 220 ILE A N 1
ATOM 1746 C CA . ILE A 1 220 ? -11.689 0.907 22.918 1.00 97.25 220 ILE A CA 1
ATOM 1747 C C . ILE A 1 220 ? -12.608 2.079 22.572 1.00 97.25 220 ILE A C 1
ATOM 1749 O O . ILE A 1 220 ? -13.790 2.083 22.911 1.00 97.25 220 ILE A O 1
ATOM 1753 N N . TRP A 1 221 ? -12.063 3.085 21.898 1.00 96.88 221 TRP A N 1
ATOM 1754 C CA . TRP A 1 221 ? -12.771 4.274 21.437 1.00 96.88 221 TRP A CA 1
ATOM 1755 C C . TRP A 1 221 ? -12.927 4.185 19.922 1.00 96.88 221 TRP A C 1
ATOM 1757 O O . TRP A 1 221 ? -11.930 4.040 19.220 1.00 96.88 221 TRP A O 1
ATOM 1767 N N . ILE A 1 222 ? -14.166 4.190 19.434 1.00 96.31 222 ILE A N 1
ATOM 1768 C CA . ILE A 1 222 ? -14.499 3.923 18.033 1.00 96.31 222 ILE A CA 1
ATOM 1769 C C . ILE A 1 222 ? -15.210 5.132 17.438 1.00 96.31 222 ILE A C 1
ATOM 1771 O O . ILE A 1 222 ? -16.362 5.401 17.778 1.00 96.31 222 ILE A O 1
ATOM 1775 N N . ASP A 1 223 ? -14.534 5.786 16.507 1.00 92.81 223 ASP A N 1
ATOM 1776 C CA . ASP A 1 223 ? -15.062 6.847 15.664 1.00 92.81 223 ASP A CA 1
ATOM 1777 C C . ASP A 1 223 ? -14.727 6.514 14.198 1.00 92.81 223 ASP A C 1
ATOM 1779 O O . ASP A 1 223 ? -13.657 6.807 13.673 1.00 92.81 223 ASP A O 1
ATOM 1783 N N . GLY A 1 224 ? -15.596 5.717 13.571 1.00 85.94 224 GLY A N 1
ATOM 1784 C CA . GLY A 1 224 ? -15.304 5.050 12.300 1.00 85.94 224 GLY A CA 1
ATOM 1785 C C . GLY A 1 224 ? -15.800 5.776 11.052 1.00 85.94 224 GLY A C 1
ATOM 1786 O O . GLY A 1 224 ? -15.729 5.189 9.971 1.00 85.94 224 GLY A O 1
ATOM 1787 N N . GLU A 1 225 ? -16.362 6.982 11.178 1.00 86.94 225 GLU A N 1
ATOM 1788 C CA . GLU A 1 225 ? -16.971 7.736 10.066 1.00 86.94 225 GLU A CA 1
ATOM 1789 C C . GLU A 1 225 ? -17.979 6.909 9.231 1.00 86.94 225 GLU A C 1
ATOM 1791 O O . GLU A 1 225 ? -18.092 7.042 8.009 1.00 86.94 225 GLU A O 1
ATOM 1796 N N . GLY A 1 226 ? -18.721 6.012 9.893 1.00 86.19 226 GLY A N 1
ATOM 1797 C CA . GLY A 1 226 ? -19.693 5.084 9.310 1.00 86.19 226 GLY A CA 1
ATOM 1798 C C . GLY A 1 226 ? -19.217 3.626 9.238 1.00 86.19 226 GLY A C 1
ATOM 1799 O O . GLY A 1 226 ? -20.042 2.723 9.072 1.00 86.19 226 GLY A O 1
ATOM 1800 N N . ALA A 1 227 ? -17.919 3.350 9.395 1.00 89.31 227 ALA A N 1
ATOM 1801 C CA . ALA A 1 227 ? -17.398 1.980 9.434 1.00 89.31 227 ALA A CA 1
ATOM 1802 C C . ALA A 1 227 ? -17.871 1.200 10.677 1.00 89.31 227 ALA A C 1
ATOM 1804 O O . ALA A 1 227 ? -17.919 -0.032 10.658 1.00 89.31 227 ALA A O 1
ATOM 1805 N N . GLU A 1 228 ? -18.282 1.898 11.738 1.00 92.50 228 GLU A N 1
ATOM 1806 C CA . GLU A 1 228 ? -18.717 1.304 13.000 1.00 92.50 228 GLU A CA 1
ATOM 1807 C C . GLU A 1 228 ? -19.961 0.412 12.865 1.00 92.50 228 GLU A C 1
ATOM 1809 O O . GLU A 1 228 ? -20.108 -0.551 13.618 1.00 92.50 228 GLU A O 1
ATOM 1814 N N . TYR A 1 229 ? -20.814 0.653 11.860 1.00 93.50 229 TYR A N 1
ATOM 1815 C CA . TYR A 1 229 ? -21.977 -0.193 11.569 1.00 93.50 229 TYR A CA 1
ATOM 1816 C C . TYR A 1 229 ? -21.588 -1.636 11.232 1.00 93.50 229 TYR A C 1
ATOM 1818 O O . TYR A 1 229 ? -22.318 -2.566 11.575 1.00 93.50 229 TYR A O 1
ATOM 1826 N N . GLY A 1 230 ? -20.435 -1.830 10.582 1.00 92.50 230 GLY A N 1
ATOM 1827 C CA . GLY A 1 230 ? -19.901 -3.156 10.268 1.00 92.50 230 GLY A CA 1
ATOM 1828 C C . GLY A 1 230 ? -19.368 -3.902 11.493 1.00 92.50 230 GLY A C 1
ATOM 1829 O O . GLY A 1 230 ? -19.169 -5.109 11.423 1.00 92.50 230 GLY A O 1
ATOM 1830 N N . LEU A 1 231 ? -19.160 -3.208 12.618 1.00 95.06 231 LEU A N 1
ATOM 1831 C CA . LEU A 1 231 ? -18.588 -3.780 13.840 1.00 95.06 231 LEU A CA 1
ATOM 1832 C C . LEU A 1 231 ? -19.643 -4.251 14.850 1.00 95.06 231 LEU A C 1
ATOM 1834 O O . LEU A 1 231 ? -19.306 -4.899 15.839 1.00 95.06 231 LEU A O 1
ATOM 1838 N N . PHE A 1 232 ? -20.922 -3.939 14.634 1.00 95.75 232 PHE A N 1
ATOM 1839 C CA . PHE A 1 232 ? -21.991 -4.196 15.605 1.00 95.75 232 PHE A CA 1
ATOM 1840 C C . PHE A 1 232 ? -22.108 -5.668 16.014 1.00 95.75 232 PHE A C 1
ATOM 1842 O O . PHE A 1 232 ? -22.211 -5.974 17.203 1.00 95.75 232 PHE A O 1
ATOM 1849 N N . ASP A 1 233 ? -22.051 -6.580 15.045 1.00 93.81 233 ASP A N 1
ATOM 1850 C CA . ASP A 1 233 ? -22.185 -8.019 15.281 1.00 93.81 233 ASP A CA 1
ATOM 1851 C C . ASP A 1 233 ? -20.991 -8.640 16.016 1.00 93.81 233 ASP A C 1
ATOM 1853 O O . ASP A 1 233 ? -21.114 -9.709 16.620 1.00 93.81 233 ASP A O 1
ATOM 1857 N N . HIS A 1 234 ? -19.847 -7.956 16.040 1.00 96.56 234 HIS A N 1
ATOM 1858 C CA . HIS A 1 234 ? -18.656 -8.445 16.717 1.00 96.56 234 HIS A CA 1
ATOM 1859 C C . HIS A 1 234 ? -18.837 -8.461 18.237 1.00 96.56 234 HIS A C 1
ATOM 1861 O O . HIS A 1 234 ? -18.283 -9.335 18.905 1.00 96.56 234 HIS A O 1
ATOM 1867 N N . PHE A 1 235 ? -19.621 -7.520 18.777 1.00 95.75 235 PHE A N 1
ATOM 1868 C CA . PHE A 1 235 ? -19.851 -7.354 20.216 1.00 95.75 235 PHE A CA 1
ATOM 1869 C C . PHE A 1 235 ? -20.896 -8.318 20.799 1.00 95.75 235 PHE A C 1
ATOM 1871 O O . PHE A 1 235 ? -21.035 -8.399 22.024 1.00 95.75 235 PHE A O 1
ATOM 1878 N N . PHE A 1 236 ? -21.636 -9.048 19.964 1.00 95.88 236 PHE A N 1
ATOM 1879 C CA . PHE A 1 236 ? -22.646 -9.997 20.433 1.00 95.88 236 PHE A CA 1
ATOM 1880 C C . PHE A 1 236 ? -22.027 -11.181 21.182 1.00 95.88 236 PHE A C 1
ATOM 1882 O O . PHE A 1 236 ? -20.850 -11.508 21.022 1.00 95.88 236 PHE A O 1
ATOM 1889 N N . ASN A 1 237 ? -22.837 -11.861 21.996 1.00 93.81 237 ASN A N 1
ATOM 1890 C CA . ASN A 1 237 ? -22.449 -13.158 22.549 1.00 93.81 237 ASN A CA 1
ATOM 1891 C C . ASN A 1 237 ? -22.221 -14.166 21.410 1.00 93.81 237 ASN A C 1
ATOM 1893 O O . ASN A 1 237 ? -23.107 -14.389 20.585 1.00 93.81 237 ASN A O 1
ATOM 1897 N N . ASN A 1 238 ? -21.066 -14.829 21.420 1.00 93.12 238 ASN A N 1
ATOM 1898 C CA . ASN A 1 238 ? -20.551 -15.667 20.333 1.00 93.12 238 ASN A CA 1
ATOM 1899 C C . ASN A 1 238 ? -20.367 -14.907 19.007 1.00 93.12 238 ASN A C 1
ATOM 1901 O O . ASN A 1 238 ? -20.371 -15.524 17.949 1.00 93.12 238 ASN A O 1
ATOM 1905 N N . GLY A 1 239 ? -20.242 -13.578 19.057 1.00 93.94 239 GLY A N 1
ATOM 1906 C CA . GLY A 1 239 ? -19.865 -12.767 17.904 1.00 93.94 239 GLY A CA 1
ATOM 1907 C C . GLY A 1 239 ? -18.384 -12.922 17.555 1.00 93.94 239 GLY A C 1
ATOM 1908 O O . GLY A 1 239 ? -17.623 -13.610 18.241 1.00 93.94 239 GLY A O 1
ATOM 1909 N N . LYS A 1 240 ? -17.944 -12.219 16.509 1.00 95.06 240 LYS A N 1
ATOM 1910 C CA . LYS A 1 240 ? -16.574 -12.322 15.973 1.00 95.06 240 LYS A CA 1
ATOM 1911 C C . LYS A 1 240 ? -15.477 -12.068 17.010 1.00 95.06 240 LYS A C 1
ATOM 1913 O O . LYS A 1 240 ? -14.418 -12.690 16.923 1.00 95.06 240 LYS A O 1
ATOM 1918 N N . PHE A 1 241 ? -15.697 -11.193 17.999 1.00 96.75 241 PHE A N 1
ATOM 1919 C CA . PHE A 1 241 ? -14.715 -11.002 19.071 1.00 96.75 241 PHE A CA 1
ATOM 1920 C C . PHE A 1 241 ? -14.591 -12.239 19.963 1.00 96.75 241 PHE A C 1
ATOM 1922 O O . PHE A 1 241 ? -13.471 -12.686 20.212 1.00 96.75 241 PHE A O 1
ATOM 1929 N N . ASP A 1 242 ? -15.704 -12.857 20.357 1.00 94.69 242 ASP A N 1
ATOM 1930 C CA . ASP A 1 242 ? -15.700 -14.084 21.164 1.00 94.69 242 ASP A CA 1
ATOM 1931 C C . ASP A 1 242 ? -15.059 -15.254 20.424 1.00 94.69 242 ASP A C 1
ATOM 1933 O O . ASP A 1 242 ? -14.204 -15.944 20.982 1.00 94.69 242 ASP A O 1
ATOM 1937 N N . GLU A 1 243 ? -15.428 -15.447 19.153 1.00 95.62 243 GLU A N 1
ATOM 1938 C CA . GLU A 1 243 ? -14.862 -16.484 18.279 1.00 95.62 243 GLU A CA 1
ATOM 1939 C C . GLU A 1 243 ? -13.334 -16.378 18.179 1.00 95.62 243 GLU A C 1
ATOM 1941 O O . GLU A 1 243 ? -12.635 -17.372 17.977 1.00 95.62 243 GLU A O 1
ATOM 1946 N N . ASN A 1 244 ? -12.803 -15.169 18.374 1.00 95.88 244 ASN A N 1
ATOM 1947 C CA . ASN A 1 244 ? -11.381 -14.873 18.315 1.00 95.88 244 ASN A CA 1
ATOM 1948 C C . ASN A 1 244 ? -10.703 -14.714 19.679 1.00 95.88 244 ASN A C 1
ATOM 1950 O O . ASN A 1 244 ? -9.488 -14.471 19.706 1.00 95.88 244 ASN A O 1
ATOM 1954 N N . GLY A 1 245 ? -11.445 -14.898 20.776 1.00 95.81 245 GLY A N 1
ATOM 1955 C CA . GLY A 1 245 ? -10.963 -14.787 22.153 1.00 95.81 245 GLY A CA 1
ATOM 1956 C C . GLY A 1 245 ? -10.675 -13.354 22.602 1.00 95.81 245 GLY A C 1
ATOM 1957 O O . GLY A 1 245 ? -9.860 -13.165 23.501 1.00 95.81 245 GLY A O 1
ATOM 1958 N N . ILE A 1 246 ? -11.289 -12.357 21.962 1.00 97.12 246 ILE A N 1
ATOM 1959 C CA . ILE A 1 246 ? -11.096 -10.933 22.242 1.00 97.12 246 ILE A CA 1
ATOM 1960 C C . ILE A 1 246 ? -12.145 -10.459 23.252 1.00 97.12 246 ILE A C 1
ATOM 1962 O O . ILE A 1 246 ? -13.337 -10.702 23.096 1.00 97.12 246 ILE A O 1
ATOM 1966 N N . THR A 1 247 ? -11.700 -9.766 24.294 1.00 95.62 247 THR A N 1
ATOM 1967 C CA . THR A 1 247 ? -12.536 -9.207 25.357 1.00 95.62 247 THR A CA 1
ATOM 1968 C C . THR A 1 247 ? -12.288 -7.713 25.485 1.00 95.62 247 THR A C 1
ATOM 1970 O O . THR A 1 247 ? -11.142 -7.285 25.601 1.00 95.62 247 THR A O 1
ATOM 1973 N N . PHE A 1 248 ? -13.378 -6.948 25.546 1.00 95.00 248 PHE A N 1
ATOM 1974 C CA . PHE A 1 248 ? -13.377 -5.535 25.919 1.00 95.00 248 PHE A CA 1
ATOM 1975 C C . PHE A 1 248 ? -14.057 -5.356 27.269 1.00 95.00 248 PHE A C 1
ATOM 1977 O O . PHE A 1 248 ? -15.158 -5.891 27.464 1.00 95.00 248 PHE A O 1
ATOM 1984 N N . CYS A 1 249 ? -13.451 -4.590 28.174 1.00 94.62 249 CYS A N 1
ATOM 1985 C CA . CYS A 1 249 ? -14.097 -4.243 29.440 1.00 94.62 249 CYS A CA 1
ATOM 1986 C C . CYS A 1 249 ? -15.038 -3.055 29.326 1.00 94.62 249 CYS A C 1
ATOM 1988 O O . CYS A 1 249 ? -16.094 -3.042 29.961 1.00 94.62 249 CYS A O 1
ATOM 1990 N N . GLN A 1 250 ? -14.697 -2.101 28.476 1.00 95.38 250 GLN A N 1
ATOM 1991 C CA . GLN A 1 250 ? -15.517 -0.943 28.170 1.00 95.38 250 GLN A CA 1
ATOM 1992 C C . GLN A 1 250 ? -15.228 -0.483 26.746 1.00 95.38 250 GLN A C 1
ATOM 1994 O O . GLN A 1 250 ? -14.218 -0.865 26.152 1.00 95.38 250 GLN A O 1
ATOM 1999 N N . PHE A 1 251 ? -16.165 0.266 26.181 1.00 96.81 251 PHE A N 1
ATOM 2000 C CA . PHE A 1 251 ? -15.937 0.923 24.909 1.00 96.81 251 PHE A CA 1
ATOM 2001 C C . PHE A 1 251 ? -16.772 2.185 24.762 1.00 96.81 251 PHE A C 1
ATOM 2003 O O . PHE A 1 251 ? -17.882 2.288 25.292 1.00 96.81 251 PHE A O 1
ATOM 2010 N N . ASN A 1 252 ? -16.220 3.133 24.015 1.00 96.50 252 ASN A N 1
ATOM 2011 C CA . ASN A 1 252 ? -16.911 4.314 23.525 1.00 96.50 252 ASN A CA 1
ATOM 2012 C C . ASN A 1 252 ? -17.132 4.130 22.029 1.00 96.50 252 ASN A C 1
ATOM 2014 O O . ASN A 1 252 ? -16.234 3.670 21.325 1.00 96.50 252 ASN A O 1
ATOM 2018 N N . ILE A 1 253 ? -18.315 4.484 21.548 1.00 95.75 253 ILE A N 1
ATOM 2019 C CA . ILE A 1 253 ? -18.623 4.429 20.122 1.00 95.75 253 ILE A CA 1
ATOM 2020 C C . ILE A 1 253 ? -19.424 5.659 19.714 1.00 95.75 253 ILE A C 1
ATOM 2022 O O . ILE A 1 253 ? -20.463 5.966 20.313 1.00 95.75 253 ILE A O 1
ATOM 2026 N N . GLU A 1 254 ? -18.932 6.346 18.691 1.00 94.56 254 GLU A N 1
ATOM 2027 C CA . GLU A 1 254 ? -19.672 7.345 17.940 1.00 94.56 254 GLU A CA 1
ATOM 2028 C C . GLU A 1 254 ? -20.355 6.673 16.751 1.00 94.56 254 GLU A C 1
ATOM 2030 O O . GLU A 1 254 ? -19.722 6.187 15.819 1.00 94.56 254 GLU A O 1
ATOM 2035 N N . ILE A 1 255 ? -21.682 6.619 16.808 1.00 93.81 255 ILE A N 1
ATOM 2036 C CA . ILE A 1 255 ? -22.511 6.058 15.749 1.00 93.81 255 ILE A CA 1
ATOM 2037 C C . ILE A 1 255 ? -22.963 7.209 14.859 1.00 93.81 255 ILE A C 1
ATOM 2039 O O . ILE A 1 255 ? -23.696 8.103 15.301 1.00 93.81 255 ILE A O 1
ATOM 2043 N N . HIS A 1 256 ? -22.535 7.184 13.601 1.00 92.19 256 HIS A N 1
ATOM 2044 C CA . HIS A 1 256 ? -22.798 8.238 12.638 1.00 92.19 256 HIS A CA 1
ATOM 2045 C C . HIS A 1 256 ? -24.264 8.301 12.262 1.00 92.19 256 HIS A C 1
ATOM 2047 O O . HIS A 1 256 ? -24.984 7.314 12.374 1.00 92.19 256 HIS A O 1
ATOM 2053 N N . LYS A 1 257 ? -24.735 9.467 11.810 1.00 91.50 257 LYS A N 1
ATOM 2054 C CA . LYS A 1 257 ? -26.137 9.639 11.416 1.00 91.50 257 LYS A CA 1
ATOM 2055 C C . LYS A 1 257 ? -26.577 8.540 10.430 1.00 91.50 257 LYS A C 1
ATOM 2057 O O . LYS A 1 257 ? -26.032 8.481 9.329 1.00 91.50 257 LYS A O 1
ATOM 2062 N N . PRO A 1 258 ? -27.598 7.738 10.776 1.00 91.31 258 PRO A N 1
ATOM 2063 C CA . PRO A 1 258 ? -27.989 6.595 9.969 1.00 91.31 258 PRO A CA 1
ATOM 2064 C C . PRO A 1 258 ? -28.877 6.981 8.780 1.00 91.31 258 PRO A C 1
ATOM 2066 O O . PRO A 1 258 ? -29.783 7.817 8.899 1.00 91.31 258 PRO A O 1
ATOM 2069 N N . ASP A 1 259 ? -28.711 6.268 7.670 1.00 90.12 259 ASP A N 1
ATOM 2070 C CA . ASP A 1 259 ? -29.763 6.055 6.677 1.00 90.12 259 ASP A CA 1
ATOM 2071 C C . ASP A 1 259 ? -30.833 5.051 7.172 1.00 90.12 259 ASP A C 1
ATOM 2073 O O . ASP A 1 259 ? -30.818 4.579 8.312 1.00 90.12 259 ASP A O 1
ATOM 2077 N N . ASN A 1 260 ? -31.814 4.714 6.332 1.00 87.19 260 ASN A N 1
ATOM 2078 C CA . ASN A 1 260 ? -32.899 3.814 6.739 1.00 87.19 260 ASN A CA 1
ATOM 2079 C C . ASN A 1 260 ? -32.433 2.374 7.029 1.00 87.19 260 ASN A C 1
ATOM 2081 O O . ASN A 1 260 ? -32.994 1.723 7.912 1.00 87.19 260 ASN A O 1
ATOM 2085 N N . LEU A 1 261 ? -31.419 1.872 6.321 1.00 89.75 261 LEU A N 1
ATOM 2086 C CA . LEU A 1 261 ? -30.852 0.545 6.567 1.00 89.75 261 LEU A CA 1
ATOM 2087 C C . LEU A 1 261 ? -30.025 0.552 7.857 1.00 89.75 261 LEU A C 1
ATOM 2089 O O . LEU A 1 261 ? -30.168 -0.334 8.698 1.00 89.75 261 LEU A O 1
ATOM 2093 N N . GLN A 1 262 ? -29.214 1.585 8.046 1.00 93.50 262 GLN A N 1
ATOM 2094 C CA . GLN A 1 262 ? -28.386 1.790 9.227 1.00 93.50 262 GLN A CA 1
ATOM 2095 C C . GLN A 1 262 ? -29.219 1.959 10.500 1.00 93.50 262 GLN A C 1
ATOM 2097 O O . GLN A 1 262 ? -28.853 1.415 11.538 1.00 93.50 262 GLN A O 1
ATOM 2102 N N . LYS A 1 263 ? -30.395 2.602 10.438 1.00 91.62 263 LYS A N 1
ATOM 2103 C CA . LYS A 1 263 ? -31.334 2.638 11.578 1.00 91.62 263 LYS A CA 1
ATOM 2104 C C . LYS A 1 263 ? -31.773 1.241 12.001 1.00 91.62 263 LYS A C 1
ATOM 2106 O O . LYS A 1 263 ? -31.930 0.987 13.194 1.00 91.62 263 LYS A O 1
ATOM 2111 N N . LYS A 1 264 ? -31.973 0.339 11.036 1.00 90.44 264 LYS A N 1
ATOM 2112 C CA . LYS A 1 264 ? -32.316 -1.056 11.315 1.00 90.44 264 LYS A CA 1
ATOM 2113 C C . LYS A 1 264 ? -31.134 -1.799 11.941 1.00 90.44 264 LYS A C 1
ATOM 2115 O O . LYS A 1 264 ? -31.327 -2.458 12.953 1.00 90.44 264 LYS A O 1
ATOM 2120 N N . LEU A 1 265 ? -29.924 -1.639 11.401 1.00 92.75 265 LEU A N 1
ATOM 2121 C CA . LEU A 1 265 ? -28.708 -2.216 11.993 1.00 92.75 265 LEU A CA 1
ATOM 2122 C C . LEU A 1 265 ? -28.502 -1.734 13.433 1.00 92.75 265 LEU A C 1
ATOM 2124 O O . LEU A 1 265 ? -28.259 -2.537 14.326 1.00 92.75 265 LEU A O 1
ATOM 2128 N N . PHE A 1 266 ? -28.674 -0.433 13.668 1.00 94.12 266 PHE A N 1
ATOM 2129 C CA . PHE A 1 266 ? -28.608 0.173 14.992 1.00 94.12 266 PHE A CA 1
ATOM 2130 C C . PHE A 1 266 ? -29.676 -0.386 15.941 1.00 94.12 266 PHE A C 1
ATOM 2132 O O . PHE A 1 266 ? -29.376 -0.732 17.081 1.00 94.12 266 PHE A O 1
ATOM 2139 N N . HIS A 1 267 ? -30.920 -0.506 15.474 1.00 93.44 267 HIS A N 1
ATOM 2140 C CA . HIS A 1 267 ? -31.991 -1.137 16.238 1.00 93.44 267 HIS A CA 1
ATOM 2141 C C . HIS A 1 267 ? -31.613 -2.563 16.651 1.00 93.44 267 HIS A C 1
ATOM 2143 O O . HIS A 1 267 ? -31.631 -2.887 17.840 1.00 93.44 267 HIS A O 1
ATOM 2149 N N . ASP A 1 268 ? -31.235 -3.393 15.683 1.00 92.88 268 ASP A N 1
ATOM 2150 C CA . ASP A 1 268 ? -30.916 -4.798 15.915 1.00 92.88 268 ASP A CA 1
ATOM 2151 C C . ASP A 1 268 ? -29.708 -4.935 16.854 1.00 92.88 268 ASP A C 1
ATOM 2153 O O . ASP A 1 268 ? -29.744 -5.749 17.774 1.00 92.88 268 ASP A O 1
ATOM 2157 N N . PHE A 1 269 ? -28.705 -4.062 16.715 1.00 95.06 269 PHE A N 1
ATOM 2158 C CA . PHE A 1 269 ? -27.560 -3.967 17.618 1.00 95.06 269 PHE A CA 1
ATOM 2159 C C . PHE A 1 269 ? -27.976 -3.698 19.066 1.00 95.06 269 PHE A C 1
ATOM 2161 O O . PHE A 1 269 ? -27.662 -4.494 19.951 1.00 95.06 269 PHE A O 1
ATOM 2168 N N . ILE A 1 270 ? -28.734 -2.628 19.327 1.00 94.44 270 ILE A N 1
ATOM 2169 C CA . ILE A 1 270 ? -29.151 -2.268 20.692 1.00 94.44 270 ILE A CA 1
ATOM 2170 C C . ILE A 1 270 ? -29.981 -3.386 21.328 1.00 94.44 270 ILE A C 1
ATOM 2172 O O . ILE A 1 270 ? -29.727 -3.779 22.467 1.00 94.44 270 ILE A O 1
ATOM 2176 N N . PHE A 1 271 ? -30.962 -3.930 20.606 1.00 93.19 271 PHE A N 1
ATOM 2177 C CA . PHE A 1 271 ? -31.822 -4.978 21.155 1.00 93.19 271 PHE A CA 1
ATOM 2178 C C . PHE A 1 271 ? -31.083 -6.300 21.361 1.00 93.19 271 PHE A C 1
ATOM 2180 O O . PHE A 1 271 ? -31.342 -6.985 22.356 1.00 93.19 271 PHE A O 1
ATOM 2187 N N . GLN A 1 272 ? -30.141 -6.645 20.482 1.00 94.12 272 GLN A N 1
ATOM 2188 C CA . GLN A 1 272 ? -29.310 -7.828 20.661 1.00 94.12 272 GLN A CA 1
ATOM 2189 C C . GLN A 1 272 ? -28.368 -7.666 21.863 1.00 94.12 272 GLN A C 1
ATOM 2191 O O . GLN A 1 272 ? -28.305 -8.577 22.686 1.00 94.12 272 GLN A O 1
ATOM 2196 N N . LEU A 1 273 ? -27.751 -6.494 22.070 1.00 91.56 273 LEU A N 1
ATOM 2197 C CA . LEU A 1 273 ? -26.947 -6.216 23.270 1.00 91.56 273 LEU A CA 1
ATOM 2198 C C . LEU A 1 273 ? -27.757 -6.357 24.570 1.00 91.56 273 LEU A C 1
ATOM 2200 O O . LEU A 1 273 ? -27.298 -6.973 25.537 1.00 91.56 273 LEU A O 1
ATOM 2204 N N . LEU A 1 274 ? -28.982 -5.818 24.596 1.00 90.00 274 LEU A N 1
ATOM 2205 C CA . LEU A 1 274 ? -29.878 -5.926 25.753 1.00 90.00 274 LEU A CA 1
ATOM 2206 C C . LEU A 1 274 ? -30.303 -7.377 26.019 1.00 90.00 274 LEU A C 1
ATOM 2208 O O . LEU A 1 274 ? -30.396 -7.796 27.176 1.00 90.00 274 LEU A O 1
ATOM 2212 N N . LYS A 1 275 ? -30.544 -8.154 24.957 1.00 91.88 275 LYS A N 1
ATOM 2213 C CA . LYS A 1 275 ? -30.860 -9.585 25.042 1.00 91.88 275 LYS A CA 1
ATOM 2214 C C . LYS A 1 275 ? -29.674 -10.391 25.566 1.00 91.88 275 LYS A C 1
ATOM 2216 O O . LYS A 1 275 ? -29.865 -11.266 26.408 1.00 91.88 275 LYS A O 1
ATOM 2221 N N . ASP A 1 276 ? -28.474 -10.064 25.103 1.00 92.06 276 ASP A N 1
ATOM 2222 C CA . ASP A 1 276 ? -27.228 -10.718 25.490 1.00 92.06 276 ASP A CA 1
ATOM 2223 C C . ASP A 1 276 ? -26.848 -10.456 26.946 1.00 92.06 276 ASP A C 1
ATOM 2225 O O . ASP A 1 276 ? -26.127 -11.261 27.539 1.00 92.06 276 ASP A O 1
ATOM 2229 N N . ARG A 1 277 ? -27.343 -9.353 27.532 1.00 91.31 277 ARG A N 1
ATOM 2230 C CA . ARG A 1 277 ? -27.075 -8.927 28.919 1.00 91.31 277 ARG A CA 1
ATOM 2231 C C . ARG A 1 277 ? -25.580 -8.859 29.248 1.00 91.31 277 ARG A C 1
ATOM 2233 O O . ARG A 1 277 ? -25.182 -9.017 30.400 1.00 91.31 277 ARG A O 1
ATOM 2240 N N . ARG A 1 278 ? -24.757 -8.628 28.224 1.00 90.31 278 ARG A N 1
ATOM 2241 C CA . ARG A 1 278 ? -23.302 -8.525 28.335 1.00 90.31 278 ARG A CA 1
ATOM 2242 C C . ARG A 1 278 ? -22.870 -7.112 28.680 1.00 90.31 278 ARG A C 1
ATOM 2244 O O . ARG A 1 278 ? -22.069 -6.930 29.593 1.00 90.31 278 ARG A O 1
ATOM 2251 N N . TYR A 1 279 ? -23.408 -6.136 27.958 1.00 93.00 279 TYR A N 1
ATOM 2252 C CA . TYR A 1 279 ? -23.036 -4.737 28.094 1.00 93.00 279 TYR A CA 1
ATOM 2253 C C . TYR A 1 279 ? -24.177 -3.921 28.686 1.00 93.00 279 TYR A C 1
ATOM 2255 O O . TYR A 1 279 ? -25.332 -4.062 28.283 1.00 93.00 279 TYR A O 1
ATOM 2263 N N . ALA A 1 280 ? -23.844 -3.033 29.616 1.00 90.88 280 ALA A N 1
ATOM 2264 C CA . ALA A 1 280 ? -24.739 -1.958 30.023 1.00 90.88 280 ALA A CA 1
ATOM 2265 C C . ALA A 1 280 ? -24.344 -0.662 29.311 1.00 90.88 280 ALA A C 1
ATOM 2267 O O . ALA A 1 280 ? -23.156 -0.376 29.177 1.00 90.88 280 ALA A O 1
ATOM 2268 N N . ILE A 1 281 ? -25.342 0.112 28.880 1.00 91.62 281 ILE A N 1
ATOM 2269 C CA . ILE A 1 281 ? -25.165 1.349 28.110 1.00 91.62 281 ILE A CA 1
ATOM 2270 C C . ILE A 1 281 ? -25.364 2.550 29.037 1.00 91.62 281 ILE A C 1
ATOM 2272 O O . ILE A 1 281 ? -26.354 2.620 29.767 1.00 91.62 281 ILE A O 1
ATOM 2276 N N . TYR A 1 282 ? -24.440 3.502 28.979 1.00 89.31 282 TYR A N 1
ATOM 2277 C CA . TYR A 1 282 ? -24.364 4.671 29.843 1.00 89.31 282 TYR A CA 1
ATOM 2278 C C . TYR A 1 282 ? -24.121 5.957 29.055 1.00 89.31 282 TYR A C 1
ATOM 2280 O O . TYR A 1 282 ? -23.668 5.954 27.913 1.00 89.31 282 TYR A O 1
ATOM 2288 N N . ARG A 1 283 ? -24.416 7.070 29.730 1.00 87.69 283 ARG A N 1
ATOM 2289 C CA . ARG A 1 283 ? -24.092 8.458 29.386 1.00 87.69 283 ARG A CA 1
ATOM 2290 C C . ARG A 1 283 ? -24.337 8.797 27.910 1.00 87.69 283 ARG A C 1
ATOM 2292 O O . ARG A 1 283 ? -23.456 9.382 27.289 1.00 87.69 283 ARG A O 1
ATOM 2299 N N . PRO A 1 284 ? -25.529 8.503 27.355 1.00 89.81 284 PRO A N 1
ATOM 2300 C CA . PRO A 1 284 ? -25.784 8.759 25.947 1.00 89.81 284 PRO A CA 1
ATOM 2301 C C . PRO A 1 284 ? -25.722 10.261 25.675 1.00 89.81 284 PRO A C 1
ATOM 2303 O O . PRO A 1 284 ? -26.279 11.062 26.442 1.00 89.81 284 PRO A O 1
ATOM 2306 N N . VAL A 1 285 ? -25.102 10.628 24.559 1.00 88.06 285 VAL A N 1
ATOM 2307 C CA . VAL A 1 285 ? -25.150 11.983 24.010 1.00 88.06 285 VAL A CA 1
ATOM 2308 C C . VAL A 1 285 ? -25.836 11.904 22.653 1.00 88.06 285 VAL A C 1
ATOM 2310 O O . VAL A 1 285 ? -25.345 11.255 21.733 1.00 88.06 285 VAL A O 1
ATOM 2313 N N . GLN A 1 286 ? -27.007 12.537 22.553 1.00 83.62 286 GLN A N 1
ATOM 2314 C CA . GLN A 1 286 ? -27.765 12.620 21.309 1.00 83.62 286 GLN A CA 1
ATOM 2315 C C . GLN A 1 286 ? -27.459 13.939 20.601 1.00 83.62 286 GLN A C 1
ATOM 2317 O O . GLN A 1 286 ? -27.809 15.004 21.112 1.00 83.62 286 GLN A O 1
ATOM 2322 N N . GLY A 1 287 ? -26.889 13.852 19.402 1.00 83.31 287 GLY A N 1
ATOM 2323 C CA . GLY A 1 287 ? -26.717 14.965 18.475 1.00 83.31 287 GLY A CA 1
ATOM 2324 C C . GLY A 1 287 ? -27.096 14.557 17.052 1.00 83.31 287 GLY A C 1
ATOM 2325 O O . GLY A 1 287 ? -28.062 13.811 16.849 1.00 83.31 287 GLY A O 1
ATOM 2326 N N . HIS A 1 288 ? -26.331 15.053 16.074 1.00 83.19 288 HIS A N 1
ATOM 2327 C CA . HIS A 1 288 ? -26.367 14.548 14.697 1.00 83.19 288 HIS A CA 1
ATOM 2328 C C . HIS A 1 288 ? -25.904 13.081 14.645 1.00 83.19 288 HIS A C 1
ATOM 2330 O O . HIS A 1 288 ? -26.541 12.257 13.991 1.00 83.19 288 HIS A O 1
ATOM 2336 N N . HIS A 1 289 ? -24.867 12.774 15.423 1.00 90.38 289 HIS A N 1
ATOM 2337 C CA . HIS A 1 289 ? -24.357 11.441 15.732 1.00 90.38 289 HIS A CA 1
ATOM 2338 C C . HIS A 1 289 ? -24.840 11.022 17.133 1.00 90.38 289 HIS A C 1
ATOM 2340 O O . HIS A 1 289 ? -25.336 11.853 17.910 1.00 90.38 289 HIS A O 1
ATOM 2346 N N . MET A 1 290 ? -24.738 9.735 17.456 1.00 90.56 290 MET A N 1
ATOM 2347 C CA . MET A 1 290 ? -25.071 9.211 18.780 1.00 90.56 290 MET A CA 1
ATOM 2348 C C . MET A 1 290 ? -23.832 8.616 19.425 1.00 90.56 290 MET A C 1
ATOM 2350 O O . MET A 1 290 ? -23.269 7.656 18.913 1.00 90.56 290 MET A O 1
ATOM 2354 N N . ARG A 1 291 ? -23.454 9.155 20.583 1.00 92.94 291 ARG A N 1
ATOM 2355 C CA . ARG A 1 291 ? -22.296 8.676 21.340 1.00 92.94 291 ARG A CA 1
ATOM 2356 C C . ARG A 1 291 ? -22.762 7.866 22.531 1.00 92.94 291 ARG A C 1
ATOM 2358 O O . ARG A 1 291 ? -23.614 8.325 23.304 1.00 92.94 291 ARG A O 1
ATOM 2365 N N . LEU A 1 292 ? -22.223 6.660 22.655 1.00 94.25 292 LEU A N 1
ATOM 2366 C CA . LEU A 1 292 ? -22.577 5.695 23.687 1.00 94.25 292 LEU A CA 1
ATOM 2367 C C . LEU A 1 292 ? -21.320 5.210 24.407 1.00 94.25 292 LEU A C 1
ATOM 2369 O O . LEU A 1 292 ? -20.272 5.026 23.792 1.00 94.25 292 LEU A O 1
ATOM 2373 N N . PHE A 1 293 ? -21.460 4.970 25.709 1.00 95.12 293 PHE A N 1
ATOM 2374 C CA . PHE A 1 293 ? -20.438 4.332 26.527 1.00 95.12 293 PHE A CA 1
ATOM 2375 C C . PHE A 1 293 ? -20.971 3.010 27.074 1.00 95.12 293 PHE A C 1
ATOM 2377 O O . PHE A 1 293 ? -22.062 2.967 27.649 1.00 95.12 293 PHE A O 1
ATOM 2384 N N . MET A 1 294 ? -20.214 1.933 26.905 1.00 95.00 294 MET A N 1
ATOM 2385 C CA . MET A 1 294 ? -20.626 0.581 27.262 1.00 95.00 294 MET A CA 1
ATOM 2386 C C . MET A 1 294 ? -19.650 -0.057 28.239 1.00 95.00 294 MET A C 1
ATOM 2388 O O . MET A 1 294 ? -18.443 0.117 28.118 1.00 95.00 294 MET A O 1
ATOM 2392 N N . ILE A 1 295 ? -20.173 -0.849 29.179 1.00 92.69 295 ILE A N 1
ATOM 2393 C CA . ILE A 1 295 ? -19.376 -1.578 30.179 1.00 92.69 295 ILE A CA 1
ATOM 2394 C C . ILE A 1 295 ? -19.765 -3.054 30.164 1.00 92.69 295 ILE A C 1
ATOM 2396 O O . ILE A 1 295 ? -20.953 -3.380 30.218 1.00 92.69 295 ILE A O 1
ATOM 2400 N N . ASN A 1 296 ? -18.771 -3.940 30.118 1.00 93.06 296 ASN A N 1
ATOM 2401 C CA . ASN A 1 296 ? -18.942 -5.389 30.088 1.00 93.06 296 ASN A CA 1
ATOM 2402 C C . ASN A 1 296 ? -19.131 -5.974 31.496 1.00 93.06 296 ASN A C 1
ATOM 2404 O O . ASN A 1 296 ? -18.209 -5.984 32.310 1.00 93.06 296 ASN A O 1
ATOM 2408 N N . PHE A 1 297 ? -20.311 -6.531 31.759 1.00 88.44 297 PHE A N 1
ATOM 2409 C CA . PHE A 1 297 ? -20.649 -7.218 33.009 1.00 88.44 297 PHE A CA 1
ATOM 2410 C C . PHE A 1 297 ? -20.622 -8.749 32.895 1.00 88.44 297 PHE A C 1
ATOM 2412 O O . PHE A 1 297 ? -20.747 -9.444 33.908 1.00 88.44 297 PHE A O 1
ATOM 2419 N N . ALA A 1 298 ? -20.460 -9.304 31.691 1.00 87.88 298 ALA A N 1
ATOM 2420 C CA . ALA A 1 298 ? -20.382 -10.753 31.511 1.00 87.88 298 ALA A CA 1
ATOM 2421 C C . ALA A 1 298 ? -19.000 -11.308 31.880 1.00 87.88 298 ALA A C 1
ATOM 2423 O O . ALA A 1 298 ? -18.907 -12.412 32.412 1.00 87.88 298 ALA A O 1
ATOM 2424 N N . ASN A 1 299 ? -17.931 -10.548 31.626 1.00 89.56 299 ASN A N 1
ATOM 2425 C CA . ASN A 1 299 ? -16.566 -10.989 31.896 1.00 89.56 299 ASN A CA 1
ATOM 2426 C C . ASN A 1 299 ? -16.176 -10.761 33.373 1.00 89.56 299 ASN A C 1
ATOM 2428 O O . ASN A 1 299 ? -16.323 -9.663 33.910 1.00 89.56 299 ASN A O 1
ATOM 2432 N N . GLU A 1 300 ? -15.681 -11.806 34.044 1.00 84.44 300 GLU A N 1
ATOM 2433 C CA . GLU A 1 300 ? -15.289 -11.739 35.461 1.00 84.44 300 GLU A CA 1
ATOM 2434 C C . GLU A 1 300 ? -14.088 -10.828 35.715 1.00 84.44 300 GLU A C 1
ATOM 2436 O O . GLU A 1 300 ? -14.049 -10.172 36.746 1.00 84.44 300 GLU A O 1
ATOM 2441 N N . GLU A 1 301 ? -13.129 -10.745 34.799 1.00 83.06 301 GLU A N 1
ATOM 2442 C CA . GLU A 1 301 ? -11.954 -9.882 34.939 1.00 83.06 301 GLU A CA 1
ATOM 2443 C C . GLU A 1 301 ? -12.339 -8.404 34.804 1.00 83.06 301 GLU A C 1
ATOM 2445 O O . GLU A 1 301 ? -11.982 -7.599 35.662 1.00 83.06 301 GLU A O 1
ATOM 2450 N N . CYS A 1 302 ? -13.199 -8.065 33.839 1.00 85.75 302 CYS A N 1
ATOM 2451 C CA . CYS A 1 302 ? -13.773 -6.719 33.713 1.00 85.75 302 CYS A CA 1
ATOM 2452 C C . CYS A 1 302 ? -14.632 -6.337 34.925 1.00 85.75 302 CYS A C 1
ATOM 2454 O O . CYS A 1 302 ? -14.591 -5.201 35.414 1.00 85.75 302 CYS A O 1
ATOM 2456 N N . LYS A 1 303 ? -15.373 -7.306 35.479 1.00 79.81 303 LYS A N 1
ATOM 2457 C CA . LYS A 1 303 ? -16.044 -7.130 36.768 1.00 79.81 303 LYS A CA 1
ATOM 2458 C C . LYS A 1 303 ? -15.042 -6.928 37.887 1.00 79.81 303 LYS A C 1
ATOM 2460 O O . LYS A 1 303 ? -15.221 -5.992 38.636 1.00 79.81 303 LYS A O 1
ATOM 2465 N N . LEU A 1 304 ? -13.977 -7.713 38.009 1.00 65.19 304 LEU A N 1
ATOM 2466 C CA . LEU A 1 304 ? -12.971 -7.547 39.066 1.00 65.19 304 LEU A CA 1
ATOM 2467 C C . LEU A 1 304 ? -12.270 -6.181 38.993 1.00 65.19 304 LEU A C 1
ATOM 2469 O O . LEU A 1 304 ? -12.026 -5.575 40.038 1.00 65.19 304 LEU A O 1
ATOM 2473 N N . GLN A 1 305 ? -12.045 -5.656 37.786 1.00 64.81 305 GLN A N 1
ATOM 2474 C CA . GLN A 1 305 ? -11.550 -4.294 37.572 1.00 64.81 305 GLN A CA 1
ATOM 2475 C C . GLN A 1 305 ? -12.555 -3.204 38.021 1.00 64.81 305 GLN A C 1
ATOM 2477 O O . GLN A 1 305 ? -12.126 -2.127 38.448 1.00 64.81 305 GLN A O 1
ATOM 2482 N N . SER A 1 306 ? -13.871 -3.478 38.005 1.00 55.75 306 SER A N 1
ATOM 2483 C CA . SER A 1 306 ? -14.952 -2.519 38.328 1.00 55.75 306 SER A CA 1
ATOM 2484 C C . SER A 1 306 ? -15.630 -2.712 39.713 1.00 55.75 306 SER A C 1
ATOM 2486 O O . SER A 1 306 ? -15.983 -1.729 40.373 1.00 55.75 306 SER A O 1
ATOM 2488 N N . THR A 1 307 ? -15.745 -3.946 40.222 1.00 46.28 307 THR A N 1
ATOM 2489 C CA . THR A 1 307 ? -16.401 -4.413 41.467 1.00 46.28 307 THR A CA 1
ATOM 2490 C C . THR A 1 307 ? -16.076 -5.896 41.803 1.00 46.28 307 THR A C 1
ATOM 2492 O O . THR A 1 307 ? -16.379 -6.805 41.037 1.00 46.28 307 THR A O 1
ATOM 2495 N N . MET A 1 308 ? -15.543 -6.196 43.000 1.00 31.88 308 MET A N 1
ATOM 2496 C CA . MET A 1 308 ? -15.251 -7.578 43.450 1.00 31.88 308 MET A CA 1
ATOM 2497 C C . MET A 1 308 ? -16.501 -8.405 43.837 1.00 31.88 308 MET A C 1
ATOM 2499 O O . MET A 1 308 ? -17.149 -8.063 44.828 1.00 31.88 308 MET A O 1
ATOM 2503 N N . ARG A 1 309 ? -16.740 -9.572 43.199 1.00 30.97 309 ARG A N 1
ATOM 2504 C CA . ARG A 1 309 ? -17.059 -10.864 43.876 1.00 30.97 309 ARG A CA 1
ATOM 2505 C C . ARG A 1 309 ? -17.092 -12.079 42.919 1.00 30.97 309 ARG A C 1
ATOM 2507 O O . ARG A 1 309 ? -17.870 -12.111 41.979 1.00 30.97 309 ARG A O 1
ATOM 2514 N N . GLN A 1 310 ? -16.296 -13.100 43.252 1.00 28.00 310 GLN A N 1
ATOM 2515 C CA . GLN A 1 310 ? -16.081 -14.390 42.562 1.00 28.00 310 GLN A CA 1
ATOM 2516 C C . GLN A 1 310 ? -17.156 -15.466 42.860 1.00 28.00 310 GLN A C 1
ATOM 2518 O O . GLN A 1 310 ? -17.571 -15.582 44.017 1.00 28.00 310 GLN A O 1
ATOM 2523 N N . LYS A 1 311 ? -17.453 -16.361 41.892 1.00 28.73 311 LYS A N 1
ATOM 2524 C CA . LYS A 1 311 ? -17.154 -17.824 41.954 1.00 28.73 311 LYS A CA 1
ATOM 2525 C C . LYS A 1 311 ? -17.597 -18.614 40.697 1.00 28.73 311 LYS A C 1
ATOM 2527 O O . LYS A 1 311 ? -18.734 -18.522 40.255 1.00 28.73 311 LYS A O 1
ATOM 2532 N N . ASN A 1 312 ? -16.659 -19.439 40.220 1.00 27.58 312 ASN A N 1
ATOM 2533 C CA . ASN A 1 312 ? -16.653 -20.373 39.077 1.00 27.58 312 ASN A CA 1
ATOM 2534 C C . ASN A 1 312 ? -17.687 -21.515 39.122 1.00 27.58 312 ASN A C 1
ATOM 2536 O O . ASN A 1 312 ? -17.953 -21.991 40.220 1.00 27.58 312 ASN A O 1
ATOM 2540 N N . VAL A 1 313 ? -18.036 -22.086 37.947 1.00 29.42 313 VAL A N 1
ATOM 2541 C CA . VAL A 1 313 ? -17.959 -23.542 37.615 1.00 29.42 313 VAL A CA 1
ATOM 2542 C C . VAL A 1 313 ? -17.733 -23.727 36.091 1.00 29.42 313 VAL A C 1
ATOM 2544 O O . VAL A 1 313 ? -18.189 -22.925 35.288 1.00 29.42 313 VAL A O 1
ATOM 2547 N N . THR A 1 314 ? -16.976 -24.765 35.717 1.00 25.81 314 THR A N 1
ATOM 2548 C CA . THR A 1 314 ? -16.306 -25.059 34.429 1.00 25.81 314 THR A CA 1
ATOM 2549 C C . THR A 1 314 ? -16.976 -26.200 33.616 1.00 25.81 314 THR A C 1
ATOM 2551 O O . THR A 1 314 ? -17.688 -26.999 34.218 1.00 25.81 314 THR A O 1
ATOM 2554 N N . LYS A 1 315 ? -16.539 -26.374 32.338 1.00 25.94 315 LYS A N 1
ATOM 2555 C CA . LYS A 1 315 ? -16.407 -27.631 31.518 1.00 25.94 315 LYS A CA 1
ATOM 2556 C C . LYS A 1 315 ? -17.655 -28.102 30.703 1.00 25.94 315 LYS A C 1
ATOM 2558 O O . LYS A 1 315 ? -18.746 -28.028 31.234 1.00 25.94 315 LYS A O 1
ATOM 2563 N N . LEU A 1 316 ? -17.618 -28.651 29.463 1.00 25.80 316 LEU A N 1
ATOM 2564 C CA . LEU A 1 316 ? -16.570 -29.150 28.528 1.00 25.80 316 LEU A CA 1
ATOM 2565 C C . LEU A 1 316 ? -17.206 -29.739 27.217 1.00 25.80 316 LEU A C 1
ATOM 2567 O O . LEU A 1 316 ? -18.374 -30.110 27.253 1.00 25.80 316 LEU A O 1
ATOM 2571 N N . PHE A 1 317 ? -16.372 -29.949 26.172 1.00 24.16 317 PHE A N 1
ATOM 2572 C CA . PHE A 1 317 ? -16.473 -30.844 24.973 1.00 24.16 317 PHE A CA 1
ATOM 2573 C C . PHE A 1 317 ? -17.215 -30.362 23.697 1.00 24.16 317 PHE A C 1
ATOM 2575 O O . PHE A 1 317 ? -18.275 -29.770 23.811 1.00 24.16 317 PHE A O 1
ATOM 2582 N N . VAL A 1 318 ? -16.867 -30.702 22.437 1.00 23.09 318 VAL A N 1
ATOM 2583 C CA . VAL A 1 318 ? -15.653 -31.010 21.615 1.00 23.09 318 VAL A CA 1
ATOM 2584 C C . VAL A 1 318 ? -16.186 -31.539 20.260 1.00 23.09 318 VAL A C 1
ATOM 2586 O O . VAL A 1 318 ? -16.845 -32.567 20.226 1.00 23.09 318 VAL A O 1
ATOM 2589 N N . ALA A 1 319 ? -15.908 -30.791 19.187 1.00 23.97 319 ALA A N 1
ATOM 2590 C CA . ALA A 1 319 ? -15.237 -31.182 17.932 1.00 23.97 319 ALA A CA 1
ATOM 2591 C C . ALA A 1 319 ? -15.807 -32.217 16.904 1.00 23.97 319 ALA A C 1
ATOM 2593 O O . ALA A 1 319 ? -16.218 -33.313 17.260 1.00 23.97 319 ALA A O 1
ATOM 2594 N N . ILE A 1 320 ? -15.644 -31.865 15.604 1.00 24.94 320 ILE A N 1
ATOM 2595 C CA . ILE A 1 320 ? -14.864 -32.563 14.530 1.00 24.94 320 ILE A CA 1
ATOM 2596 C C . ILE A 1 320 ? -15.542 -32.822 13.147 1.00 24.94 320 ILE A C 1
ATOM 2598 O O . ILE A 1 320 ? -16.544 -33.517 13.029 1.00 24.94 320 ILE A O 1
ATOM 2602 N N . SER A 1 321 ? -14.813 -32.339 12.112 1.00 23.89 321 SER A N 1
ATOM 2603 C CA . SER A 1 321 ? -14.612 -32.767 10.691 1.00 23.89 321 SER A CA 1
ATOM 2604 C C . SER A 1 321 ? -15.739 -32.639 9.650 1.00 23.89 321 SER A C 1
ATOM 2606 O O . SER A 1 321 ? -16.831 -33.127 9.889 1.00 23.89 321 SER A O 1
ATOM 2608 N N . VAL A 1 322 ? -15.592 -31.968 8.486 1.00 28.06 322 VAL A N 1
ATOM 2609 C CA . VAL A 1 322 ? -14.566 -31.915 7.391 1.00 28.06 322 VAL A CA 1
ATOM 2610 C C . VAL A 1 322 ? -14.698 -33.048 6.362 1.00 28.06 322 VAL A C 1
ATOM 2612 O O . VAL A 1 322 ? -14.588 -34.208 6.750 1.00 28.06 322 VAL A O 1
ATOM 2615 N N . SER A 1 323 ? -14.807 -32.679 5.066 1.00 27.02 323 SER A N 1
ATOM 2616 C CA . SER A 1 323 ? -14.240 -33.311 3.833 1.00 27.02 323 SER A CA 1
ATOM 2617 C C . SER A 1 323 ? -15.215 -33.189 2.634 1.00 27.02 323 SER A C 1
ATOM 2619 O O . SER A 1 323 ? -16.412 -33.273 2.853 1.00 27.02 323 SER A O 1
ATOM 2621 N N . PHE A 1 324 ? -14.867 -33.026 1.347 1.00 27.20 324 PHE A N 1
ATOM 2622 C CA . PHE A 1 324 ? -13.600 -32.992 0.601 1.00 27.20 324 PHE A CA 1
ATOM 2623 C C . PHE A 1 324 ? -13.852 -32.486 -0.852 1.00 27.20 324 PHE A C 1
ATOM 2625 O O . PHE A 1 324 ? -14.874 -32.810 -1.446 1.00 27.20 324 PHE A O 1
ATOM 2632 N N . PHE A 1 325 ? -12.867 -31.761 -1.398 1.00 26.95 325 PHE A N 1
ATOM 2633 C CA . PHE A 1 325 ? -12.264 -31.829 -2.754 1.00 26.95 325 PHE A CA 1
ATOM 2634 C C . PHE A 1 325 ? -13.064 -31.808 -4.086 1.00 26.95 325 PHE A C 1
ATOM 2636 O O . PHE A 1 325 ? -13.689 -32.781 -4.488 1.00 26.95 325 PHE A O 1
ATOM 2643 N N . LEU A 1 326 ? -12.808 -30.729 -4.851 1.00 27.31 326 LEU A N 1
ATOM 2644 C CA . LEU A 1 326 ? -11.964 -30.645 -6.076 1.00 27.31 326 LEU A CA 1
ATOM 2645 C C . LEU A 1 326 ? -12.162 -31.601 -7.279 1.00 27.31 326 LEU A C 1
ATOM 2647 O O . LEU A 1 326 ? -11.904 -32.795 -7.193 1.00 27.31 326 LEU A O 1
ATOM 2651 N N . CYS A 1 327 ? -12.332 -30.987 -8.460 1.00 24.77 327 CYS A N 1
ATOM 2652 C CA . CYS A 1 327 ? -11.566 -31.207 -9.713 1.00 24.77 327 CYS A CA 1
ATOM 2653 C C . CYS A 1 327 ? -11.887 -30.022 -10.658 1.00 24.77 327 CYS A C 1
ATOM 2655 O O . CYS A 1 327 ? -13.060 -29.707 -10.808 1.00 24.77 327 CYS A O 1
ATOM 2657 N N . LEU A 1 328 ? -11.005 -29.164 -11.194 1.00 27.12 328 LEU A N 1
ATOM 2658 C CA . LEU A 1 328 ? -9.708 -29.213 -11.904 1.00 27.12 328 LEU A CA 1
ATOM 2659 C C . LEU A 1 328 ? -9.731 -29.570 -13.419 1.00 27.12 328 LEU A C 1
ATOM 2661 O O . LEU A 1 328 ? -9.823 -30.730 -13.789 1.00 27.12 328 LEU A O 1
ATOM 2665 N N . ILE A 1 329 ? -9.473 -28.505 -14.211 1.00 32.06 329 ILE A N 1
ATOM 2666 C CA . ILE A 1 329 ? -8.572 -28.328 -15.385 1.00 32.06 329 ILE A CA 1
ATOM 2667 C C . ILE A 1 329 ? -9.013 -28.870 -16.770 1.00 32.06 329 ILE A C 1
ATOM 2669 O O . ILE A 1 329 ? -9.467 -29.995 -16.902 1.00 32.06 329 ILE A O 1
ATOM 2673 N N . VAL A 1 330 ? -8.795 -28.070 -17.834 1.00 27.30 330 VAL A N 1
ATOM 2674 C CA . VAL A 1 330 ? -7.758 -28.278 -18.890 1.00 27.30 330 VAL A CA 1
ATOM 2675 C C . VAL A 1 330 ? -8.053 -27.460 -20.173 1.00 27.30 330 VAL A C 1
ATOM 2677 O O . VAL A 1 330 ? -8.912 -27.782 -20.981 1.00 27.30 330 VAL A O 1
ATOM 2680 N N . THR A 1 331 ? -7.279 -26.376 -20.301 1.00 28.67 331 THR A N 1
ATOM 2681 C CA . THR A 1 331 ? -6.478 -25.856 -21.440 1.00 28.67 331 THR A CA 1
ATOM 2682 C C . THR A 1 331 ? -6.986 -25.772 -22.900 1.00 28.67 331 THR A C 1
ATOM 2684 O O . THR A 1 331 ? -7.135 -26.772 -23.585 1.00 28.67 331 THR A O 1
ATOM 2687 N N . ASN A 1 332 ? -6.992 -24.526 -23.404 1.00 27.95 332 ASN A N 1
ATOM 2688 C CA . ASN A 1 332 ? -5.994 -23.870 -24.290 1.00 27.95 332 ASN A CA 1
ATOM 2689 C C . ASN A 1 332 ? -5.865 -24.188 -25.811 1.00 27.95 332 ASN A C 1
ATOM 2691 O O . ASN A 1 332 ? -5.582 -25.305 -26.220 1.00 27.95 332 ASN A O 1
ATOM 2695 N N . ARG A 1 333 ? -5.820 -23.060 -26.553 1.00 31.64 333 ARG A N 1
ATOM 2696 C CA . ARG A 1 333 ? -5.029 -22.686 -27.754 1.00 31.64 333 ARG A CA 1
ATOM 2697 C C . ARG A 1 333 ? -5.369 -23.249 -29.143 1.00 31.64 333 ARG A C 1
ATOM 2699 O O . ARG A 1 333 ? -5.257 -24.437 -29.400 1.00 31.64 333 ARG A O 1
ATOM 2706 N N . ASN A 1 334 ? -5.539 -22.330 -30.104 1.00 28.50 334 ASN A N 1
ATOM 2707 C CA . ASN A 1 334 ? -4.506 -22.053 -31.116 1.00 28.50 334 ASN A CA 1
ATOM 2708 C C . ASN A 1 334 ? -4.801 -20.769 -31.916 1.00 28.50 334 ASN A C 1
ATOM 2710 O O . ASN A 1 334 ? -5.938 -20.493 -32.284 1.00 28.50 334 ASN A O 1
ATOM 2714 N N . GLN A 1 335 ? -3.747 -20.004 -32.199 1.00 31.86 335 GLN A N 1
ATOM 2715 C CA . GLN A 1 335 ? -3.707 -18.947 -33.209 1.00 31.86 335 GLN A CA 1
ATOM 2716 C C . GLN A 1 335 ? -2.739 -19.385 -34.306 1.00 31.86 335 GLN A C 1
ATOM 2718 O O . GLN A 1 335 ? -1.675 -19.929 -34.018 1.00 31.86 335 GLN A O 1
ATOM 2723 N N . PHE A 1 336 ? -3.082 -19.088 -35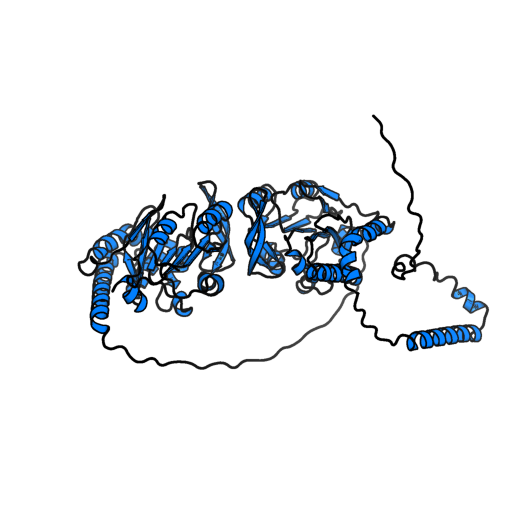.552 1.00 30.22 336 PHE A N 1
ATOM 2724 C CA . PHE A 1 336 ? -2.162 -19.113 -36.679 1.00 30.22 336 PHE A CA 1
ATOM 2725 C C . PHE A 1 336 ? -2.523 -17.937 -37.582 1.00 30.22 336 PHE A C 1
ATOM 2727 O O . PHE A 1 336 ? -3.706 -17.775 -37.874 1.00 30.22 336 PHE A O 1
ATOM 2734 N N . LEU A 1 337 ? -1.522 -17.129 -37.958 1.00 32.34 337 LEU A N 1
ATOM 2735 C CA . LEU A 1 337 ? -1.385 -16.330 -39.193 1.00 32.34 337 LEU A CA 1
ATOM 2736 C C . LEU A 1 337 ? -0.526 -15.081 -38.924 1.00 32.34 337 LEU A C 1
ATOM 2738 O O . LEU A 1 337 ? -1.034 -14.060 -38.469 1.00 32.34 337 LEU A O 1
ATOM 2742 N N . TYR A 1 338 ? 0.766 -15.126 -39.266 1.00 35.75 338 TYR A N 1
ATOM 2743 C CA . TYR A 1 338 ? 1.530 -13.906 -39.552 1.00 35.75 338 TYR A CA 1
ATOM 2744 C C . TYR A 1 338 ? 2.769 -14.214 -40.402 1.00 35.75 338 TYR A C 1
ATOM 2746 O O . TYR A 1 338 ? 3.707 -14.842 -39.927 1.00 35.75 338 TYR A O 1
ATOM 2754 N N . ARG A 1 339 ? 2.786 -13.793 -41.677 1.00 39.22 339 ARG A N 1
ATOM 2755 C CA . ARG A 1 339 ? 3.937 -14.030 -42.576 1.00 39.22 339 ARG A CA 1
ATOM 2756 C C . ARG A 1 339 ? 4.359 -12.837 -43.445 1.00 39.22 339 ARG A C 1
ATOM 2758 O O . ARG A 1 339 ? 5.071 -13.028 -44.417 1.00 39.22 339 ARG A O 1
ATOM 2765 N N . ILE A 1 340 ? 3.971 -11.605 -43.095 1.00 42.56 340 ILE A N 1
ATOM 2766 C CA . ILE A 1 340 ? 4.445 -10.383 -43.796 1.00 42.56 340 ILE A CA 1
ATOM 2767 C C . ILE A 1 340 ? 5.033 -9.318 -42.823 1.00 42.56 340 ILE A C 1
ATOM 2769 O O . ILE A 1 340 ? 5.583 -8.317 -43.257 1.00 42.56 340 ILE A O 1
ATOM 2773 N N . ARG A 1 341 ? 5.056 -9.561 -41.494 1.00 47.72 341 ARG A N 1
ATOM 2774 C CA . ARG A 1 341 ? 5.745 -8.705 -40.483 1.00 47.72 341 ARG A CA 1
ATOM 2775 C C . ARG A 1 341 ? 7.236 -9.000 -40.271 1.00 47.72 341 ARG A C 1
ATOM 2777 O O . ARG A 1 341 ? 7.889 -8.258 -39.545 1.00 47.72 341 ARG A O 1
ATOM 2784 N N . MET A 1 342 ? 7.765 -10.086 -40.835 1.00 52.56 342 MET A N 1
ATOM 2785 C CA . MET A 1 342 ? 9.017 -10.679 -40.350 1.00 52.56 342 MET A CA 1
ATOM 2786 C C . MET A 1 342 ? 10.289 -9.849 -40.604 1.00 52.56 342 MET A C 1
ATOM 2788 O O . MET A 1 342 ? 11.163 -9.894 -39.752 1.00 52.56 342 MET A O 1
ATOM 2792 N N . SER A 1 343 ? 10.410 -9.051 -41.675 1.00 66.75 343 SER A N 1
ATOM 2793 C CA . SER A 1 343 ? 11.706 -8.410 -41.996 1.00 66.75 343 SER A CA 1
ATOM 2794 C C . SER A 1 343 ? 12.081 -7.229 -41.087 1.00 66.75 343 SER A C 1
ATOM 2796 O O . SER A 1 343 ? 13.232 -7.103 -40.682 1.00 66.75 343 SER A O 1
ATOM 2798 N N . ALA A 1 344 ? 11.122 -6.372 -40.722 1.00 74.06 344 ALA A N 1
ATOM 2799 C CA . ALA A 1 344 ? 11.376 -5.237 -39.826 1.00 74.06 344 ALA A CA 1
ATOM 2800 C C . ALA A 1 344 ? 11.546 -5.685 -38.364 1.00 74.06 344 ALA A C 1
ATOM 2802 O O . ALA A 1 344 ? 12.355 -5.126 -37.627 1.00 74.06 344 ALA A O 1
ATOM 2803 N N . VAL A 1 345 ? 10.808 -6.720 -37.948 1.00 80.12 345 VAL A N 1
ATOM 2804 C CA . VAL A 1 345 ? 10.947 -7.328 -36.615 1.00 80.12 345 VAL A CA 1
ATOM 2805 C C . VAL A 1 345 ? 12.305 -8.022 -36.480 1.00 80.12 345 VAL A C 1
ATOM 2807 O O . VAL A 1 345 ? 12.965 -7.866 -35.457 1.00 80.12 345 VAL A O 1
ATOM 2810 N N . GLU A 1 346 ? 12.762 -8.719 -37.523 1.00 83.12 346 GLU A N 1
ATOM 2811 C CA . GLU A 1 346 ? 14.095 -9.328 -37.573 1.00 83.12 346 GLU A CA 1
ATOM 2812 C C . GLU A 1 346 ? 15.208 -8.273 -37.499 1.00 83.12 346 GLU A C 1
ATOM 2814 O O . GLU A 1 346 ? 16.161 -8.437 -36.741 1.00 83.12 346 GLU A O 1
ATOM 2819 N N . GLN A 1 347 ? 15.056 -7.137 -38.189 1.00 86.06 347 GLN A N 1
ATOM 2820 C CA . GLN A 1 347 ? 15.997 -6.020 -38.068 1.00 86.06 347 GLN A CA 1
ATOM 2821 C C . GLN A 1 347 ? 16.056 -5.463 -36.637 1.00 86.06 347 GLN A C 1
ATOM 2823 O O . GLN A 1 347 ? 17.145 -5.261 -36.107 1.00 86.06 347 GLN A O 1
ATOM 2828 N N . VAL A 1 348 ? 14.911 -5.254 -35.978 1.00 88.00 348 VAL A N 1
ATOM 2829 C CA . VAL A 1 348 ? 14.885 -4.796 -34.576 1.00 88.00 348 VAL A CA 1
ATOM 2830 C C . VAL A 1 348 ? 15.533 -5.820 -33.637 1.00 88.00 348 VAL A C 1
ATOM 2832 O O . VAL A 1 348 ? 16.274 -5.430 -32.734 1.00 88.00 348 VAL A O 1
ATOM 2835 N N . ALA A 1 349 ? 15.315 -7.118 -33.863 1.00 88.75 349 ALA A N 1
ATOM 2836 C CA . ALA A 1 349 ? 15.955 -8.183 -33.092 1.00 88.75 349 ALA A CA 1
ATOM 2837 C C . ALA A 1 349 ? 17.484 -8.216 -33.290 1.00 88.75 349 ALA A C 1
ATOM 2839 O O . ALA A 1 349 ? 18.231 -8.420 -32.327 1.00 88.75 349 ALA A O 1
ATOM 2840 N N . ASN A 1 350 ? 17.962 -7.958 -34.511 1.00 91.50 350 ASN A N 1
ATOM 2841 C CA . ASN A 1 350 ? 19.390 -7.835 -34.810 1.00 91.50 350 ASN A CA 1
ATOM 2842 C C . ASN A 1 350 ? 20.001 -6.605 -34.128 1.00 91.50 350 ASN A C 1
ATOM 2844 O O . ASN A 1 350 ? 21.050 -6.722 -33.493 1.00 91.50 350 ASN A O 1
ATOM 2848 N N . ASN A 1 351 ? 19.315 -5.457 -34.170 1.00 92.31 351 ASN A N 1
ATOM 2849 C CA . ASN A 1 351 ? 19.761 -4.241 -33.487 1.00 92.31 351 ASN A CA 1
ATOM 2850 C C . ASN A 1 351 ? 19.859 -4.452 -31.969 1.00 92.31 351 ASN A C 1
ATOM 2852 O O . ASN A 1 351 ? 20.859 -4.090 -31.347 1.00 92.31 351 ASN A O 1
ATOM 2856 N N . TYR A 1 352 ? 18.853 -5.103 -31.377 1.00 93.94 352 TYR A N 1
ATOM 2857 C CA . TYR A 1 352 ? 18.884 -5.483 -29.967 1.00 93.94 352 TYR A CA 1
ATOM 2858 C C . TYR A 1 352 ? 20.066 -6.400 -29.639 1.00 93.94 352 TYR A C 1
ATOM 2860 O O . TYR A 1 352 ? 20.763 -6.180 -28.648 1.00 93.94 352 TYR A O 1
ATOM 2868 N N . SER A 1 353 ? 20.307 -7.414 -30.473 1.00 95.31 353 SER A N 1
ATOM 2869 C CA . SER A 1 353 ? 21.408 -8.360 -30.274 1.00 95.31 353 SER A CA 1
ATOM 2870 C C . SER A 1 353 ? 22.764 -7.649 -30.304 1.00 95.31 353 SER A C 1
ATOM 2872 O O . SER A 1 353 ? 23.576 -7.862 -29.407 1.00 95.31 353 SER A O 1
ATOM 2874 N N . ALA A 1 354 ? 22.968 -6.720 -31.246 1.00 95.25 354 ALA A N 1
ATOM 2875 C CA . ALA A 1 354 ? 24.172 -5.891 -31.311 1.00 95.25 354 ALA A CA 1
ATOM 2876 C C . ALA A 1 354 ? 24.365 -5.032 -30.046 1.00 95.25 354 ALA A C 1
ATOM 2878 O O . ALA A 1 354 ? 25.469 -4.959 -29.496 1.00 95.25 354 ALA A O 1
ATOM 2879 N N . TRP A 1 355 ? 23.288 -4.423 -29.534 1.00 96.88 355 TRP A N 1
ATOM 2880 C CA . TRP A 1 355 ? 23.320 -3.673 -28.274 1.00 96.88 355 TRP A CA 1
ATOM 2881 C C . TRP A 1 355 ? 23.664 -4.560 -27.069 1.00 96.88 355 TRP A C 1
ATOM 2883 O O . TRP A 1 355 ? 24.516 -4.192 -26.255 1.00 96.88 355 TRP A O 1
ATOM 2893 N N . ASN A 1 356 ? 23.037 -5.734 -26.965 1.00 97.38 356 ASN A N 1
ATOM 2894 C CA . ASN A 1 356 ? 23.244 -6.678 -25.867 1.00 97.38 356 ASN A CA 1
ATOM 2895 C C . ASN A 1 356 ? 24.699 -7.174 -25.841 1.00 97.38 356 ASN A C 1
ATOM 2897 O O . ASN A 1 356 ? 25.365 -7.086 -24.805 1.00 97.38 356 ASN A O 1
ATOM 2901 N N . ASP A 1 357 ? 25.223 -7.585 -26.999 1.00 97.31 357 ASP A N 1
ATOM 2902 C CA . ASP A 1 357 ? 26.603 -8.046 -27.153 1.00 97.31 357 ASP A CA 1
ATOM 2903 C C . ASP A 1 357 ? 27.609 -6.923 -26.846 1.00 97.31 357 ASP A C 1
ATOM 2905 O O . ASP A 1 357 ? 28.627 -7.158 -26.181 1.00 97.31 357 ASP A O 1
ATOM 2909 N N . CYS A 1 358 ? 27.314 -5.679 -27.255 1.00 97.50 358 CYS A N 1
ATOM 2910 C CA . CYS A 1 358 ? 28.107 -4.512 -26.869 1.00 97.50 358 CYS A CA 1
ATOM 2911 C C . CYS A 1 358 ? 28.184 -4.381 -25.345 1.00 97.50 358 CYS A C 1
ATOM 2913 O O . CYS A 1 358 ? 29.285 -4.286 -24.790 1.00 97.50 358 CYS A O 1
ATOM 2915 N N . LEU A 1 359 ? 27.035 -4.379 -24.661 1.00 97.31 359 LEU A N 1
ATOM 2916 C CA . LEU A 1 359 ? 26.996 -4.097 -23.231 1.00 97.31 359 LEU A CA 1
ATOM 2917 C C . LEU A 1 359 ? 27.652 -5.222 -22.426 1.00 97.31 359 LEU A C 1
ATOM 2919 O O . LEU A 1 359 ? 28.519 -4.929 -21.598 1.00 97.31 359 LEU A O 1
ATOM 2923 N N . ILE A 1 360 ? 27.345 -6.489 -22.734 1.00 96.56 360 ILE A N 1
ATOM 2924 C CA . ILE A 1 360 ? 27.996 -7.661 -22.123 1.00 96.56 360 ILE A CA 1
ATOM 2925 C C . ILE A 1 360 ? 29.515 -7.561 -22.265 1.00 96.56 360 ILE A C 1
ATOM 2927 O O . ILE A 1 360 ? 30.240 -7.689 -21.276 1.00 96.56 360 ILE A O 1
ATOM 2931 N N . LYS A 1 361 ? 30.021 -7.265 -23.469 1.00 97.12 361 LYS A N 1
ATOM 2932 C CA . LYS A 1 361 ? 31.464 -7.139 -23.713 1.00 97.12 361 LYS A CA 1
ATOM 2933 C C . LYS A 1 361 ? 32.109 -6.042 -22.861 1.00 97.12 361 LYS A C 1
ATOM 2935 O O . LYS A 1 361 ? 33.250 -6.205 -22.433 1.00 97.12 361 LYS A O 1
ATOM 2940 N N . LYS A 1 362 ? 31.415 -4.924 -22.622 1.00 96.88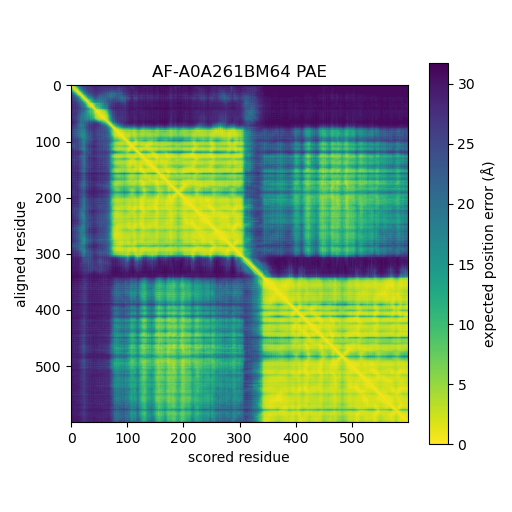 362 LYS A N 1
ATOM 2941 C CA . LYS A 1 362 ? 31.945 -3.800 -21.830 1.00 96.88 362 LYS A CA 1
ATOM 2942 C C . LYS A 1 362 ? 31.942 -4.061 -20.327 1.00 96.88 362 LYS A C 1
ATOM 2944 O O . LYS A 1 362 ? 32.795 -3.500 -19.641 1.00 96.88 362 LYS A O 1
ATOM 2949 N N . ILE A 1 363 ? 31.024 -4.883 -19.820 1.00 97.00 363 ILE A N 1
ATOM 2950 C CA . ILE A 1 363 ? 30.861 -5.087 -18.372 1.00 97.00 363 ILE A CA 1
ATOM 2951 C C . ILE A 1 363 ? 31.324 -6.459 -17.871 1.00 97.00 363 ILE A C 1
ATOM 2953 O O . ILE A 1 363 ? 31.451 -6.633 -16.663 1.00 97.00 363 ILE A O 1
ATOM 2957 N N . SER A 1 364 ? 31.621 -7.420 -18.753 1.00 96.25 364 SER A N 1
ATOM 2958 C CA . SER A 1 364 ? 32.021 -8.793 -18.385 1.00 96.25 364 SER A CA 1
ATOM 2959 C C . SER A 1 364 ? 33.219 -8.858 -17.430 1.00 96.25 364 SER A C 1
ATOM 2961 O O . SER A 1 364 ? 33.272 -9.723 -16.559 1.00 96.25 364 SER A O 1
ATOM 2963 N N . ILE A 1 365 ? 34.143 -7.896 -17.513 1.00 96.81 365 ILE A N 1
ATOM 2964 C CA . ILE A 1 365 ? 35.288 -7.753 -16.595 1.00 96.81 365 ILE A CA 1
ATOM 2965 C C . ILE A 1 365 ? 34.884 -7.510 -15.127 1.00 96.81 365 ILE A C 1
ATOM 2967 O O . ILE A 1 365 ? 35.703 -7.698 -14.214 1.00 96.81 365 ILE A O 1
ATOM 2971 N N . TYR A 1 366 ? 33.637 -7.082 -14.907 1.00 97.50 366 TYR A N 1
ATOM 2972 C CA . TYR A 1 366 ? 33.022 -6.834 -13.606 1.00 97.50 366 TYR A CA 1
ATOM 2973 C C . TYR A 1 366 ? 32.103 -7.971 -13.144 1.00 97.50 366 TYR A C 1
ATOM 2975 O O . TYR A 1 366 ? 31.519 -7.853 -12.069 1.00 97.50 366 TYR A O 1
ATOM 2983 N N . ASN A 1 367 ? 31.994 -9.067 -13.902 1.00 95.69 367 ASN A N 1
ATOM 2984 C CA . ASN A 1 367 ? 31.271 -10.249 -13.444 1.00 95.69 367 ASN A CA 1
ATOM 2985 C C . ASN A 1 367 ? 31.920 -10.795 -12.157 1.00 95.69 367 ASN A C 1
ATOM 2987 O O . ASN A 1 367 ? 33.146 -10.914 -12.066 1.00 95.69 367 ASN A O 1
ATOM 2991 N N . GLY A 1 368 ? 31.099 -11.058 -11.144 1.00 95.94 368 GLY A N 1
ATOM 2992 C CA . GLY A 1 368 ? 31.529 -11.409 -9.792 1.00 95.94 368 GLY A CA 1
ATOM 2993 C C . GLY A 1 368 ? 32.137 -10.245 -8.997 1.00 95.94 368 GLY A C 1
ATOM 2994 O O . GLY A 1 368 ? 32.737 -10.481 -7.950 1.00 95.94 368 GLY A O 1
ATOM 2995 N N . LYS A 1 369 ? 32.022 -8.990 -9.466 1.00 97.69 369 LYS A N 1
ATOM 2996 C CA . LYS A 1 369 ? 32.590 -7.793 -8.807 1.00 97.69 369 LYS A CA 1
ATOM 2997 C C . LYS A 1 369 ? 31.544 -6.675 -8.643 1.00 97.69 369 LYS A C 1
ATOM 2999 O O . LYS A 1 369 ? 31.650 -5.643 -9.319 1.00 97.69 369 LYS A O 1
ATOM 3004 N N . PRO A 1 370 ? 30.576 -6.827 -7.718 1.00 97.06 370 PRO A N 1
ATOM 3005 C CA . PRO A 1 370 ? 29.465 -5.887 -7.544 1.00 97.06 370 PRO A CA 1
ATOM 3006 C C . PRO A 1 370 ? 29.878 -4.418 -7.372 1.00 97.06 370 PRO A C 1
ATOM 3008 O O . PRO A 1 370 ? 29.363 -3.544 -8.069 1.00 97.06 370 PRO A O 1
ATOM 3011 N N . ASP A 1 371 ? 30.876 -4.138 -6.526 1.00 95.69 371 ASP A N 1
ATOM 3012 C CA . ASP A 1 371 ? 31.374 -2.771 -6.302 1.00 95.69 371 ASP A CA 1
ATOM 3013 C C . ASP A 1 371 ? 31.927 -2.117 -7.572 1.00 95.69 371 ASP A C 1
ATOM 3015 O O . ASP A 1 371 ? 31.712 -0.931 -7.831 1.00 95.69 371 ASP A O 1
ATOM 3019 N N . LYS A 1 372 ? 32.663 -2.890 -8.381 1.00 96.75 372 LYS A N 1
ATOM 3020 C CA . LYS A 1 372 ? 33.265 -2.381 -9.617 1.00 96.75 372 LYS A CA 1
ATOM 3021 C C . LYS A 1 372 ? 32.213 -2.168 -10.697 1.00 96.75 372 LYS A C 1
ATOM 3023 O O . LYS A 1 372 ? 32.347 -1.199 -11.447 1.00 96.75 372 LYS A O 1
ATOM 3028 N N . LEU A 1 373 ? 31.195 -3.031 -10.754 1.00 97.00 373 LEU A N 1
ATOM 3029 C CA . LEU A 1 373 ? 30.070 -2.869 -11.665 1.00 97.00 373 LEU A CA 1
ATOM 3030 C C . LEU A 1 373 ? 29.304 -1.583 -11.345 1.00 97.00 373 LEU A C 1
ATOM 3032 O O . LEU A 1 373 ? 29.179 -0.744 -12.233 1.00 97.00 373 LEU A O 1
ATOM 3036 N N . TRP A 1 374 ? 28.875 -1.384 -10.092 1.00 95.44 374 TRP A N 1
ATOM 3037 C CA . TRP A 1 374 ? 28.121 -0.191 -9.676 1.00 95.44 374 TRP A CA 1
ATOM 3038 C C . TRP A 1 374 ? 28.803 1.111 -10.123 1.00 95.44 374 TRP A C 1
ATOM 3040 O O . TRP A 1 374 ? 28.197 1.946 -10.791 1.00 95.44 374 TRP A O 1
ATOM 3050 N N . GLY A 1 375 ? 30.110 1.240 -9.864 1.00 93.38 375 GLY A N 1
ATOM 3051 C CA . GLY A 1 375 ? 30.873 2.441 -10.218 1.00 93.38 375 GLY A CA 1
ATOM 3052 C C . GLY A 1 375 ? 31.163 2.640 -11.715 1.00 93.38 375 GLY A C 1
ATOM 3053 O O . GLY A 1 375 ? 31.646 3.707 -12.097 1.00 93.38 375 GLY A O 1
ATOM 3054 N N . ASN A 1 376 ? 30.927 1.643 -12.578 1.00 95.06 376 ASN A N 1
ATOM 3055 C CA . ASN A 1 376 ? 31.285 1.719 -14.005 1.00 95.06 376 ASN A CA 1
ATOM 3056 C C . ASN A 1 376 ? 30.144 1.398 -14.976 1.00 95.06 376 ASN A C 1
ATOM 3058 O O . ASN A 1 376 ? 30.308 1.614 -16.178 1.00 95.06 376 ASN A O 1
ATOM 3062 N N . PHE A 1 377 ? 28.993 0.932 -14.494 1.00 95.75 377 PHE A N 1
ATOM 3063 C CA . PHE A 1 377 ? 27.911 0.442 -15.343 1.00 95.75 377 PHE A CA 1
ATOM 3064 C C . PHE A 1 377 ? 27.403 1.486 -16.351 1.00 95.75 377 PHE A C 1
ATOM 3066 O O . PHE A 1 377 ? 27.290 1.188 -17.542 1.00 95.75 377 PHE A O 1
ATOM 3073 N N . SER A 1 378 ? 27.214 2.744 -15.930 1.00 94.19 378 SER A N 1
ATOM 3074 C CA . SER A 1 378 ? 26.770 3.814 -16.842 1.00 94.19 378 SER A CA 1
ATOM 3075 C C . SER A 1 378 ? 27.730 4.084 -17.991 1.00 94.19 378 SER A C 1
ATOM 3077 O O . SER A 1 378 ? 27.280 4.466 -19.067 1.00 94.19 378 SER A O 1
ATOM 3079 N N . LYS A 1 379 ? 29.042 3.895 -17.798 1.00 94.00 379 LYS A N 1
ATOM 3080 C CA . LYS A 1 379 ? 30.024 4.062 -18.879 1.00 94.00 379 LYS A CA 1
ATOM 3081 C C . LYS A 1 379 ? 29.787 3.014 -19.961 1.00 94.00 379 LYS A C 1
ATOM 3083 O O . LYS A 1 379 ? 29.848 3.344 -21.140 1.00 94.00 379 LYS A O 1
ATOM 3088 N N . GLY A 1 380 ? 29.477 1.780 -19.558 1.00 94.50 380 GLY A N 1
ATOM 3089 C CA . GLY A 1 380 ? 29.086 0.706 -20.469 1.00 94.50 380 GLY A CA 1
ATOM 3090 C C . GLY A 1 380 ? 27.831 1.069 -21.260 1.00 94.50 380 GLY A C 1
ATOM 3091 O O . GLY A 1 380 ? 27.866 1.053 -22.489 1.00 94.50 380 GLY A O 1
ATOM 3092 N N . ILE A 1 381 ? 26.764 1.486 -20.569 1.00 95.19 381 ILE A N 1
ATOM 3093 C CA . ILE A 1 381 ? 25.504 1.870 -21.223 1.00 95.19 381 ILE A CA 1
ATOM 3094 C C . ILE A 1 381 ? 25.711 3.040 -22.191 1.00 95.19 381 ILE A C 1
ATOM 3096 O O . ILE A 1 381 ? 25.305 2.937 -23.341 1.00 95.19 381 ILE A O 1
ATOM 3100 N N . LYS A 1 382 ? 26.388 4.120 -21.772 1.00 93.75 382 LYS A N 1
ATOM 3101 C CA . LYS A 1 382 ? 26.631 5.307 -22.617 1.00 93.75 382 LYS A CA 1
ATOM 3102 C C . LYS A 1 382 ? 27.369 4.973 -23.911 1.00 93.75 382 LYS A C 1
ATOM 3104 O O . LYS A 1 382 ? 27.135 5.608 -24.934 1.00 93.75 382 LYS A O 1
ATOM 3109 N N . LEU A 1 383 ? 28.272 3.995 -23.885 1.00 93.25 383 LEU A N 1
ATOM 3110 C CA . LEU A 1 383 ? 28.954 3.542 -25.096 1.00 93.25 383 LEU A CA 1
ATOM 3111 C C . LEU A 1 383 ? 28.017 2.729 -25.997 1.00 93.25 383 LEU A C 1
ATOM 3113 O O . LEU A 1 383 ? 28.036 2.918 -27.210 1.00 93.25 383 LEU A O 1
ATOM 3117 N N . CYS A 1 384 ? 27.193 1.857 -25.417 1.00 94.38 384 CYS A N 1
ATOM 3118 C CA . CYS A 1 384 ? 26.354 0.933 -26.179 1.00 94.38 384 CYS A CA 1
ATOM 3119 C C . CYS A 1 384 ? 25.022 1.530 -26.650 1.00 94.38 384 CYS A C 1
ATOM 3121 O O . CYS A 1 384 ? 24.507 1.105 -27.674 1.00 94.38 384 CYS A O 1
ATOM 3123 N N . GLU A 1 385 ? 24.486 2.561 -25.992 1.00 91.38 385 GLU A N 1
ATOM 3124 C CA . GLU A 1 385 ? 23.306 3.289 -26.489 1.00 91.38 385 GLU A CA 1
ATOM 3125 C C . GLU A 1 385 ? 23.606 4.155 -27.726 1.00 91.38 385 GLU A C 1
ATOM 3127 O O . GLU A 1 385 ? 22.685 4.641 -28.377 1.00 91.38 385 GLU A O 1
ATOM 3132 N N . ASN A 1 386 ? 24.890 4.350 -28.048 1.00 88.19 386 ASN A N 1
ATOM 3133 C CA . ASN A 1 386 ? 25.374 5.173 -29.157 1.00 88.19 386 ASN A CA 1
ATOM 3134 C C . ASN A 1 386 ? 25.948 4.346 -30.321 1.00 88.19 386 ASN A C 1
ATOM 3136 O O . ASN A 1 386 ? 26.650 4.905 -31.167 1.00 88.19 386 ASN A O 1
ATOM 3140 N N . ILE A 1 387 ? 25.686 3.038 -30.383 1.00 91.00 387 ILE A N 1
ATOM 3141 C CA . ILE A 1 387 ? 25.997 2.235 -31.577 1.00 91.00 387 ILE A CA 1
ATOM 3142 C C . ILE A 1 387 ? 25.006 2.555 -32.702 1.00 91.00 387 ILE A C 1
ATOM 3144 O O . ILE A 1 387 ? 23.902 3.039 -32.447 1.00 91.00 387 ILE A O 1
ATOM 3148 N N . GLU A 1 388 ? 25.407 2.332 -33.950 1.00 86.81 388 GLU A N 1
ATOM 3149 C CA . GLU A 1 388 ? 24.629 2.713 -35.135 1.00 86.81 388 GLU A CA 1
ATOM 3150 C C . GLU A 1 388 ? 23.229 2.086 -35.138 1.00 86.81 388 GLU A C 1
ATOM 3152 O O . GLU A 1 388 ? 22.240 2.769 -35.403 1.00 86.81 388 GLU A O 1
ATOM 3157 N N . GLU A 1 389 ? 23.142 0.834 -34.701 1.00 85.75 389 GLU A N 1
ATOM 3158 C CA . GLU A 1 389 ? 21.933 0.022 -34.603 1.00 85.75 389 GLU A CA 1
ATOM 3159 C C . GLU A 1 389 ? 20.874 0.618 -33.656 1.00 85.75 389 GLU A C 1
ATOM 3161 O O . GLU A 1 389 ? 19.688 0.304 -33.765 1.00 85.75 389 GLU A O 1
ATOM 3166 N N . MET A 1 390 ? 21.285 1.508 -32.743 1.00 84.62 390 MET A N 1
ATOM 3167 C CA . MET A 1 390 ? 20.440 2.050 -31.671 1.00 84.62 390 MET A CA 1
ATOM 3168 C C . MET A 1 390 ? 20.188 3.560 -31.784 1.00 84.62 390 MET A C 1
ATOM 3170 O O . MET A 1 390 ? 19.317 4.091 -31.091 1.00 84.62 390 MET A O 1
ATOM 3174 N N . LYS A 1 391 ? 20.888 4.265 -32.688 1.00 76.81 391 LYS A N 1
ATOM 3175 C CA . LYS A 1 391 ? 20.831 5.737 -32.829 1.00 76.81 391 LYS A CA 1
ATOM 3176 C C . LYS A 1 391 ? 19.485 6.305 -33.311 1.00 76.81 391 LYS A C 1
ATOM 3178 O O . LYS A 1 391 ? 19.328 7.522 -33.338 1.00 76.81 391 LYS A O 1
ATOM 3183 N N . GLY A 1 392 ? 18.512 5.467 -33.670 1.00 77.44 392 GLY A N 1
ATOM 3184 C CA . GLY A 1 392 ? 17.222 5.889 -34.235 1.00 77.44 392 GLY A CA 1
ATOM 3185 C C . GLY A 1 392 ? 16.054 6.026 -33.249 1.00 77.44 392 GLY A C 1
ATOM 3186 O O . GLY A 1 392 ? 14.973 6.453 -33.655 1.00 77.44 392 GLY A O 1
ATOM 3187 N N . LEU A 1 393 ? 16.220 5.656 -31.975 1.00 86.06 393 LEU A N 1
ATOM 3188 C CA . LEU A 1 393 ? 15.114 5.671 -31.010 1.00 86.06 393 LEU A CA 1
ATOM 3189 C C . LEU A 1 393 ? 14.821 7.091 -30.501 1.00 86.06 393 LEU A C 1
ATOM 3191 O O . LEU A 1 393 ? 15.663 7.729 -29.864 1.00 86.06 393 LEU A O 1
ATOM 3195 N N . SER A 1 394 ? 13.596 7.570 -30.735 1.00 89.44 394 SER A N 1
ATOM 3196 C CA . SER A 1 394 ? 13.120 8.864 -30.233 1.00 89.44 394 SER A CA 1
ATOM 3197 C C . SER A 1 394 ? 12.671 8.742 -28.773 1.00 89.44 394 SER A C 1
ATOM 3199 O O . SER A 1 394 ? 11.493 8.569 -28.470 1.00 89.44 394 SER A O 1
ATOM 3201 N N . ILE A 1 395 ? 13.643 8.776 -27.861 1.00 94.19 395 ILE A N 1
ATOM 3202 C CA . ILE A 1 395 ? 13.403 8.724 -26.415 1.00 94.19 395 ILE A CA 1
ATOM 3203 C C . ILE A 1 395 ? 13.134 10.147 -25.906 1.00 94.19 395 ILE A C 1
ATOM 3205 O O . ILE A 1 395 ? 14.043 10.981 -25.874 1.00 94.19 395 ILE A O 1
ATOM 3209 N N . GLY A 1 396 ? 11.888 10.419 -25.516 1.00 94.69 396 GLY A N 1
ATOM 3210 C CA . GLY A 1 396 ? 11.450 11.692 -24.950 1.00 94.69 396 GLY A CA 1
ATOM 3211 C C . GLY A 1 396 ? 11.935 11.889 -23.514 1.00 94.69 396 GLY A C 1
ATOM 3212 O O . GLY A 1 396 ? 12.087 10.930 -22.761 1.00 94.69 396 GLY A O 1
ATOM 3213 N N . SER A 1 397 ? 12.175 13.147 -23.142 1.00 95.31 397 SER A N 1
ATOM 3214 C CA . SER A 1 397 ? 12.690 13.561 -21.833 1.00 95.31 397 SER A CA 1
ATOM 3215 C C . SER A 1 397 ? 11.642 14.363 -21.065 1.00 95.31 397 SER A C 1
ATOM 3217 O O . SER A 1 397 ? 11.240 15.436 -21.518 1.00 95.31 397 SER A O 1
ATOM 3219 N N . TYR A 1 398 ? 11.304 13.922 -19.857 1.00 96.19 398 TYR A N 1
ATOM 3220 C CA . TYR A 1 398 ? 10.289 14.531 -18.997 1.00 96.19 398 TYR A CA 1
ATOM 3221 C C . TYR A 1 398 ? 10.913 14.831 -17.635 1.00 96.19 398 TYR A C 1
ATOM 3223 O O . TYR A 1 398 ? 10.972 13.983 -16.753 1.00 96.19 398 TYR A O 1
ATOM 3231 N N . ALA A 1 399 ? 11.456 16.040 -17.498 1.00 92.94 399 ALA A N 1
ATOM 3232 C CA . ALA A 1 399 ? 12.078 16.487 -16.254 1.00 92.94 399 ALA A CA 1
ATOM 3233 C C . ALA A 1 399 ? 11.048 17.084 -15.290 1.00 92.94 399 ALA A C 1
ATOM 3235 O O . ALA A 1 399 ? 10.178 17.847 -15.727 1.00 92.94 399 ALA A O 1
ATOM 3236 N N . ASN A 1 400 ? 11.195 16.792 -14.008 1.00 89.62 400 ASN A N 1
ATOM 3237 C CA . ASN A 1 400 ? 10.588 17.523 -12.902 1.00 89.62 400 ASN A CA 1
ATOM 3238 C C . ASN A 1 400 ? 11.691 18.373 -12.218 1.00 89.62 400 ASN A C 1
ATOM 3240 O O . ASN A 1 400 ? 12.656 18.751 -12.895 1.00 89.62 400 ASN A O 1
ATOM 3244 N N . SER A 1 401 ? 11.514 18.796 -10.968 1.00 86.44 401 SER A N 1
ATOM 3245 C CA . SER A 1 401 ? 12.470 19.667 -10.265 1.00 86.44 401 SER A CA 1
ATOM 3246 C C . SER A 1 401 ? 13.734 18.945 -9.791 1.00 86.44 401 SER A C 1
ATOM 3248 O O . SER A 1 401 ? 14.793 19.572 -9.729 1.00 86.44 401 SER A O 1
ATOM 3250 N N . ASP A 1 402 ? 13.647 17.648 -9.514 1.00 81.94 402 ASP A N 1
ATOM 3251 C CA . ASP A 1 402 ? 14.708 16.837 -8.917 1.00 81.94 402 ASP A CA 1
ATOM 3252 C C . ASP A 1 402 ? 15.317 15.821 -9.898 1.00 81.94 402 ASP A C 1
ATOM 3254 O O . ASP A 1 402 ? 16.509 15.509 -9.820 1.00 81.94 402 ASP A O 1
ATOM 3258 N N . GLU A 1 403 ? 14.546 15.359 -10.882 1.00 87.69 403 GLU A N 1
ATOM 3259 C CA . GLU A 1 403 ? 14.966 14.298 -11.785 1.00 87.69 403 GLU A CA 1
ATOM 3260 C C . GLU A 1 403 ? 14.424 14.399 -13.226 1.00 87.69 403 GLU A C 1
ATOM 3262 O O . GLU A 1 403 ? 13.847 15.388 -13.698 1.00 87.69 403 GLU A O 1
ATOM 3267 N N . ARG A 1 404 ? 14.711 13.352 -14.004 1.00 91.81 404 ARG A N 1
ATOM 3268 C CA . ARG A 1 404 ? 14.274 13.219 -15.388 1.00 91.81 404 ARG A CA 1
ATOM 3269 C C . ARG A 1 404 ? 13.864 11.792 -15.673 1.00 91.81 404 ARG A C 1
ATOM 3271 O O . ARG A 1 404 ? 14.689 10.883 -15.607 1.00 91.81 404 ARG A O 1
ATOM 3278 N N . LYS A 1 405 ? 12.626 11.663 -16.130 1.00 94.50 405 LYS A N 1
ATOM 3279 C CA . LYS A 1 405 ? 12.016 10.414 -16.557 1.00 94.50 405 LYS A CA 1
ATOM 3280 C C . LYS A 1 405 ? 11.973 10.353 -18.086 1.00 94.50 405 LYS A C 1
ATOM 3282 O O . LYS A 1 405 ? 11.922 11.388 -18.764 1.00 94.50 405 LYS A O 1
ATOM 3287 N N . TRP A 1 406 ? 12.049 9.153 -18.645 1.00 97.06 406 TRP A N 1
ATOM 3288 C CA . TRP A 1 406 ? 12.161 8.925 -20.085 1.00 97.06 406 TRP A CA 1
ATOM 3289 C C . TRP A 1 406 ? 10.968 8.134 -20.603 1.00 97.06 406 TRP A C 1
ATOM 3291 O O . TRP A 1 406 ? 10.497 7.224 -19.936 1.00 97.06 406 TRP A O 1
ATOM 3301 N N . HIS A 1 407 ? 10.485 8.462 -21.797 1.00 97.12 407 HIS A N 1
ATOM 3302 C CA . HIS A 1 407 ? 9.366 7.742 -22.404 1.00 97.12 407 HIS A CA 1
ATOM 3303 C C . HIS A 1 407 ? 9.448 7.819 -23.925 1.00 97.12 407 HIS A C 1
ATOM 3305 O O . HIS A 1 407 ? 9.735 8.878 -24.490 1.00 97.12 407 HIS A O 1
ATOM 3311 N N . ILE A 1 408 ? 9.165 6.712 -24.605 1.00 96.12 408 ILE A N 1
ATOM 3312 C CA . ILE A 1 408 ? 8.929 6.694 -26.049 1.00 96.12 408 ILE A CA 1
ATOM 3313 C C . ILE A 1 408 ? 7.422 6.777 -26.271 1.00 96.12 408 ILE A C 1
ATOM 3315 O O . ILE A 1 408 ? 6.679 5.922 -25.801 1.00 96.12 408 ILE A O 1
ATOM 3319 N N . VAL A 1 409 ? 6.959 7.808 -26.979 1.00 94.31 409 VAL A N 1
ATOM 3320 C CA . VAL A 1 409 ? 5.530 8.000 -27.281 1.00 94.31 409 VAL A CA 1
ATOM 3321 C C . VAL A 1 409 ? 5.066 6.930 -28.283 1.00 94.31 409 VAL A C 1
ATOM 3323 O O . VAL A 1 409 ? 5.797 6.635 -29.234 1.00 94.31 409 VAL A O 1
ATOM 3326 N N . PRO A 1 410 ? 3.864 6.342 -28.122 1.00 92.56 410 PRO A N 1
ATOM 3327 C CA . PRO A 1 410 ? 3.385 5.294 -29.017 1.00 92.56 410 PRO A CA 1
ATOM 3328 C C . PRO A 1 410 ? 3.172 5.815 -30.445 1.00 92.56 410 PRO A C 1
ATOM 3330 O O . PRO A 1 410 ? 2.413 6.756 -30.681 1.00 92.56 410 PRO A O 1
ATOM 3333 N N . LYS A 1 411 ? 3.762 5.138 -31.433 1.00 87.50 411 LYS A N 1
ATOM 3334 C CA . LYS A 1 411 ? 3.698 5.518 -32.856 1.00 87.50 411 LYS A CA 1
ATOM 3335 C C . LYS A 1 411 ? 2.302 5.392 -33.468 1.00 87.50 411 LYS A C 1
ATOM 3337 O O . LYS A 1 411 ? 1.995 6.046 -34.459 1.00 87.50 411 LYS A O 1
ATOM 3342 N N . LYS A 1 412 ? 1.439 4.551 -32.888 1.00 81.62 412 LYS A N 1
ATOM 3343 C CA . LYS A 1 412 ? 0.087 4.258 -33.403 1.00 81.62 412 LYS A CA 1
ATOM 3344 C C . LYS A 1 412 ? -1.017 5.108 -32.776 1.00 81.62 412 LYS A C 1
ATOM 3346 O O . LYS A 1 412 ? -2.187 4.768 -32.935 1.00 81.62 412 LYS A O 1
ATOM 3351 N N . ASN A 1 413 ? -0.658 6.176 -32.056 1.00 82.69 413 ASN A N 1
ATOM 3352 C CA . ASN A 1 413 ? -1.596 7.064 -31.360 1.00 82.69 413 ASN A CA 1
ATOM 3353 C C . ASN A 1 413 ? -2.604 6.303 -30.469 1.00 82.69 413 ASN A C 1
ATOM 3355 O O . ASN A 1 413 ? -3.764 6.691 -30.337 1.00 82.69 413 ASN A O 1
ATOM 3359 N N . LYS A 1 414 ? -2.172 5.171 -29.900 1.00 88.56 414 LYS A N 1
ATOM 3360 C CA . LYS A 1 414 ? -2.981 4.362 -28.987 1.00 88.56 414 LYS A CA 1
ATOM 3361 C C . LYS A 1 414 ? -2.831 4.882 -27.557 1.00 88.56 414 LYS A C 1
ATOM 3363 O O . LYS A 1 414 ? -1.708 5.218 -27.189 1.00 88.56 414 LYS A O 1
ATOM 3368 N N . PRO A 1 415 ? -3.915 4.915 -26.763 1.00 94.06 415 PRO A N 1
ATOM 3369 C CA . PRO A 1 415 ? -3.835 5.209 -25.338 1.00 94.06 415 PRO A CA 1
ATOM 3370 C C . PRO A 1 415 ? -2.812 4.327 -24.621 1.00 94.06 415 PRO A C 1
ATOM 3372 O O . PRO A 1 415 ? -2.715 3.140 -24.935 1.00 94.06 415 PRO A O 1
ATOM 3375 N N . SER A 1 416 ? -2.106 4.914 -23.659 1.00 96.38 416 SER A N 1
ATOM 3376 C CA . SER A 1 416 ? -1.117 4.229 -22.823 1.00 96.38 416 SER A CA 1
ATOM 3377 C C . SER A 1 416 ? -1.629 4.043 -21.394 1.00 96.38 416 SER A C 1
ATOM 3379 O O . SER A 1 416 ? -2.370 4.884 -20.886 1.00 96.38 416 SER A O 1
ATOM 3381 N N . VAL A 1 417 ? -1.178 2.990 -20.720 1.00 97.94 417 VAL A N 1
ATOM 3382 C CA . VAL A 1 417 ? -1.284 2.797 -19.269 1.00 97.94 417 VAL A CA 1
ATOM 3383 C C . VAL A 1 417 ? 0.040 3.203 -18.624 1.00 97.94 417 VAL A C 1
ATOM 3385 O O . VAL A 1 417 ? 1.061 2.555 -18.860 1.00 97.94 417 VAL A O 1
ATOM 3388 N N . ILE A 1 418 ? 0.015 4.262 -17.814 1.00 98.06 418 ILE A N 1
ATOM 3389 C CA . ILE A 1 418 ? 1.181 4.825 -17.125 1.00 98.06 418 ILE A CA 1
ATOM 3390 C C . ILE A 1 418 ? 1.032 4.639 -15.618 1.00 98.06 418 ILE A C 1
ATOM 3392 O O . ILE A 1 418 ? -0.027 4.926 -15.053 1.00 98.06 418 ILE A O 1
ATOM 3396 N N . ILE A 1 419 ? 2.097 4.175 -14.969 1.00 98.12 419 ILE A N 1
ATOM 3397 C CA . ILE A 1 419 ? 2.127 3.944 -13.524 1.00 98.12 419 ILE A CA 1
ATOM 3398 C C . ILE A 1 419 ? 3.289 4.710 -12.888 1.00 98.12 419 ILE A C 1
ATOM 3400 O O . ILE A 1 419 ? 4.414 4.573 -13.352 1.00 98.12 419 ILE A O 1
ATOM 3404 N N . SER A 1 420 ? 3.036 5.459 -11.813 1.00 97.19 420 SER A N 1
ATOM 3405 C CA . SER A 1 420 ? 4.071 6.100 -10.984 1.00 97.19 420 SER A CA 1
ATOM 3406 C C . SER A 1 420 ? 4.059 5.486 -9.580 1.00 97.19 420 SER A C 1
ATOM 3408 O O . SER A 1 420 ? 3.033 5.527 -8.902 1.00 97.19 420 SER A O 1
ATOM 3410 N N . LEU A 1 421 ? 5.174 4.910 -9.136 1.00 96.69 421 LEU A N 1
ATOM 3411 C CA . LEU A 1 421 ? 5.383 4.430 -7.767 1.00 96.69 421 LEU A CA 1
ATOM 3412 C C . LEU A 1 421 ? 6.387 5.353 -7.080 1.00 96.69 421 LEU A C 1
ATOM 3414 O O . LEU A 1 421 ? 7.470 5.536 -7.629 1.00 96.69 421 LEU A O 1
ATOM 3418 N N . GLY A 1 422 ? 6.018 5.897 -5.918 1.00 92.62 422 GLY A N 1
ATOM 3419 C CA . GLY A 1 422 ? 6.761 6.990 -5.284 1.00 92.62 422 GLY A CA 1
ATOM 3420 C C . GLY A 1 422 ? 6.615 8.259 -6.103 1.00 92.62 422 GLY A C 1
ATOM 3421 O O . GLY A 1 422 ? 7.457 8.612 -6.919 1.00 92.62 422 GLY A O 1
ATOM 3422 N N . ILE A 1 423 ? 5.463 8.905 -5.953 1.00 91.19 423 ILE A N 1
ATOM 3423 C CA . ILE A 1 423 ? 5.135 10.109 -6.720 1.00 91.19 423 ILE A CA 1
ATOM 3424 C C . ILE A 1 423 ? 5.993 11.273 -6.219 1.00 91.19 423 ILE A C 1
ATOM 3426 O O . ILE A 1 423 ? 6.417 12.114 -7.013 1.00 91.19 423 ILE A O 1
ATOM 3430 N N . GLY A 1 424 ? 6.218 11.323 -4.901 1.00 84.94 424 GLY A N 1
ATOM 3431 C CA . GLY A 1 424 ? 6.871 12.447 -4.246 1.00 84.94 424 GLY A CA 1
ATOM 3432 C C . GLY A 1 424 ? 6.092 13.759 -4.407 1.00 84.94 424 GLY A C 1
ATOM 3433 O O . GLY A 1 424 ? 4.986 13.814 -4.952 1.00 84.94 424 GLY A O 1
ATOM 3434 N N . ASN A 1 425 ? 6.699 14.856 -3.954 1.00 86.25 425 ASN A N 1
ATOM 3435 C CA . ASN A 1 425 ? 6.063 16.177 -3.937 1.00 86.25 425 ASN A CA 1
ATOM 3436 C C . ASN A 1 425 ? 6.099 16.901 -5.307 1.00 86.25 425 ASN A C 1
ATOM 3438 O O . ASN A 1 425 ? 5.892 18.116 -5.358 1.00 86.25 425 ASN A O 1
ATOM 3442 N N . ASP A 1 426 ? 6.369 16.204 -6.421 1.00 88.81 426 ASP A N 1
ATOM 3443 C CA . ASP A 1 426 ? 6.501 16.819 -7.749 1.00 88.81 426 ASP A CA 1
ATOM 3444 C C . ASP A 1 426 ? 6.006 15.929 -8.904 1.00 88.81 426 ASP A C 1
ATOM 3446 O O . ASP A 1 426 ? 6.657 14.972 -9.318 1.00 88.81 426 ASP A O 1
ATOM 3450 N N . THR A 1 427 ? 4.887 16.334 -9.514 1.00 92.94 427 THR A N 1
ATOM 3451 C CA . THR A 1 427 ? 4.251 15.642 -10.650 1.00 92.94 427 THR A CA 1
ATOM 3452 C C . THR A 1 427 ? 4.505 16.300 -12.013 1.00 92.94 427 THR A C 1
ATOM 3454 O O . THR A 1 427 ? 3.775 16.072 -12.986 1.00 92.94 427 THR A O 1
ATOM 3457 N N . LEU A 1 428 ? 5.498 17.190 -12.130 1.00 95.06 428 LEU A N 1
ATOM 3458 C CA . LEU A 1 428 ? 5.744 17.943 -13.364 1.00 95.06 428 LEU A CA 1
ATOM 3459 C C . LEU A 1 428 ? 6.130 17.034 -14.545 1.00 95.06 428 LEU A C 1
ATOM 3461 O O . LEU A 1 428 ? 5.815 17.355 -15.698 1.00 95.06 428 LEU A O 1
ATOM 3465 N N . ALA A 1 429 ? 6.790 15.903 -14.283 1.00 95.56 429 ALA A N 1
ATOM 3466 C CA . ALA A 1 429 ? 7.122 14.920 -15.312 1.00 95.56 429 ALA A CA 1
ATOM 3467 C C . ALA A 1 429 ? 5.847 14.280 -15.890 1.00 95.56 429 ALA A C 1
ATOM 3469 O O . ALA A 1 429 ? 5.664 14.274 -17.111 1.00 95.56 429 ALA A O 1
ATOM 3470 N N . GLU A 1 430 ? 4.925 13.842 -15.030 1.00 96.06 430 GLU A N 1
ATOM 3471 C CA . GLU A 1 430 ? 3.618 13.292 -15.394 1.00 96.06 430 GLU A CA 1
ATOM 3472 C C . GLU A 1 430 ? 2.805 14.321 -16.187 1.00 96.06 430 GLU A C 1
ATOM 3474 O O . GLU A 1 430 ? 2.289 14.017 -17.263 1.00 96.06 430 GLU A O 1
ATOM 3479 N N . GLN A 1 431 ? 2.761 15.575 -15.720 1.00 95.38 431 GLN A N 1
ATOM 3480 C CA . GLN A 1 431 ? 2.081 16.678 -16.411 1.00 95.38 431 GLN A CA 1
ATOM 3481 C C . GLN A 1 431 ? 2.609 16.899 -17.831 1.00 95.38 431 GLN A C 1
ATOM 3483 O O . GLN A 1 431 ? 1.838 17.196 -18.748 1.00 95.38 431 GLN A O 1
ATOM 3488 N N . LYS A 1 432 ? 3.928 16.791 -18.032 1.00 96.38 432 LYS A N 1
ATOM 3489 C CA . LYS A 1 432 ? 4.545 16.909 -19.359 1.00 96.38 432 LYS A CA 1
ATOM 3490 C C . LYS A 1 432 ? 4.216 15.699 -20.232 1.00 96.38 432 LYS A C 1
ATOM 3492 O O . LYS A 1 432 ? 3.949 15.887 -21.418 1.00 96.38 432 LYS A O 1
ATOM 3497 N N . LEU A 1 433 ? 4.190 14.494 -19.664 1.00 96.19 433 LEU A N 1
ATOM 3498 C CA . LEU A 1 433 ? 3.865 13.274 -20.401 1.00 96.19 433 LEU A CA 1
ATOM 3499 C C . LEU A 1 433 ? 2.401 13.253 -20.871 1.00 96.19 433 LEU A C 1
ATOM 3501 O O . LEU A 1 433 ? 2.134 12.956 -22.034 1.00 96.19 433 LEU A O 1
ATOM 3505 N N . ILE A 1 434 ? 1.459 13.661 -20.017 1.00 94.62 434 ILE A N 1
ATOM 3506 C CA . ILE A 1 434 ? 0.024 13.754 -20.349 1.00 94.62 434 ILE A CA 1
ATOM 3507 C C . ILE A 1 434 ? -0.217 14.586 -21.615 1.00 94.62 434 ILE A C 1
ATOM 3509 O O . ILE A 1 434 ? -1.072 14.242 -22.426 1.00 94.62 434 ILE A O 1
ATOM 3513 N N . LYS A 1 435 ? 0.548 15.668 -21.810 1.00 95.00 435 LYS A N 1
ATOM 3514 C CA . LYS A 1 435 ? 0.378 16.592 -22.947 1.00 95.00 435 LYS A CA 1
ATOM 3515 C C . LYS A 1 435 ? 0.738 15.984 -24.300 1.00 95.00 435 LYS A C 1
ATOM 3517 O O . LYS A 1 435 ? 0.314 16.520 -25.320 1.00 95.00 435 LYS A O 1
ATOM 3522 N N . VAL A 1 436 ? 1.540 14.923 -24.317 1.00 95.12 436 VAL A N 1
ATOM 3523 C CA . VAL A 1 436 ? 2.011 14.288 -25.557 1.00 95.12 436 VAL A CA 1
ATOM 3524 C C . VAL A 1 436 ? 1.419 12.902 -25.780 1.00 95.12 436 VAL A C 1
ATOM 3526 O O . VAL A 1 436 ? 1.569 12.351 -26.869 1.00 95.12 436 VAL A O 1
ATOM 3529 N N . LEU A 1 437 ? 0.754 12.334 -24.772 1.00 95.38 437 LEU A N 1
ATOM 3530 C CA . LEU A 1 437 ? 0.115 11.034 -24.888 1.00 95.38 437 LEU A CA 1
ATOM 3531 C C . LEU A 1 437 ? -1.273 11.119 -25.539 1.00 95.38 437 LEU A C 1
ATOM 3533 O O . LEU A 1 437 ? -1.985 12.115 -25.383 1.00 95.38 437 LEU A O 1
ATOM 3537 N N . PRO A 1 438 ? -1.701 10.059 -26.249 1.00 93.94 438 PRO A N 1
ATOM 3538 C CA . PRO A 1 438 ? -3.014 10.026 -26.877 1.00 93.94 438 PRO A CA 1
ATOM 3539 C C . PRO A 1 438 ? -4.152 10.130 -25.856 1.00 93.94 438 PRO A C 1
ATOM 3541 O O . PRO A 1 438 ? -4.063 9.637 -24.726 1.00 93.94 438 PRO A O 1
ATOM 3544 N N . ARG A 1 439 ? -5.266 10.740 -26.275 1.00 92.12 439 ARG A N 1
ATOM 3545 C CA . ARG A 1 439 ? -6.468 10.870 -25.442 1.00 92.12 439 ARG A CA 1
ATOM 3546 C C . ARG A 1 439 ? -6.969 9.494 -25.002 1.00 92.12 439 ARG A C 1
ATOM 3548 O O . ARG A 1 439 ? -7.093 8.591 -25.821 1.00 92.12 439 ARG A O 1
ATOM 3555 N N . GLY A 1 440 ? -7.330 9.381 -23.725 1.00 91.88 440 GLY A N 1
ATOM 3556 C CA . GLY A 1 440 ? -7.778 8.127 -23.117 1.00 91.88 440 GLY A CA 1
ATOM 3557 C C . GLY A 1 440 ? -6.659 7.329 -22.451 1.00 91.88 440 GLY A C 1
ATOM 3558 O O . GLY A 1 440 ? -6.941 6.253 -21.939 1.00 91.88 440 GLY A O 1
ATOM 3559 N N . SER A 1 441 ? -5.419 7.837 -22.454 1.00 96.44 441 SER A N 1
ATOM 3560 C CA . SER A 1 441 ? -4.335 7.263 -21.650 1.00 96.44 441 SER A CA 1
ATOM 3561 C C . SER A 1 441 ? -4.683 7.327 -20.162 1.00 96.44 441 SER A C 1
ATOM 3563 O O . SER A 1 441 ? -5.255 8.315 -19.696 1.00 96.44 441 SER A O 1
ATOM 3565 N N . GLU A 1 442 ? -4.354 6.268 -19.435 1.00 97.06 442 GLU A N 1
ATOM 3566 C CA . GLU A 1 442 ? -4.692 6.079 -18.028 1.00 97.06 442 GLU A CA 1
ATOM 3567 C C . GLU A 1 442 ? -3.450 6.279 -17.161 1.00 97.06 442 GLU A C 1
ATOM 3569 O O . GLU A 1 442 ? -2.379 5.767 -17.485 1.00 97.06 442 GLU A O 1
ATOM 3574 N N . PHE A 1 443 ? -3.606 6.993 -16.047 1.00 97.12 443 PHE A N 1
ATOM 3575 C CA . PHE A 1 443 ? -2.531 7.275 -15.099 1.00 97.12 443 PHE A CA 1
ATOM 3576 C C . PHE A 1 443 ? -2.893 6.719 -13.725 1.00 97.12 443 PHE A C 1
ATOM 3578 O O . PHE A 1 443 ? -3.994 6.959 -13.222 1.00 97.12 443 PHE A O 1
ATOM 3585 N N . PHE A 1 444 ? -1.972 5.981 -13.116 1.00 97.06 444 PHE A N 1
ATOM 3586 C CA . PHE A 1 444 ? -2.136 5.410 -11.784 1.00 97.06 444 PHE A CA 1
ATOM 3587 C C . PHE A 1 444 ? -0.897 5.718 -10.947 1.00 97.06 444 PHE A C 1
ATOM 3589 O O . PHE A 1 444 ? 0.213 5.359 -11.326 1.00 97.06 444 PHE A O 1
ATOM 3596 N N . GLY A 1 445 ? -1.082 6.377 -9.812 1.00 95.62 445 GLY A N 1
ATOM 3597 C CA . GLY A 1 445 ? -0.005 6.764 -8.911 1.00 95.62 445 GLY A CA 1
ATOM 3598 C C . GLY A 1 445 ? -0.174 6.076 -7.566 1.00 95.62 445 GLY A C 1
ATOM 3599 O O . GLY A 1 445 ? -1.296 6.028 -7.070 1.00 95.62 445 GLY A O 1
ATOM 3600 N N . ALA A 1 446 ? 0.900 5.560 -6.976 1.00 94.81 446 ALA A N 1
ATOM 3601 C CA . ALA A 1 446 ? 0.876 4.998 -5.630 1.00 94.81 446 ALA A CA 1
ATOM 3602 C C . ALA A 1 446 ? 1.957 5.631 -4.752 1.00 94.81 446 ALA A C 1
ATOM 3604 O O . ALA A 1 446 ? 3.134 5.639 -5.120 1.00 94.81 446 ALA A O 1
ATOM 3605 N N . ASP A 1 447 ? 1.539 6.150 -3.600 1.00 92.75 447 ASP A N 1
ATOM 3606 C CA . ASP A 1 447 ? 2.410 6.794 -2.623 1.00 92.75 447 ASP A CA 1
ATOM 3607 C C . ASP A 1 447 ? 1.790 6.685 -1.213 1.00 92.75 447 ASP A C 1
ATOM 3609 O O . ASP A 1 447 ? 0.566 6.767 -1.067 1.00 92.75 447 ASP A O 1
ATOM 3613 N N . PRO A 1 448 ? 2.582 6.449 -0.153 1.00 88.00 448 PRO A N 1
ATOM 3614 C CA . PRO A 1 448 ? 2.055 6.397 1.209 1.00 88.00 448 PRO A CA 1
ATOM 3615 C C . PRO A 1 448 ? 1.740 7.778 1.823 1.00 88.00 448 PRO A C 1
ATOM 3617 O O . PRO A 1 448 ? 1.146 7.820 2.901 1.00 88.00 448 PRO A O 1
ATOM 3620 N N . ILE A 1 449 ? 2.128 8.898 1.195 1.00 83.31 449 ILE A N 1
ATOM 3621 C CA . ILE A 1 449 ? 1.939 10.262 1.723 1.00 83.31 449 ILE A CA 1
ATOM 3622 C C . ILE A 1 449 ? 0.750 10.963 1.062 1.00 83.31 449 ILE A C 1
ATOM 3624 O O . ILE A 1 449 ? 0.801 11.370 -0.091 1.00 83.31 449 ILE A O 1
ATOM 3628 N N . HIS A 1 450 ? -0.327 11.159 1.818 1.00 71.12 450 HIS A N 1
ATOM 3629 C CA . HIS A 1 450 ? -1.596 11.640 1.277 1.00 71.12 450 HIS A CA 1
ATOM 3630 C C . HIS A 1 450 ? -1.674 13.144 1.021 1.00 71.12 450 HIS A C 1
ATOM 3632 O O . HIS A 1 450 ? -2.126 13.549 -0.046 1.00 71.12 450 HIS A O 1
ATOM 3638 N N . GLU A 1 451 ? -1.314 13.996 1.984 1.00 73.19 451 GLU A N 1
ATOM 3639 C CA . GLU A 1 451 ? -1.804 15.382 1.960 1.00 73.19 451 GLU A CA 1
ATOM 3640 C C . GLU A 1 451 ? -1.267 16.169 0.761 1.00 73.19 451 GLU A C 1
ATOM 3642 O O . GLU A 1 451 ? -2.011 16.896 0.097 1.00 73.19 451 GLU A O 1
ATOM 3647 N N . ILE A 1 452 ? 0.009 15.992 0.432 1.00 79.81 452 ILE A N 1
ATOM 3648 C CA . ILE A 1 452 ? 0.640 16.694 -0.687 1.00 79.81 452 ILE A CA 1
ATOM 3649 C C . ILE A 1 452 ? 0.496 15.880 -1.979 1.00 79.81 452 ILE A C 1
ATOM 3651 O O . ILE A 1 452 ? -0.011 16.401 -2.979 1.00 79.81 452 ILE A O 1
ATOM 3655 N N . ASN A 1 453 ? 0.875 14.599 -1.969 1.00 83.94 453 ASN A N 1
ATOM 3656 C CA . ASN A 1 453 ? 1.037 13.825 -3.207 1.00 83.94 453 ASN A CA 1
ATOM 3657 C C . ASN A 1 453 ? -0.306 13.461 -3.831 1.00 83.94 453 ASN A C 1
ATOM 3659 O O . ASN A 1 453 ? -0.461 13.557 -5.050 1.00 83.94 453 ASN A O 1
ATOM 3663 N N . GLU A 1 454 ? -1.317 13.150 -3.019 1.00 84.00 454 GLU A N 1
ATOM 3664 C CA . GLU A 1 454 ? -2.664 12.912 -3.531 1.00 84.00 454 GLU A CA 1
ATOM 3665 C C . GLU A 1 454 ? -3.227 14.171 -4.196 1.00 84.00 454 GLU A C 1
ATOM 3667 O O . GLU A 1 454 ? -3.757 14.113 -5.308 1.00 84.00 454 GLU A O 1
ATOM 3672 N N . ASN A 1 455 ? -3.079 15.332 -3.554 1.00 84.44 455 ASN A N 1
ATOM 3673 C CA . ASN A 1 455 ? -3.563 16.606 -4.087 1.00 84.44 455 ASN A CA 1
ATOM 3674 C C . ASN A 1 455 ? -2.837 17.020 -5.373 1.00 84.44 455 ASN A C 1
ATOM 3676 O O . ASN A 1 455 ? -3.424 17.687 -6.229 1.00 84.44 455 ASN A O 1
ATOM 3680 N N . LEU A 1 456 ? -1.565 16.653 -5.529 1.00 86.81 456 LEU A N 1
ATOM 3681 C CA . LEU A 1 456 ? -0.825 16.869 -6.769 1.00 86.81 456 LEU A CA 1
ATOM 3682 C C . LEU A 1 456 ? -1.276 15.904 -7.866 1.00 86.81 456 LEU A C 1
ATOM 3684 O O . LEU A 1 456 ? -1.509 16.338 -8.995 1.00 86.81 456 LEU A O 1
ATOM 3688 N N . TYR A 1 457 ? -1.430 14.619 -7.545 1.00 88.75 457 TYR A N 1
ATOM 3689 C CA . TYR A 1 457 ? -1.732 13.592 -8.538 1.00 88.75 457 TYR A CA 1
ATOM 3690 C C . TYR A 1 457 ? -3.191 13.633 -9.009 1.00 88.75 457 TYR A C 1
ATOM 3692 O O . TYR A 1 457 ? -3.459 13.452 -10.192 1.00 88.75 457 TYR A O 1
ATOM 3700 N N . THR A 1 458 ? -4.144 13.954 -8.130 1.00 84.75 458 THR A N 1
ATOM 3701 C CA . THR A 1 458 ? -5.578 14.064 -8.478 1.00 84.75 458 THR A CA 1
ATOM 3702 C C . THR A 1 458 ? -5.923 15.304 -9.311 1.00 84.75 458 THR A C 1
ATOM 3704 O O . THR A 1 458 ? -6.990 15.356 -9.921 1.00 84.75 458 THR A O 1
ATOM 3707 N N . LYS A 1 459 ? -5.019 16.294 -9.407 1.00 88.62 459 LYS A N 1
ATOM 3708 C CA . LYS A 1 459 ? -5.116 17.382 -10.404 1.00 88.62 459 LYS A CA 1
ATOM 3709 C C . LYS A 1 459 ? -4.841 16.892 -11.826 1.00 88.62 459 LYS A C 1
ATOM 3711 O O . LYS A 1 459 ? -5.191 17.572 -12.791 1.00 88.62 459 LYS A O 1
ATOM 3716 N N . LEU A 1 460 ? -4.195 15.737 -11.959 1.00 88.50 460 LEU A N 1
ATOM 3717 C CA . LEU A 1 460 ? -4.019 15.037 -13.222 1.00 88.50 460 LEU A CA 1
ATOM 3718 C C . LEU A 1 460 ? -5.244 14.148 -13.478 1.00 88.50 460 LEU A C 1
ATOM 3720 O O . LEU A 1 460 ? -5.951 13.787 -12.539 1.00 88.50 460 LEU A O 1
ATOM 3724 N N . PRO A 1 461 ? -5.498 13.719 -14.725 1.00 87.19 461 PRO A N 1
ATOM 3725 C CA . PRO A 1 461 ? -6.469 12.666 -15.022 1.00 87.19 461 PRO A CA 1
ATOM 3726 C C . PRO A 1 461 ? -5.962 11.277 -14.568 1.00 87.19 461 PRO A C 1
ATOM 3728 O O . PRO A 1 461 ? -5.978 10.322 -15.344 1.00 87.19 461 PRO A O 1
ATOM 3731 N N . GLY A 1 462 ? -5.468 11.171 -13.331 1.00 89.31 462 GLY A N 1
ATOM 3732 C CA . GLY A 1 462 ? -4.889 9.970 -12.742 1.00 89.31 462 GLY A CA 1
ATOM 3733 C C . GLY A 1 462 ? -5.617 9.516 -11.480 1.00 89.31 462 GLY A C 1
ATOM 3734 O O . GLY A 1 462 ? -6.313 10.291 -10.827 1.00 89.31 462 GLY A O 1
ATOM 3735 N N . LYS A 1 463 ? -5.466 8.234 -11.142 1.00 92.62 463 LYS A N 1
ATOM 3736 C CA . LYS A 1 463 ? -5.972 7.649 -9.895 1.00 92.62 463 LYS A CA 1
ATOM 3737 C C . LYS A 1 463 ? -4.834 7.500 -8.899 1.00 92.62 463 LYS A C 1
ATOM 3739 O O . LYS A 1 463 ? -3.814 6.906 -9.236 1.00 92.62 463 LYS A O 1
ATOM 3744 N N . TYR A 1 464 ? -5.034 8.020 -7.698 1.00 92.44 464 TYR A N 1
ATOM 3745 C CA . TYR A 1 464 ? -4.074 7.933 -6.607 1.00 92.44 464 TYR A CA 1
ATOM 3746 C C . TYR A 1 464 ? -4.376 6.733 -5.704 1.00 92.44 464 TYR A C 1
ATOM 3748 O O . TYR A 1 464 ? -5.541 6.427 -5.446 1.00 92.44 464 TYR A O 1
ATOM 3756 N N . PHE A 1 465 ? -3.327 6.077 -5.218 1.00 92.56 465 PHE A N 1
ATOM 3757 C CA . PHE A 1 465 ? -3.400 4.956 -4.299 1.00 92.56 465 PHE A CA 1
ATOM 3758 C C . PHE A 1 465 ? -2.556 5.222 -3.044 1.00 92.56 465 PHE A C 1
ATOM 3760 O O . PHE A 1 465 ? -1.354 5.459 -3.157 1.00 92.56 465 PHE A O 1
ATOM 3767 N N . PRO A 1 466 ? -3.168 5.145 -1.853 1.00 91.19 466 PRO A N 1
ATOM 3768 C CA . PRO A 1 466 ? -2.607 5.640 -0.596 1.00 91.19 466 PRO A CA 1
ATOM 3769 C C . PRO A 1 466 ? -1.683 4.657 0.134 1.00 91.19 466 PRO A C 1
ATOM 3771 O O . PRO A 1 466 ? -1.851 4.359 1.316 1.00 91.19 466 PRO A O 1
ATOM 3774 N N . PHE A 1 467 ? -0.756 4.044 -0.584 1.00 91.75 467 PHE A N 1
ATOM 3775 C CA . PHE A 1 467 ? 0.137 3.048 -0.010 1.00 91.75 467 PHE A CA 1
ATOM 3776 C C . PHE A 1 467 ? 1.408 2.931 -0.838 1.00 91.75 467 PHE A C 1
ATOM 3778 O O . PHE A 1 467 ? 1.429 3.209 -2.037 1.00 91.75 467 PHE A O 1
ATOM 3785 N N . ALA A 1 468 ? 2.468 2.448 -0.200 1.00 93.31 468 ALA A N 1
ATOM 3786 C CA . ALA A 1 468 ? 3.672 2.058 -0.909 1.00 93.31 468 ALA A CA 1
ATOM 3787 C C . ALA A 1 468 ? 3.433 0.748 -1.679 1.00 93.31 468 ALA A C 1
ATOM 3789 O O . ALA A 1 468 ? 2.684 -0.130 -1.244 1.00 93.31 468 ALA A O 1
ATOM 3790 N N . VAL A 1 469 ? 4.102 0.580 -2.816 1.00 95.31 469 VAL A N 1
ATOM 3791 C CA . VAL A 1 469 ? 4.072 -0.664 -3.595 1.00 95.31 469 VAL A CA 1
ATOM 3792 C C . VAL A 1 469 ? 5.424 -1.358 -3.469 1.00 95.31 469 VAL A C 1
ATOM 3794 O O . VAL A 1 469 ? 6.462 -0.746 -3.695 1.00 95.31 469 VAL A O 1
ATOM 3797 N N . ALA A 1 470 ? 5.416 -2.635 -3.086 1.00 94.69 470 ALA A N 1
ATOM 3798 C CA . ALA A 1 470 ? 6.628 -3.394 -2.776 1.00 94.69 470 ALA A CA 1
ATOM 3799 C C . ALA A 1 470 ? 6.503 -4.876 -3.182 1.00 94.69 470 ALA A C 1
ATOM 3801 O O . ALA A 1 470 ? 5.534 -5.295 -3.817 1.00 94.69 470 ALA A O 1
ATOM 3802 N N . ASN A 1 471 ? 7.486 -5.700 -2.799 1.00 93.94 471 ASN A N 1
ATOM 3803 C CA . ASN A 1 471 ? 7.481 -7.145 -3.066 1.00 93.94 471 ASN A CA 1
ATOM 3804 C C . ASN A 1 471 ? 6.415 -7.925 -2.263 1.00 93.94 471 ASN A C 1
ATOM 3806 O O . ASN A 1 471 ? 6.089 -9.063 -2.598 1.00 93.94 471 ASN A O 1
ATOM 3810 N N . SER A 1 472 ? 5.891 -7.345 -1.183 1.00 91.75 472 SER A N 1
ATOM 3811 C CA . SER A 1 472 ? 4.907 -7.991 -0.314 1.00 91.75 472 SER A CA 1
ATOM 3812 C C . SER A 1 472 ? 3.977 -6.976 0.341 1.00 91.75 472 SER A C 1
ATOM 3814 O O . SER A 1 472 ? 4.401 -5.873 0.697 1.00 91.75 472 SER A O 1
ATOM 3816 N N . SER A 1 473 ? 2.726 -7.380 0.560 1.00 89.81 473 SER A N 1
ATOM 3817 C CA . SER A 1 473 ? 1.758 -6.590 1.322 1.00 89.81 473 SER A CA 1
ATOM 3818 C C . SER A 1 473 ? 2.027 -6.662 2.828 1.00 89.81 473 SER A C 1
ATOM 3820 O O . SER A 1 473 ? 2.400 -7.722 3.334 1.00 89.81 473 SER A O 1
ATOM 3822 N N . GLY A 1 474 ? 1.795 -5.570 3.556 1.00 87.19 474 GLY A N 1
ATOM 3823 C CA . GLY A 1 474 ? 1.938 -5.531 5.011 1.00 87.19 474 GLY A CA 1
ATOM 3824 C C . GLY A 1 474 ? 2.253 -4.138 5.548 1.00 87.19 474 GLY A C 1
ATOM 3825 O O . GLY A 1 474 ? 1.856 -3.134 4.967 1.00 87.19 474 GLY A O 1
ATOM 3826 N N . LEU A 1 475 ? 2.962 -4.094 6.677 1.00 85.31 475 LEU A N 1
ATOM 3827 C CA . LEU A 1 475 ? 3.536 -2.869 7.229 1.00 85.31 475 LEU A CA 1
ATOM 3828 C C . LEU A 1 475 ? 5.052 -2.923 7.092 1.00 85.31 475 LEU A C 1
ATOM 3830 O O . LEU A 1 475 ? 5.670 -3.919 7.476 1.00 85.31 475 LEU A O 1
ATOM 3834 N N . ALA A 1 476 ? 5.645 -1.845 6.594 1.00 86.00 476 ALA A N 1
ATOM 3835 C CA . ALA A 1 476 ? 7.089 -1.722 6.461 1.00 86.00 476 ALA A CA 1
ATOM 3836 C C . ALA A 1 476 ? 7.561 -0.334 6.891 1.00 86.00 476 ALA A C 1
ATOM 3838 O O . ALA A 1 476 ? 6.811 0.637 6.851 1.00 86.00 476 ALA A O 1
ATOM 3839 N N . LYS A 1 477 ? 8.825 -0.246 7.302 1.00 86.50 477 LYS A N 1
ATOM 3840 C CA . LYS A 1 477 ? 9.511 1.035 7.468 1.00 86.50 477 LYS A CA 1
ATOM 3841 C C . LYS A 1 477 ? 9.930 1.522 6.080 1.00 86.50 477 LYS A C 1
ATOM 3843 O O . LYS A 1 477 ? 10.635 0.790 5.392 1.00 86.50 477 LYS A O 1
ATOM 3848 N N . ALA A 1 478 ? 9.523 2.725 5.698 1.00 84.75 478 ALA A N 1
ATOM 3849 C CA . ALA A 1 478 ? 9.922 3.375 4.454 1.00 84.75 478 ALA A CA 1
ATOM 3850 C C . ALA A 1 478 ? 10.503 4.763 4.747 1.00 84.75 478 ALA A C 1
ATOM 3852 O O . ALA A 1 478 ? 10.100 5.416 5.714 1.00 84.75 478 ALA A O 1
ATOM 3853 N N . SER A 1 479 ? 11.462 5.192 3.927 1.00 84.12 479 SER A N 1
ATOM 3854 C CA . SER A 1 479 ? 11.866 6.596 3.859 1.00 84.12 479 SER A CA 1
ATOM 3855 C C . SER A 1 479 ? 10.793 7.344 3.077 1.00 84.12 479 SER A C 1
ATOM 3857 O O . SER A 1 479 ? 10.398 6.894 2.008 1.00 84.12 479 SER A O 1
ATOM 3859 N N . VAL A 1 480 ? 10.267 8.430 3.633 1.00 81.62 480 VAL A N 1
ATOM 3860 C CA . VAL A 1 480 ? 9.237 9.247 2.984 1.00 81.62 480 VAL A CA 1
ATOM 3861 C C . VAL A 1 480 ? 9.594 10.718 3.116 1.00 81.62 480 VAL A C 1
ATOM 3863 O O . VAL A 1 480 ? 10.104 11.148 4.157 1.00 81.62 480 VAL A O 1
ATOM 3866 N N . LEU A 1 481 ? 9.326 11.489 2.065 1.00 78.31 481 LEU A N 1
ATOM 3867 C CA . LEU A 1 481 ? 9.546 12.929 2.060 1.00 78.31 481 LEU A CA 1
ATOM 3868 C C . LEU A 1 481 ? 8.416 13.626 2.827 1.00 78.31 481 LEU A C 1
ATOM 3870 O O . LEU A 1 481 ? 7.266 13.628 2.395 1.00 78.31 481 LEU A O 1
ATOM 3874 N N . TYR A 1 482 ? 8.746 14.235 3.962 1.00 70.25 482 TYR A N 1
ATOM 3875 C CA . TYR A 1 482 ? 7.807 14.965 4.809 1.00 70.25 482 TYR A CA 1
ATOM 3876 C C . TYR A 1 482 ? 8.426 16.295 5.244 1.00 70.25 482 TYR A C 1
ATOM 3878 O O . TYR A 1 482 ? 9.531 16.325 5.790 1.00 70.25 482 TYR A O 1
ATOM 3886 N N . ASN A 1 483 ? 7.724 17.407 4.996 1.00 71.31 483 ASN A N 1
ATOM 3887 C CA . ASN A 1 483 ? 8.223 18.765 5.257 1.00 71.31 483 ASN A CA 1
ATOM 3888 C C . ASN A 1 483 ? 9.660 18.989 4.744 1.00 71.31 483 ASN A C 1
ATOM 3890 O O . ASN A 1 483 ? 10.533 19.410 5.498 1.00 71.31 483 ASN A O 1
ATOM 3894 N N . GLU A 1 484 ? 9.911 18.660 3.470 1.00 74.88 484 GLU A N 1
ATOM 3895 C CA . GLU A 1 484 ? 11.211 18.845 2.790 1.00 74.88 484 GLU A CA 1
ATOM 3896 C C . GLU A 1 484 ? 12.375 18.007 3.358 1.00 74.88 484 GLU A C 1
ATOM 3898 O O . GLU A 1 484 ? 13.531 18.199 2.981 1.00 74.88 484 GLU A O 1
ATOM 3903 N N . SER A 1 485 ? 12.088 17.041 4.235 1.00 76.88 485 SER A N 1
ATOM 3904 C CA . SER A 1 485 ? 13.085 16.137 4.810 1.00 76.88 485 SER A CA 1
ATOM 3905 C C . SER A 1 485 ? 12.651 14.678 4.708 1.00 76.88 485 SER A C 1
ATOM 3907 O O . SER A 1 485 ? 11.470 14.358 4.824 1.00 76.88 485 SER A O 1
ATOM 3909 N N . TYR A 1 486 ? 13.611 13.778 4.503 1.00 79.62 486 TYR A N 1
ATOM 3910 C CA . TYR A 1 486 ? 13.344 12.344 4.518 1.00 79.62 486 TYR A CA 1
ATOM 3911 C C . TYR A 1 486 ? 13.311 11.821 5.948 1.00 79.62 486 TYR A C 1
ATOM 3913 O O . TYR A 1 486 ? 14.275 11.972 6.705 1.00 79.62 486 TYR A O 1
ATOM 3921 N N . ILE A 1 487 ? 12.205 11.176 6.306 1.00 81.88 487 ILE A N 1
ATOM 3922 C CA . ILE A 1 487 ? 12.016 10.552 7.613 1.00 81.88 487 ILE A CA 1
ATOM 3923 C C . ILE A 1 487 ? 11.579 9.101 7.450 1.00 81.88 487 ILE A C 1
ATOM 3925 O O . ILE A 1 487 ? 10.877 8.739 6.511 1.00 81.88 487 ILE A O 1
ATOM 3929 N N . THR A 1 488 ? 11.993 8.245 8.383 1.00 84.44 488 THR A N 1
ATOM 3930 C CA . THR A 1 488 ? 11.569 6.844 8.384 1.00 84.44 488 THR A CA 1
ATOM 3931 C C . THR A 1 488 ? 10.211 6.702 9.059 1.00 84.44 488 THR A C 1
ATOM 3933 O O . THR A 1 488 ? 10.105 6.874 10.276 1.00 84.44 488 THR A O 1
ATOM 3936 N N . LYS A 1 489 ? 9.194 6.305 8.295 1.00 81.81 489 LYS A N 1
ATOM 3937 C CA . LYS A 1 489 ? 7.824 6.088 8.774 1.00 81.81 489 LYS A CA 1
ATOM 3938 C C . LYS A 1 489 ? 7.378 4.651 8.553 1.00 81.81 489 LYS A C 1
ATOM 3940 O O . LYS A 1 489 ? 7.896 3.951 7.686 1.00 81.81 489 LYS A O 1
ATOM 3945 N N . THR A 1 490 ? 6.453 4.180 9.385 1.00 84.25 490 THR A N 1
ATOM 3946 C CA . THR A 1 490 ? 5.783 2.898 9.128 1.00 84.25 490 THR A CA 1
ATOM 3947 C C . THR A 1 490 ? 4.667 3.170 8.139 1.00 84.25 490 THR A C 1
ATOM 3949 O O . THR A 1 490 ? 3.821 4.006 8.422 1.00 84.25 490 THR A O 1
ATOM 3952 N N . VAL A 1 491 ? 4.661 2.476 7.007 1.00 87.38 491 VAL A N 1
ATOM 3953 C CA . VAL A 1 491 ? 3.678 2.653 5.935 1.00 87.38 491 VAL A CA 1
ATOM 3954 C C . VAL A 1 491 ? 3.024 1.323 5.591 1.00 87.38 491 VAL A C 1
ATOM 3956 O O . VAL A 1 491 ? 3.606 0.253 5.808 1.00 87.38 491 VAL A O 1
ATOM 3959 N N . VAL A 1 492 ? 1.818 1.387 5.032 1.00 89.31 492 VAL A N 1
ATOM 3960 C CA . VAL A 1 492 ? 1.203 0.226 4.388 1.00 89.31 492 VAL A CA 1
ATOM 3961 C C . VAL A 1 492 ? 1.919 -0.036 3.069 1.00 89.31 492 VAL A C 1
ATOM 3963 O O . VAL A 1 492 ? 2.072 0.871 2.249 1.00 89.31 492 VAL A O 1
ATOM 3966 N N . THR A 1 493 ? 2.319 -1.286 2.851 1.00 92.06 493 THR A N 1
ATOM 3967 C CA . THR A 1 493 ? 2.794 -1.771 1.557 1.00 92.06 493 THR A CA 1
ATOM 3968 C C . THR A 1 493 ? 1.766 -2.695 0.918 1.00 92.06 493 THR A C 1
ATOM 3970 O O . THR A 1 493 ? 1.103 -3.481 1.600 1.00 92.06 493 THR A O 1
ATOM 3973 N N . VAL A 1 494 ? 1.663 -2.646 -0.408 1.00 92.44 494 VAL A N 1
ATOM 3974 C CA . VAL A 1 494 ? 0.880 -3.579 -1.226 1.00 92.44 494 VAL A CA 1
ATOM 3975 C C . VAL A 1 494 ? 1.812 -4.290 -2.201 1.00 92.44 494 VAL A C 1
ATOM 3977 O O . VAL A 1 494 ? 2.661 -3.666 -2.836 1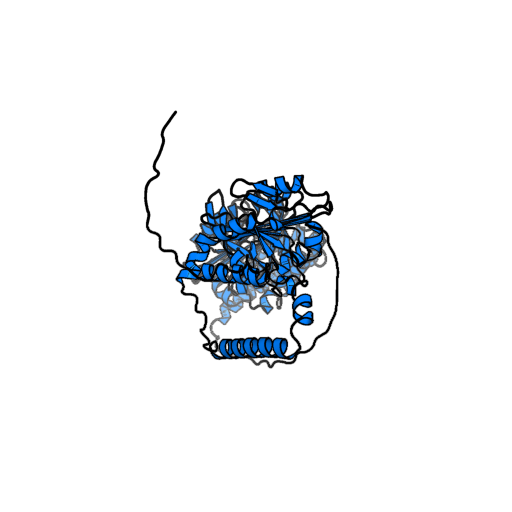.00 92.44 494 VAL A O 1
ATOM 3980 N N . ASP A 1 495 ? 1.656 -5.608 -2.326 1.00 94.88 495 ASP A N 1
ATOM 3981 C CA . ASP A 1 495 ? 2.360 -6.403 -3.329 1.00 94.88 495 ASP A CA 1
ATOM 3982 C C . ASP A 1 495 ? 2.100 -5.865 -4.745 1.00 94.88 495 ASP A C 1
ATOM 3984 O O . ASP A 1 495 ? 0.950 -5.704 -5.161 1.00 94.88 495 ASP A O 1
ATOM 3988 N N . ILE A 1 496 ? 3.169 -5.634 -5.509 1.00 97.31 496 ILE A N 1
ATOM 3989 C CA . ILE A 1 496 ? 3.080 -5.049 -6.850 1.00 97.31 496 ILE A CA 1
ATOM 3990 C C . ILE A 1 496 ? 2.208 -5.865 -7.812 1.00 97.31 496 ILE A C 1
ATOM 3992 O O . ILE A 1 496 ? 1.497 -5.289 -8.632 1.00 97.31 496 ILE A O 1
ATOM 3996 N N . THR A 1 497 ? 2.183 -7.198 -7.714 1.00 96.81 497 THR A N 1
ATOM 3997 C CA . THR A 1 497 ? 1.345 -8.005 -8.612 1.00 96.81 497 THR A CA 1
ATOM 3998 C C . THR A 1 497 ? -0.131 -7.877 -8.274 1.00 96.81 497 THR A C 1
ATOM 4000 O O . THR A 1 497 ? -0.947 -7.745 -9.188 1.00 96.81 497 THR A O 1
ATOM 4003 N N . TYR A 1 498 ? -0.470 -7.838 -6.984 1.00 94.88 498 TYR A N 1
ATOM 4004 C CA . TYR A 1 498 ? -1.826 -7.549 -6.527 1.00 94.88 498 TYR A CA 1
ATOM 4005 C C . TYR A 1 498 ? -2.251 -6.128 -6.913 1.00 94.88 498 TYR A C 1
ATOM 4007 O O . TYR A 1 498 ? -3.340 -5.939 -7.455 1.00 94.88 498 TYR A O 1
ATOM 4015 N N . PHE A 1 499 ? -1.382 -5.133 -6.711 1.00 96.56 499 PHE A N 1
ATOM 4016 C CA . PHE A 1 499 ? -1.640 -3.751 -7.114 1.00 96.56 499 PHE A CA 1
ATOM 4017 C C . PHE A 1 499 ? -2.012 -3.662 -8.600 1.00 96.56 499 PHE A C 1
ATOM 4019 O O . PHE A 1 499 ? -3.084 -3.164 -8.947 1.00 96.56 499 PHE A O 1
ATOM 4026 N N . LEU A 1 500 ? -1.187 -4.234 -9.477 1.00 97.38 500 LEU A N 1
ATOM 4027 C CA . LEU A 1 500 ? -1.404 -4.179 -10.921 1.00 97.38 500 LEU A CA 1
ATOM 4028 C C . LEU A 1 500 ? -2.656 -4.959 -11.358 1.00 97.38 500 LEU A C 1
ATOM 4030 O O . LEU A 1 500 ? -3.487 -4.447 -12.111 1.00 97.38 500 LEU A O 1
ATOM 4034 N N . LYS A 1 501 ? -2.850 -6.184 -10.854 1.00 95.12 501 LYS A N 1
ATOM 4035 C CA . LYS A 1 501 ? -3.932 -7.077 -11.308 1.00 95.12 501 LYS A CA 1
ATOM 4036 C C . LYS A 1 501 ? -5.286 -6.782 -10.689 1.00 95.12 501 LYS A C 1
ATOM 4038 O O . LYS A 1 501 ? -6.302 -6.896 -11.374 1.00 95.12 501 LYS A O 1
ATOM 4043 N N . ASN A 1 502 ? -5.318 -6.442 -9.409 1.00 91.69 502 ASN A N 1
ATOM 4044 C CA . ASN A 1 502 ? -6.554 -6.380 -8.639 1.00 91.69 502 ASN A CA 1
ATOM 4045 C C . ASN A 1 502 ? -7.028 -4.937 -8.444 1.00 91.69 502 ASN A C 1
ATOM 4047 O O . ASN A 1 502 ? -8.235 -4.687 -8.527 1.00 91.69 502 ASN A O 1
ATOM 4051 N N . LEU A 1 503 ? -6.095 -4.000 -8.237 1.00 91.88 503 LEU A N 1
ATOM 4052 C CA . LEU A 1 503 ? -6.413 -2.598 -7.947 1.00 91.88 503 LEU A CA 1
ATOM 4053 C C . LEU A 1 503 ? -6.432 -1.749 -9.223 1.00 91.88 503 LEU A C 1
ATOM 4055 O O . LEU A 1 503 ? -7.472 -1.198 -9.579 1.00 91.88 503 LEU A O 1
ATOM 4059 N N . VAL A 1 504 ? -5.325 -1.725 -9.968 1.00 95.31 504 VAL A N 1
ATOM 4060 C CA . VAL A 1 504 ? -5.231 -1.053 -11.277 1.00 95.31 504 VAL A CA 1
ATOM 4061 C C . VAL A 1 504 ? -6.017 -1.819 -12.346 1.00 95.31 504 VAL A C 1
ATOM 4063 O O . VAL A 1 504 ? -6.607 -1.224 -13.250 1.00 95.31 504 VAL A O 1
ATOM 4066 N N . ARG A 1 505 ? -6.080 -3.151 -12.221 1.00 96.25 505 ARG A N 1
ATOM 4067 C CA . ARG A 1 505 ? -6.722 -4.065 -13.181 1.00 96.25 505 ARG A CA 1
ATOM 4068 C C . ARG A 1 505 ? -6.128 -3.941 -14.582 1.00 96.25 505 ARG A C 1
ATOM 4070 O O . ARG A 1 505 ? -6.851 -3.929 -15.582 1.00 96.25 505 ARG A O 1
ATOM 4077 N N . ARG A 1 506 ? -4.802 -3.842 -14.656 1.00 97.50 506 ARG A N 1
ATOM 4078 C CA . ARG A 1 506 ? -4.031 -3.852 -15.901 1.00 97.50 506 ARG A CA 1
ATOM 4079 C C . ARG A 1 506 ? -2.866 -4.817 -15.752 1.00 97.50 506 ARG A C 1
ATOM 4081 O O . ARG A 1 506 ? -2.103 -4.755 -14.798 1.00 97.50 506 ARG A O 1
ATOM 4088 N N . THR A 1 507 ? -2.736 -5.713 -16.718 1.00 96.81 507 THR A N 1
ATOM 4089 C CA . THR A 1 507 ? -1.575 -6.601 -16.848 1.00 96.81 507 THR A CA 1
ATOM 4090 C C . THR A 1 507 ? -0.692 -6.215 -18.026 1.00 96.81 507 THR A C 1
ATOM 4092 O O . THR A 1 507 ? 0.404 -6.736 -18.160 1.00 96.81 507 THR A O 1
ATOM 4095 N N . PHE A 1 508 ? -1.145 -5.296 -18.873 1.00 97.88 508 PHE A N 1
ATOM 4096 C CA . PHE A 1 508 ? -0.342 -4.696 -19.924 1.00 97.88 508 PHE A CA 1
ATOM 4097 C C . PHE A 1 508 ? -0.111 -3.234 -19.558 1.00 97.88 508 PHE A C 1
ATOM 4099 O O . PHE A 1 508 ? -1.080 -2.487 -19.415 1.00 97.88 508 PHE A O 1
ATOM 4106 N N . ILE A 1 509 ? 1.147 -2.868 -19.334 1.00 98.38 509 ILE A N 1
ATOM 4107 C CA . ILE A 1 509 ? 1.553 -1.556 -18.833 1.00 98.38 509 ILE A CA 1
ATOM 4108 C C . ILE A 1 509 ? 2.537 -0.967 -19.831 1.00 98.38 509 ILE A C 1
ATOM 4110 O O . ILE A 1 509 ? 3.553 -1.579 -20.171 1.00 98.38 509 ILE A O 1
ATOM 4114 N N . ASP A 1 510 ? 2.212 0.214 -20.336 1.00 98.31 510 ASP A N 1
ATOM 4115 C CA . ASP A 1 510 ? 3.020 0.850 -21.361 1.00 98.31 510 ASP A CA 1
ATOM 4116 C C . ASP A 1 510 ? 4.276 1.456 -20.745 1.00 98.31 510 ASP A C 1
ATOM 4118 O O . ASP A 1 510 ? 5.346 1.247 -21.300 1.00 98.31 510 ASP A O 1
ATOM 4122 N N . ASP A 1 511 ? 4.173 2.122 -19.591 1.00 98.38 511 ASP A N 1
ATOM 4123 C CA . ASP A 1 511 ? 5.324 2.617 -18.827 1.00 98.38 511 ASP A CA 1
ATOM 4124 C C . ASP A 1 511 ? 5.067 2.558 -17.316 1.00 98.38 511 ASP A C 1
ATOM 4126 O O . ASP A 1 511 ? 3.955 2.835 -16.857 1.00 98.38 511 ASP A O 1
ATOM 4130 N N . ILE A 1 512 ? 6.097 2.216 -16.545 1.00 98.44 512 ILE A N 1
ATOM 4131 C CA . ILE A 1 512 ? 6.087 2.313 -15.083 1.00 98.44 512 ILE A CA 1
ATOM 4132 C C . ILE A 1 512 ? 7.324 3.064 -14.596 1.00 98.44 512 ILE A C 1
ATOM 4134 O O . ILE A 1 512 ? 8.448 2.761 -14.990 1.00 98.44 512 ILE A O 1
ATOM 4138 N N . TRP A 1 513 ? 7.117 4.052 -13.736 1.00 97.94 513 TRP A N 1
ATOM 4139 C CA . TRP A 1 513 ? 8.154 4.843 -13.089 1.00 97.94 513 TRP A CA 1
ATOM 4140 C C . TRP A 1 513 ? 8.266 4.379 -11.639 1.00 97.94 513 TRP A C 1
ATOM 4142 O O . TRP A 1 513 ? 7.281 4.430 -10.908 1.00 97.94 513 TRP A O 1
ATOM 4152 N N . ILE A 1 514 ? 9.427 3.847 -11.261 1.00 97.69 514 ILE A N 1
ATOM 4153 C CA . ILE A 1 514 ? 9.665 3.215 -9.962 1.00 97.69 514 ILE A CA 1
ATOM 4154 C C . ILE A 1 514 ? 10.688 4.037 -9.190 1.00 97.69 514 ILE A C 1
ATOM 4156 O O . ILE A 1 514 ? 11.880 3.973 -9.491 1.00 97.69 514 ILE A O 1
ATOM 4160 N N . ASP A 1 515 ? 10.212 4.738 -8.174 1.00 94.69 515 ASP A N 1
ATOM 4161 C CA . ASP A 1 515 ? 11.021 5.417 -7.172 1.00 94.69 515 ASP A CA 1
ATOM 4162 C C . ASP A 1 515 ? 10.557 4.958 -5.781 1.00 94.69 515 ASP A C 1
ATOM 4164 O O . ASP A 1 515 ? 9.670 5.526 -5.158 1.00 94.69 515 ASP A O 1
ATOM 4168 N N . ALA A 1 516 ? 11.041 3.794 -5.343 1.00 90.94 516 ALA A N 1
ATOM 4169 C CA . ALA A 1 516 ? 10.457 3.082 -4.204 1.00 90.94 516 ALA A CA 1
ATOM 4170 C C . ALA A 1 516 ? 11.303 3.173 -2.922 1.00 90.94 516 ALA A C 1
ATOM 4172 O O . ALA A 1 516 ? 11.133 2.345 -2.022 1.00 90.94 516 ALA A O 1
ATOM 4173 N N . GLU A 1 517 ? 12.216 4.147 -2.842 1.00 90.00 517 GLU A N 1
ATOM 4174 C CA . GLU A 1 517 ? 13.015 4.458 -1.645 1.00 90.00 517 GLU A CA 1
ATOM 4175 C C . GLU A 1 517 ? 13.732 3.233 -1.035 1.00 90.00 517 GLU A C 1
ATOM 4177 O O . GLU A 1 517 ? 13.781 3.027 0.182 1.00 90.00 517 GLU A O 1
ATOM 4182 N N . GLY A 1 518 ? 14.270 2.362 -1.895 1.00 89.75 518 GLY A N 1
ATOM 4183 C CA . GLY A 1 518 ? 14.978 1.128 -1.549 1.00 89.75 518 GLY A CA 1
ATOM 4184 C C . GLY A 1 518 ? 14.131 -0.145 -1.662 1.00 89.75 518 GLY A C 1
ATOM 4185 O O . GLY A 1 518 ? 14.684 -1.250 -1.668 1.00 89.75 518 GLY A O 1
ATOM 4186 N N . ALA A 1 519 ? 12.805 -0.052 -1.786 1.00 92.38 519 ALA A N 1
ATOM 4187 C CA . ALA A 1 519 ? 11.967 -1.234 -2.001 1.00 92.38 519 ALA A CA 1
ATOM 4188 C C . ALA A 1 519 ? 12.146 -1.841 -3.408 1.00 92.38 519 ALA A C 1
ATOM 4190 O O . ALA A 1 519 ? 11.814 -3.013 -3.617 1.00 92.38 519 ALA A O 1
ATOM 4191 N N . GLU A 1 520 ? 12.732 -1.100 -4.355 1.00 95.12 520 GLU A N 1
ATOM 4192 C CA . GLU A 1 520 ? 12.968 -1.545 -5.728 1.00 95.12 520 GLU A CA 1
ATOM 4193 C C . GLU A 1 520 ? 13.917 -2.748 -5.824 1.00 95.12 520 GLU A C 1
ATOM 4195 O O . GLU A 1 520 ? 13.756 -3.586 -6.713 1.00 95.12 520 GLU A O 1
ATOM 4200 N N . TYR A 1 521 ? 14.839 -2.910 -4.867 1.00 96.75 521 TYR A N 1
ATOM 4201 C CA . TYR A 1 521 ? 15.724 -4.080 -4.793 1.00 96.75 521 TYR A CA 1
ATOM 4202 C C . TYR A 1 521 ? 14.944 -5.393 -4.679 1.00 96.75 521 TYR A C 1
ATOM 4204 O O . TYR A 1 521 ? 15.360 -6.415 -5.223 1.00 96.75 521 TYR A O 1
ATOM 4212 N N . GLY A 1 522 ? 13.795 -5.366 -3.995 1.00 95.38 522 GLY A N 1
ATOM 4213 C CA . GLY A 1 522 ? 12.904 -6.517 -3.863 1.00 95.38 522 GLY A CA 1
ATOM 4214 C C . GLY A 1 522 ? 12.071 -6.811 -5.113 1.00 95.38 522 GLY A C 1
ATOM 4215 O O . GLY A 1 522 ? 11.321 -7.785 -5.106 1.00 95.38 522 GLY A O 1
ATOM 4216 N N . LEU A 1 523 ? 12.161 -5.973 -6.152 1.00 96.88 523 LEU A N 1
ATOM 4217 C CA . LEU A 1 523 ? 11.413 -6.110 -7.405 1.00 96.88 523 LEU A CA 1
ATOM 4218 C C . LEU A 1 523 ? 12.267 -6.644 -8.562 1.00 96.88 523 LEU A C 1
ATOM 4220 O O . LEU A 1 523 ? 11.723 -7.013 -9.600 1.00 96.88 523 LEU A O 1
ATOM 4224 N N . PHE A 1 524 ? 13.591 -6.695 -8.412 1.00 97.44 524 PHE A N 1
ATOM 4225 C CA . PHE A 1 524 ? 14.521 -7.049 -9.489 1.00 97.44 524 PHE A CA 1
ATOM 4226 C C . PHE A 1 524 ? 14.205 -8.394 -10.153 1.00 97.44 524 PHE A C 1
ATOM 4228 O O . PHE A 1 524 ? 14.113 -8.474 -11.379 1.00 97.44 524 PHE A O 1
ATOM 4235 N N . ASP A 1 525 ? 13.970 -9.438 -9.363 1.00 95.88 525 ASP A N 1
ATOM 4236 C CA . ASP A 1 525 ? 13.684 -10.780 -9.875 1.00 95.88 525 ASP A CA 1
ATOM 4237 C C . ASP A 1 525 ? 12.285 -10.930 -10.493 1.00 95.88 525 ASP A C 1
ATOM 4239 O O . ASP A 1 525 ? 12.011 -11.898 -11.208 1.00 95.88 525 ASP A O 1
ATOM 4243 N N . HIS A 1 526 ? 11.399 -9.945 -10.310 1.00 97.75 526 HIS A N 1
ATOM 4244 C CA . HIS A 1 526 ? 10.082 -9.948 -10.946 1.00 97.75 526 HIS A CA 1
ATOM 4245 C C . HIS A 1 526 ? 10.199 -9.755 -12.457 1.00 97.75 526 HIS A C 1
ATOM 4247 O O . HIS A 1 526 ? 9.370 -10.293 -13.194 1.00 97.75 526 HIS A O 1
ATOM 4253 N N . PHE A 1 527 ? 11.221 -9.019 -12.913 1.00 97.31 527 PHE A N 1
ATOM 4254 C CA . PHE A 1 527 ? 11.445 -8.679 -14.321 1.00 97.31 527 PHE A CA 1
ATOM 4255 C C . PHE A 1 527 ? 12.084 -9.802 -15.149 1.00 97.31 527 PHE A C 1
ATOM 4257 O O . PHE A 1 527 ? 12.065 -9.711 -16.383 1.00 97.31 527 PHE A O 1
ATOM 4264 N N . PHE A 1 528 ? 12.622 -10.840 -14.502 1.00 97.62 528 PHE A N 1
ATOM 4265 C CA . PHE A 1 528 ? 13.280 -11.960 -15.175 1.00 97.62 528 PHE A CA 1
ATOM 4266 C C . PHE A 1 528 ? 12.326 -12.758 -16.071 1.00 97.62 528 PHE A C 1
ATOM 4268 O O . PHE A 1 528 ? 11.109 -12.778 -15.864 1.00 97.62 528 PHE A O 1
ATOM 4275 N N . ASN A 1 529 ? 12.887 -13.466 -17.052 1.00 96.69 529 ASN A N 1
ATOM 4276 C CA . ASN A 1 529 ? 12.161 -14.488 -17.803 1.00 96.69 529 ASN A CA 1
ATOM 4277 C C . ASN A 1 529 ? 11.661 -15.591 -16.854 1.00 96.69 529 ASN A C 1
ATOM 4279 O O . ASN A 1 529 ? 12.441 -16.188 -16.116 1.00 96.69 529 ASN A O 1
ATOM 4283 N N . GLY A 1 530 ? 10.356 -15.872 -16.869 1.00 95.75 530 GLY A N 1
ATOM 4284 C CA . GLY A 1 530 ? 9.709 -16.779 -15.912 1.00 95.75 530 GLY A CA 1
ATOM 4285 C C . GLY A 1 530 ? 9.610 -16.217 -14.487 1.00 95.75 530 GLY A C 1
ATOM 4286 O O . GLY A 1 530 ? 9.256 -16.950 -13.562 1.00 95.75 530 GLY A O 1
ATOM 4287 N N . GLY A 1 531 ? 9.924 -14.931 -14.301 1.00 95.94 531 GLY A N 1
ATOM 4288 C CA . GLY A 1 531 ? 9.832 -14.222 -13.031 1.00 95.94 531 GLY A CA 1
ATOM 4289 C C . GLY A 1 531 ? 8.392 -13.956 -12.591 1.00 95.94 531 GLY A C 1
ATOM 4290 O O . GLY A 1 531 ? 7.409 -14.360 -13.223 1.00 95.94 531 GLY A O 1
ATOM 4291 N N . LYS A 1 532 ? 8.246 -13.248 -11.469 1.00 96.31 532 LYS A N 1
ATOM 4292 C CA . LYS A 1 532 ? 6.941 -13.009 -10.834 1.00 96.31 532 LYS A CA 1
ATOM 4293 C C . LYS A 1 532 ? 5.964 -12.232 -11.729 1.00 96.31 532 LYS A C 1
ATOM 4295 O O . LYS A 1 532 ? 4.768 -12.530 -11.668 1.00 96.31 532 LYS A O 1
ATOM 4300 N N . PHE A 1 533 ? 6.430 -11.323 -12.592 1.00 97.62 533 PHE A N 1
ATOM 4301 C CA . PHE A 1 533 ? 5.555 -10.651 -13.562 1.00 97.62 533 PHE A CA 1
ATOM 4302 C C . PHE A 1 533 ? 5.056 -11.599 -14.657 1.00 97.62 533 PHE A C 1
ATOM 4304 O O . PHE A 1 533 ? 3.846 -11.664 -14.883 1.00 97.62 533 PHE A O 1
ATOM 4311 N N . ASP A 1 534 ? 5.935 -12.408 -15.250 1.00 96.75 534 ASP A N 1
ATOM 4312 C CA . ASP A 1 534 ? 5.569 -13.397 -16.274 1.00 96.75 534 ASP A CA 1
ATOM 4313 C C . ASP A 1 534 ? 4.548 -14.410 -15.755 1.00 96.75 534 ASP A C 1
ATOM 4315 O O . ASP A 1 534 ? 3.510 -14.633 -16.381 1.00 96.75 534 ASP A O 1
ATOM 4319 N N . ASN A 1 535 ? 4.802 -14.970 -14.567 1.00 96.94 535 ASN A N 1
ATOM 4320 C CA . ASN A 1 535 ? 3.916 -15.942 -13.919 1.00 96.94 535 ASN A CA 1
ATOM 4321 C C . ASN A 1 535 ? 2.531 -15.359 -13.610 1.00 96.94 535 ASN A C 1
ATOM 4323 O O . ASN A 1 535 ? 1.560 -16.093 -13.425 1.00 96.94 535 ASN A O 1
ATOM 4327 N N . ASN A 1 536 ? 2.428 -14.031 -13.573 1.00 96.88 536 ASN A N 1
ATOM 4328 C CA . ASN A 1 536 ? 1.189 -13.307 -13.354 1.00 96.88 536 ASN A CA 1
ATOM 4329 C C . ASN A 1 536 ? 0.577 -12.716 -14.630 1.00 96.88 536 ASN A C 1
ATOM 4331 O O . ASN A 1 536 ? -0.494 -12.111 -14.532 1.00 96.88 536 ASN A O 1
ATOM 4335 N N . GLY A 1 537 ? 1.202 -12.925 -15.794 1.00 97.12 537 GLY A N 1
ATOM 4336 C CA . GLY A 1 537 ? 0.769 -12.394 -17.086 1.00 97.12 537 GLY A CA 1
ATOM 4337 C C . GLY A 1 537 ? 0.966 -10.885 -17.231 1.00 97.12 537 GLY A C 1
ATOM 4338 O O . GLY A 1 537 ? 0.276 -10.271 -18.041 1.00 97.12 537 GLY A O 1
ATOM 4339 N N . ILE A 1 538 ? 1.853 -10.287 -16.430 1.00 98.38 538 ILE A N 1
ATOM 4340 C CA . ILE A 1 538 ? 2.137 -8.851 -16.416 1.00 98.38 538 ILE A CA 1
ATOM 4341 C C . ILE A 1 538 ? 3.255 -8.546 -17.418 1.00 98.38 538 ILE A C 1
ATOM 4343 O O . ILE A 1 538 ? 4.288 -9.207 -17.432 1.00 98.38 538 ILE A O 1
ATOM 4347 N N . THR A 1 539 ? 3.050 -7.546 -18.269 1.00 98.00 539 THR A N 1
ATOM 4348 C CA . THR A 1 539 ? 3.990 -7.103 -19.301 1.00 98.00 539 THR A CA 1
ATOM 4349 C C . THR A 1 539 ? 4.191 -5.600 -19.206 1.00 98.00 539 THR A C 1
ATOM 4351 O O . THR A 1 539 ? 3.216 -4.851 -19.186 1.00 98.00 539 THR A O 1
ATOM 4354 N N . PHE A 1 540 ? 5.455 -5.180 -19.232 1.00 98.00 540 PHE A N 1
ATOM 4355 C CA . PHE A 1 540 ? 5.860 -3.783 -19.352 1.00 98.00 540 PHE A CA 1
ATOM 4356 C C . PHE A 1 540 ? 6.491 -3.547 -20.721 1.00 98.00 540 PHE A C 1
ATOM 4358 O O . PHE A 1 540 ? 7.343 -4.339 -21.142 1.00 98.00 540 PHE A O 1
ATOM 4365 N N . CYS A 1 541 ? 6.106 -2.473 -21.411 1.00 98.12 541 CYS A N 1
ATOM 4366 C CA . CYS A 1 541 ? 6.819 -2.054 -22.618 1.00 98.12 541 CYS A CA 1
ATOM 4367 C C . CYS A 1 541 ? 8.066 -1.245 -22.307 1.00 98.12 541 CYS A C 1
ATOM 4369 O O . CYS A 1 541 ? 9.101 -1.473 -22.928 1.00 98.12 541 CYS A O 1
ATOM 4371 N N . GLN A 1 542 ? 7.987 -0.351 -21.335 1.00 98.00 542 GLN A N 1
ATOM 4372 C CA . GLN A 1 542 ? 9.112 0.431 -20.851 1.00 98.00 542 GLN A CA 1
ATOM 4373 C C . GLN A 1 542 ? 8.981 0.629 -19.344 1.00 98.00 542 GLN A C 1
ATOM 4375 O O . GLN A 1 542 ? 7.904 0.441 -18.774 1.00 98.00 542 GLN A O 1
ATOM 4380 N N . PHE A 1 543 ? 10.100 0.925 -18.697 1.00 98.31 543 PHE A N 1
ATOM 4381 C CA . PHE A 1 543 ? 10.094 1.339 -17.306 1.00 98.31 543 PHE A CA 1
ATOM 4382 C C . PHE A 1 543 ? 11.271 2.252 -16.991 1.00 98.31 543 PHE A C 1
ATOM 4384 O O . PHE A 1 543 ? 12.355 2.125 -17.565 1.00 98.31 543 PHE A O 1
ATOM 4391 N N . ASN A 1 544 ? 11.044 3.159 -16.051 1.00 98.06 544 ASN A N 1
ATOM 4392 C CA . ASN A 1 544 ? 12.073 3.951 -15.399 1.00 98.06 544 ASN A CA 1
ATOM 4393 C C . ASN A 1 544 ? 12.230 3.428 -13.977 1.00 98.06 544 ASN A C 1
ATOM 4395 O O . ASN A 1 544 ? 11.237 3.126 -13.318 1.00 98.06 544 ASN A O 1
ATOM 4399 N N . ILE A 1 545 ? 13.464 3.322 -13.504 1.00 97.56 545 ILE A N 1
ATOM 4400 C CA . ILE A 1 545 ? 13.743 2.889 -12.136 1.00 97.56 545 ILE A CA 1
ATOM 4401 C C . ILE A 1 545 ? 14.864 3.730 -11.540 1.00 97.56 545 ILE A C 1
ATOM 4403 O O . ILE A 1 545 ? 15.938 3.855 -12.139 1.00 97.56 545 ILE A O 1
ATOM 4407 N N . GLU A 1 546 ? 14.606 4.295 -10.365 1.00 96.38 546 GLU A N 1
ATOM 4408 C CA . GLU A 1 546 ? 15.621 4.855 -9.484 1.00 96.38 546 GLU A CA 1
ATOM 4409 C C . GLU A 1 546 ? 16.108 3.771 -8.525 1.00 96.38 546 GLU A C 1
ATOM 4411 O O . GLU A 1 546 ? 15.364 3.239 -7.707 1.00 96.38 546 GLU A O 1
ATOM 4416 N N . ILE A 1 547 ? 17.381 3.414 -8.662 1.00 96.56 547 ILE A N 1
ATOM 4417 C CA . ILE A 1 547 ? 18.052 2.447 -7.803 1.00 96.56 547 ILE A CA 1
ATOM 4418 C C . ILE A 1 547 ? 18.802 3.231 -6.732 1.00 96.56 547 ILE A C 1
ATOM 4420 O O . ILE A 1 547 ? 19.787 3.924 -7.027 1.00 96.56 547 ILE A O 1
ATOM 4424 N N . HIS A 1 548 ? 18.330 3.123 -5.492 1.00 95.19 548 HIS A N 1
ATOM 4425 C CA . HIS A 1 548 ? 18.822 3.900 -4.364 1.00 95.19 548 HIS A CA 1
ATOM 4426 C C . HIS A 1 548 ? 20.256 3.526 -3.995 1.00 95.19 548 HIS A C 1
ATOM 4428 O O . HIS A 1 548 ? 20.754 2.478 -4.389 1.00 95.19 548 HIS A O 1
ATOM 4434 N N . SER A 1 549 ? 20.953 4.383 -3.243 1.00 94.62 549 SER A N 1
ATOM 4435 C CA . SER A 1 549 ? 22.375 4.196 -2.941 1.00 94.62 549 SER A CA 1
ATOM 4436 C C . SER A 1 549 ? 22.585 2.870 -2.197 1.00 94.62 549 SER A C 1
ATOM 4438 O O . SER A 1 549 ? 22.071 2.735 -1.087 1.00 94.62 549 SER A O 1
ATOM 4440 N N . PRO A 1 550 ? 23.340 1.908 -2.760 1.00 95.38 550 PRO A N 1
ATOM 4441 C CA . PRO A 1 550 ? 23.351 0.550 -2.242 1.00 95.38 550 PRO A CA 1
ATOM 4442 C C . PRO A 1 550 ? 24.370 0.326 -1.121 1.00 95.38 550 PRO A C 1
ATOM 4444 O O . PRO A 1 550 ? 25.513 0.796 -1.184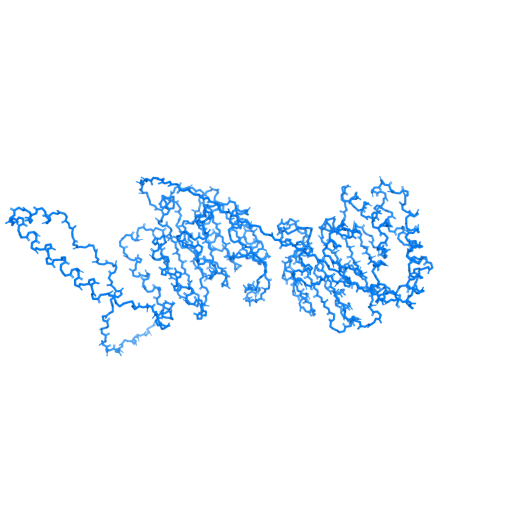 1.00 95.38 550 PRO A O 1
ATOM 4447 N N . ASP A 1 551 ? 24.010 -0.538 -0.175 1.00 95.12 551 ASP A N 1
ATOM 4448 C CA . ASP A 1 551 ? 24.962 -1.265 0.665 1.00 95.12 551 ASP A CA 1
ATOM 4449 C C . ASP A 1 551 ? 25.664 -2.419 -0.096 1.00 95.12 551 ASP A C 1
ATOM 4451 O O . ASP A 1 551 ? 25.496 -2.621 -1.302 1.00 95.12 551 ASP A O 1
ATOM 4455 N N . VAL A 1 552 ? 26.505 -3.191 0.599 1.00 94.88 552 VAL A N 1
ATOM 4456 C CA . VAL A 1 552 ? 27.264 -4.306 -0.002 1.00 94.88 552 VAL A CA 1
ATOM 4457 C C . VAL A 1 552 ? 26.350 -5.396 -0.579 1.00 94.88 552 VAL A C 1
ATOM 4459 O O . VAL A 1 552 ? 26.632 -5.933 -1.653 1.00 94.88 552 VAL A O 1
ATOM 4462 N N . GLN A 1 553 ? 25.254 -5.729 0.104 1.00 96.44 553 GLN A N 1
ATOM 4463 C CA . GLN A 1 553 ? 24.313 -6.757 -0.337 1.00 96.44 553 GLN A CA 1
ATOM 4464 C C . GLN A 1 553 ? 23.469 -6.257 -1.512 1.00 96.44 553 GLN A C 1
ATOM 4466 O O . GLN A 1 553 ? 23.285 -6.978 -2.492 1.00 96.44 553 GLN A O 1
ATOM 4471 N N . GLN A 1 554 ? 23.016 -5.010 -1.458 1.00 97.38 554 GLN A N 1
ATOM 4472 C CA . GLN A 1 554 ? 22.260 -4.359 -2.523 1.00 97.38 554 GLN A CA 1
ATOM 4473 C C . GLN A 1 554 ? 23.075 -4.224 -3.812 1.00 97.38 554 GLN A C 1
ATOM 4475 O O . GLN A 1 554 ? 22.554 -4.485 -4.896 1.00 97.38 554 GLN A O 1
ATOM 4480 N N . LYS A 1 555 ? 24.383 -3.945 -3.724 1.00 97.25 555 LYS A N 1
ATOM 4481 C CA . LYS A 1 555 ? 25.269 -4.000 -4.901 1.00 97.25 555 LYS A CA 1
ATOM 4482 C C . LYS A 1 555 ? 25.292 -5.385 -5.529 1.00 97.25 555 LYS A C 1
ATOM 4484 O O . LYS A 1 555 ? 25.337 -5.489 -6.753 1.00 97.25 555 LYS A O 1
ATOM 4489 N N . LYS A 1 556 ? 25.275 -6.447 -4.715 1.00 97.50 556 LYS A N 1
ATOM 4490 C CA . LYS A 1 556 ? 25.206 -7.825 -5.215 1.00 97.50 556 LYS A CA 1
ATOM 4491 C C . LYS A 1 556 ? 23.870 -8.091 -5.912 1.00 97.50 556 LYS A C 1
ATOM 4493 O O . LYS A 1 556 ? 23.885 -8.600 -7.024 1.00 97.50 556 LYS A O 1
ATOM 4498 N N . LEU A 1 557 ? 22.746 -7.682 -5.317 1.00 97.69 557 LEU A N 1
ATOM 4499 C CA . LEU A 1 557 ? 21.426 -7.791 -5.954 1.00 97.69 557 LEU A CA 1
ATOM 4500 C C . LEU A 1 557 ? 21.388 -7.057 -7.297 1.00 97.69 557 LEU A C 1
ATOM 4502 O O . LEU A 1 557 ? 20.943 -7.620 -8.290 1.00 97.69 557 LEU A O 1
ATOM 4506 N N . PHE A 1 558 ? 21.917 -5.834 -7.344 1.00 97.88 558 PHE A N 1
ATOM 4507 C CA . PHE A 1 558 ? 22.045 -5.064 -8.577 1.00 97.88 558 PHE A CA 1
ATOM 4508 C C . PHE A 1 558 ? 22.920 -5.775 -9.616 1.00 97.88 558 PHE A C 1
ATOM 4510 O O . PHE A 1 558 ? 22.551 -5.864 -10.784 1.00 97.88 558 PHE A O 1
ATOM 4517 N N . HIS A 1 559 ? 24.069 -6.310 -9.201 1.00 98.06 559 HIS A N 1
ATOM 4518 C CA . HIS A 1 559 ? 24.943 -7.083 -10.077 1.00 98.06 559 HIS A CA 1
ATOM 4519 C C . HIS A 1 559 ? 24.216 -8.274 -10.701 1.00 98.06 559 HIS A C 1
ATOM 4521 O O . HIS A 1 559 ? 24.207 -8.413 -11.926 1.00 98.06 559 HIS A O 1
ATOM 4527 N N . ASP A 1 560 ? 23.591 -9.100 -9.867 1.00 98.06 560 ASP A N 1
ATOM 4528 C CA . ASP A 1 560 ? 22.904 -10.310 -10.306 1.00 98.06 560 ASP A CA 1
ATOM 4529 C C . ASP A 1 560 ? 21.720 -9.948 -11.217 1.00 98.06 560 ASP A C 1
ATOM 4531 O O . ASP A 1 560 ? 21.546 -10.556 -12.272 1.00 98.06 560 ASP A O 1
ATOM 4535 N N . PHE A 1 561 ? 20.987 -8.878 -10.887 1.00 97.94 561 PHE A N 1
ATOM 4536 C CA . PHE A 1 561 ? 19.911 -8.327 -11.708 1.00 97.94 561 PHE A CA 1
ATOM 4537 C C . PHE A 1 561 ? 20.378 -7.923 -13.109 1.00 97.94 561 PHE A C 1
ATOM 4539 O O . PHE A 1 561 ? 19.793 -8.364 -14.096 1.00 97.94 561 PHE A O 1
ATOM 4546 N N . ILE A 1 562 ? 21.445 -7.126 -13.226 1.00 98.00 562 ILE A N 1
ATOM 4547 C CA . ILE A 1 562 ? 21.944 -6.665 -14.529 1.00 98.00 562 ILE A CA 1
ATOM 4548 C C . ILE A 1 562 ? 22.412 -7.835 -15.395 1.00 98.00 562 ILE A C 1
ATOM 4550 O O . ILE A 1 562 ? 22.055 -7.908 -16.572 1.00 98.00 562 ILE A O 1
ATOM 4554 N N . PHE A 1 563 ? 23.202 -8.757 -14.840 1.00 98.25 563 PHE A N 1
ATOM 4555 C CA . PHE A 1 563 ? 23.694 -9.894 -15.618 1.00 98.25 563 PHE A CA 1
ATOM 4556 C C . PHE A 1 563 ? 22.565 -10.850 -16.013 1.00 98.25 563 PHE A C 1
ATOM 4558 O O . PHE A 1 563 ? 22.553 -11.317 -17.155 1.00 98.25 563 PHE A O 1
ATOM 4565 N N . GLN A 1 564 ? 21.587 -11.080 -15.133 1.00 97.88 564 GLN A N 1
ATOM 4566 C CA . GLN A 1 564 ? 20.412 -11.877 -15.470 1.00 97.88 564 GLN A CA 1
ATOM 4567 C C . GLN A 1 564 ? 19.563 -11.200 -16.553 1.00 97.88 564 GLN A C 1
ATOM 4569 O O . GLN A 1 564 ? 19.201 -11.859 -17.522 1.00 97.88 564 GLN A O 1
ATOM 4574 N N . LEU A 1 565 ? 19.316 -9.887 -16.468 1.00 96.25 565 LEU A N 1
ATOM 4575 C CA . LEU A 1 565 ? 18.571 -9.151 -17.497 1.00 96.25 565 LEU A CA 1
ATOM 4576 C C . LEU A 1 565 ? 19.222 -9.240 -18.883 1.00 96.25 565 LEU A C 1
ATOM 4578 O O . LEU A 1 565 ? 18.527 -9.381 -19.892 1.00 96.25 565 LEU A O 1
ATOM 4582 N N . LEU A 1 566 ? 20.554 -9.154 -18.943 1.00 97.00 566 LEU A N 1
ATOM 4583 C CA . LEU A 1 566 ? 21.293 -9.274 -20.201 1.00 97.00 566 LEU A CA 1
ATOM 4584 C C . LEU A 1 566 ? 21.242 -10.695 -20.761 1.00 97.00 566 LEU A C 1
ATOM 4586 O O . LEU A 1 566 ? 21.120 -10.854 -21.976 1.00 97.00 566 LEU A O 1
ATOM 4590 N N . ASN A 1 567 ? 21.293 -11.705 -19.891 1.00 96.94 567 ASN A N 1
ATOM 4591 C CA . ASN A 1 567 ? 21.124 -13.104 -20.273 1.00 96.94 567 ASN A CA 1
ATOM 4592 C C . ASN A 1 567 ? 19.697 -13.398 -20.766 1.00 96.94 567 ASN A C 1
ATOM 4594 O O . ASN A 1 567 ? 19.516 -14.100 -21.757 1.00 96.94 567 ASN A O 1
ATOM 4598 N N . ASP A 1 568 ? 18.692 -12.804 -20.123 1.00 97.12 568 ASP A N 1
ATOM 4599 C CA . ASP A 1 568 ? 17.278 -12.961 -20.472 1.00 97.12 568 ASP A CA 1
ATOM 4600 C C . ASP A 1 568 ? 16.917 -12.347 -21.826 1.00 97.12 568 ASP A C 1
ATOM 4602 O O . ASP A 1 568 ? 15.881 -12.687 -22.401 1.00 97.12 568 ASP A O 1
ATOM 4606 N N . ARG A 1 569 ? 17.767 -11.455 -22.347 1.00 96.69 569 ARG A N 1
ATOM 4607 C CA . ARG A 1 569 ? 17.632 -10.852 -23.678 1.00 96.69 569 ARG A CA 1
ATOM 4608 C C . ARG A 1 569 ? 16.272 -10.172 -23.918 1.00 96.69 569 ARG A C 1
ATOM 4610 O O . ARG A 1 569 ? 15.750 -10.167 -25.029 1.00 96.69 569 ARG A O 1
ATOM 4617 N N . ARG A 1 570 ? 15.693 -9.592 -22.861 1.00 95.75 570 ARG A N 1
ATOM 4618 C CA . ARG A 1 570 ? 14.348 -8.991 -22.876 1.00 95.75 570 ARG A CA 1
ATOM 4619 C C . ARG A 1 570 ? 14.360 -7.473 -22.965 1.00 95.75 570 ARG A C 1
ATOM 4621 O O . ARG A 1 570 ? 13.644 -6.896 -23.781 1.00 95.75 570 ARG A O 1
ATOM 4628 N N . TYR A 1 571 ? 15.140 -6.835 -22.098 1.00 97.44 571 TYR A N 1
ATOM 4629 C CA . TYR A 1 571 ? 15.165 -5.384 -21.963 1.00 97.44 571 TYR A CA 1
ATOM 4630 C C . TYR A 1 571 ? 16.491 -4.818 -22.469 1.00 97.44 571 TYR A C 1
ATOM 4632 O O . TYR A 1 571 ? 17.551 -5.409 -22.249 1.00 97.44 571 TYR A O 1
ATOM 4640 N N . ALA A 1 572 ? 16.430 -3.669 -23.141 1.00 96.62 572 ALA A N 1
ATOM 4641 C CA . ALA A 1 572 ? 17.591 -2.815 -23.366 1.00 96.62 572 ALA A CA 1
ATOM 4642 C C . ALA A 1 572 ? 17.579 -1.641 -22.386 1.00 96.62 572 ALA A C 1
ATOM 4644 O O . ALA A 1 572 ? 16.508 -1.139 -22.060 1.00 96.62 572 ALA A O 1
ATOM 4645 N N . ILE A 1 573 ? 18.756 -1.213 -21.934 1.00 96.62 573 ILE A N 1
ATOM 4646 C CA . ILE A 1 573 ? 18.959 -0.196 -20.893 1.00 96.62 573 ILE A CA 1
ATOM 4647 C C . ILE A 1 573 ? 19.600 1.049 -21.521 1.00 96.62 573 ILE A C 1
ATOM 4649 O O . ILE A 1 573 ? 20.597 0.934 -22.239 1.00 96.62 573 ILE A O 1
ATOM 4653 N N . TYR A 1 574 ? 19.060 2.231 -21.225 1.00 95.25 574 TYR A N 1
ATOM 4654 C CA . TYR A 1 574 ? 19.470 3.516 -21.798 1.00 95.25 574 TYR A CA 1
ATOM 4655 C C . TYR A 1 574 ? 19.543 4.624 -20.751 1.00 95.25 574 TYR A C 1
ATOM 4657 O O . TYR A 1 574 ? 19.054 4.486 -19.628 1.00 95.25 574 TYR A O 1
ATOM 4665 N N . ARG A 1 575 ? 20.109 5.759 -21.183 1.00 94.50 575 ARG A N 1
ATOM 4666 C CA . ARG A 1 575 ? 20.050 7.064 -20.511 1.00 94.50 575 ARG A CA 1
ATOM 4667 C C . ARG A 1 575 ? 20.391 7.006 -19.015 1.00 94.50 575 ARG A C 1
ATOM 4669 O O . ARG A 1 575 ? 19.636 7.538 -18.202 1.00 94.50 575 ARG A O 1
ATOM 4676 N N . PRO A 1 576 ? 21.535 6.409 -18.630 1.00 94.12 576 PRO A N 1
ATOM 4677 C CA . PRO A 1 576 ? 21.893 6.304 -17.227 1.00 94.12 576 PRO A CA 1
ATOM 4678 C C . PRO A 1 576 ? 22.181 7.694 -16.650 1.00 94.12 576 PRO A C 1
ATOM 4680 O O . PRO A 1 576 ? 23.047 8.423 -17.155 1.00 94.12 576 PRO A O 1
ATOM 4683 N N . VAL A 1 577 ? 21.516 8.030 -15.549 1.00 90.44 577 VAL A N 1
ATOM 4684 C CA . VAL A 1 577 ? 21.842 9.197 -14.720 1.00 90.44 577 VAL A CA 1
ATOM 4685 C C . VAL A 1 577 ? 22.440 8.684 -13.414 1.00 90.44 577 VAL A C 1
ATOM 4687 O O . VAL A 1 577 ? 21.854 7.823 -12.764 1.00 90.44 577 VAL A O 1
ATOM 4690 N N . ILE A 1 578 ? 23.635 9.167 -13.058 1.00 82.62 578 ILE A N 1
ATOM 4691 C CA . ILE A 1 578 ? 24.364 8.722 -11.862 1.00 82.62 578 ILE A CA 1
ATOM 4692 C C . ILE A 1 578 ? 24.593 9.892 -10.909 1.00 82.62 578 ILE A C 1
ATOM 4694 O O . ILE A 1 578 ? 25.171 10.903 -11.309 1.00 82.62 578 ILE A O 1
ATOM 4698 N N . GLY A 1 579 ? 24.223 9.670 -9.649 1.00 81.75 579 GLY A N 1
ATOM 4699 C CA . GLY A 1 579 ? 24.665 10.391 -8.457 1.00 81.75 579 GLY A CA 1
ATOM 4700 C C . GLY A 1 579 ? 25.006 9.389 -7.345 1.00 81.75 579 GLY A C 1
ATOM 4701 O O . GLY A 1 579 ? 25.703 8.406 -7.595 1.00 81.75 579 GLY A O 1
ATOM 4702 N N . SER A 1 580 ? 24.496 9.612 -6.129 1.00 84.38 580 SER A N 1
ATOM 4703 C CA . SER A 1 580 ? 24.405 8.566 -5.091 1.00 84.38 580 SER A CA 1
ATOM 4704 C C . SER A 1 580 ? 23.474 7.427 -5.522 1.00 84.38 580 SER A C 1
ATOM 4706 O O . SER A 1 580 ? 23.753 6.260 -5.255 1.00 84.38 580 SER A O 1
ATOM 4708 N N . HIS A 1 581 ? 22.403 7.782 -6.229 1.00 92.75 581 HIS A N 1
ATOM 4709 C CA . HIS A 1 581 ? 21.423 6.888 -6.837 1.00 92.75 581 HIS A CA 1
ATOM 4710 C C . HIS A 1 581 ? 21.722 6.690 -8.329 1.00 92.75 581 HIS A C 1
ATOM 4712 O O . HIS A 1 581 ? 22.450 7.479 -8.951 1.00 92.75 581 HIS A O 1
ATOM 4718 N N . MET A 1 582 ? 21.165 5.634 -8.916 1.00 94.50 582 MET A N 1
ATOM 4719 C CA . MET A 1 582 ? 21.284 5.344 -10.342 1.00 94.50 582 MET A CA 1
ATOM 4720 C C . MET A 1 582 ? 19.901 5.256 -10.972 1.00 94.50 582 MET A C 1
ATOM 4722 O O . MET A 1 582 ? 19.138 4.350 -10.659 1.00 94.50 582 MET A O 1
ATOM 4726 N N . ARG A 1 583 ? 19.606 6.161 -11.906 1.00 95.62 583 ARG A N 1
ATOM 4727 C CA . ARG A 1 583 ? 18.347 6.151 -12.660 1.00 95.62 583 ARG A CA 1
ATOM 4728 C C . ARG A 1 583 ? 18.565 5.543 -14.032 1.00 95.62 583 ARG A C 1
ATOM 4730 O O . ARG A 1 583 ? 19.505 5.927 -14.740 1.00 95.62 583 ARG A O 1
ATOM 4737 N N . LEU A 1 584 ? 17.708 4.597 -14.394 1.00 97.00 584 LEU A N 1
ATOM 4738 C CA . LEU A 1 584 ? 17.797 3.823 -15.627 1.00 97.00 584 LEU A CA 1
ATOM 4739 C C . LEU A 1 584 ? 16.456 3.834 -16.362 1.00 97.00 584 LEU A C 1
ATOM 4741 O O . LEU A 1 584 ? 15.401 3.781 -15.735 1.00 97.00 584 LEU A O 1
ATOM 4745 N N . PHE A 1 585 ? 16.519 3.857 -17.693 1.00 97.75 585 PHE A N 1
ATOM 4746 C CA . PHE A 1 585 ? 15.370 3.643 -18.568 1.00 97.75 585 PHE A CA 1
ATOM 4747 C C . PHE A 1 585 ? 15.530 2.322 -19.313 1.00 97.75 585 PHE A C 1
ATOM 4749 O O . PHE A 1 585 ? 16.581 2.066 -19.909 1.00 97.75 585 PHE A O 1
ATOM 4756 N N . MET A 1 586 ? 14.490 1.497 -19.309 1.00 97.88 586 MET A N 1
ATOM 4757 C CA . MET A 1 586 ? 14.489 0.179 -19.925 1.00 97.88 586 MET A CA 1
ATOM 4758 C C . MET A 1 586 ? 13.355 0.039 -20.936 1.00 97.88 586 MET A C 1
ATOM 4760 O O . MET A 1 586 ? 12.244 0.498 -20.697 1.00 97.88 586 MET A O 1
ATOM 4764 N N . LEU A 1 587 ? 13.627 -0.642 -22.051 1.00 97.50 587 LEU A N 1
ATOM 4765 C CA . LEU A 1 587 ? 12.670 -0.881 -23.137 1.00 97.50 587 LEU A CA 1
ATOM 4766 C C . LEU A 1 587 ? 12.609 -2.371 -23.481 1.00 97.50 587 LEU A C 1
ATOM 4768 O O . LEU A 1 587 ? 13.651 -3.014 -23.605 1.00 97.50 587 LEU A O 1
ATOM 4772 N N . ASN A 1 588 ? 11.405 -2.917 -23.641 1.00 97.38 588 ASN A N 1
ATOM 4773 C CA . ASN A 1 588 ? 11.154 -4.328 -23.925 1.00 97.38 588 ASN A CA 1
ATOM 4774 C C . ASN A 1 588 ? 11.264 -4.632 -25.425 1.00 97.38 588 ASN A C 1
ATOM 4776 O O . ASN A 1 588 ? 10.426 -4.198 -26.217 1.00 97.38 588 ASN A O 1
ATOM 4780 N N . PHE A 1 589 ? 12.270 -5.420 -25.802 1.00 95.81 589 PHE A N 1
ATOM 4781 C CA . PHE A 1 589 ? 12.503 -5.873 -27.177 1.00 95.81 589 PHE A CA 1
ATOM 4782 C C . PHE A 1 589 ? 11.956 -7.277 -27.451 1.00 95.81 589 PHE A C 1
ATOM 4784 O O . PHE A 1 589 ? 11.842 -7.668 -28.610 1.00 95.81 589 PHE A O 1
ATOM 4791 N N . ALA A 1 590 ? 11.599 -8.034 -26.410 1.00 94.25 590 ALA A N 1
ATOM 4792 C CA . ALA A 1 590 ? 11.066 -9.387 -26.563 1.00 94.25 590 ALA A CA 1
ATOM 4793 C C . ALA A 1 590 ? 9.556 -9.405 -26.850 1.00 94.25 590 ALA A C 1
ATOM 4795 O O . ALA A 1 590 ? 9.054 -10.341 -27.473 1.00 94.25 590 ALA A O 1
ATOM 4796 N N . ASN A 1 591 ? 8.808 -8.394 -26.399 1.00 95.06 591 ASN A N 1
ATOM 4797 C CA . ASN A 1 591 ? 7.369 -8.330 -26.627 1.00 95.06 591 ASN A CA 1
ATOM 4798 C C . ASN A 1 591 ? 7.032 -7.697 -27.992 1.00 95.06 591 ASN A C 1
ATOM 4800 O O . ASN A 1 591 ? 7.302 -6.519 -28.229 1.00 95.06 591 ASN A O 1
ATOM 4804 N N . GLU A 1 592 ? 6.371 -8.462 -28.867 1.00 92.44 592 GLU A N 1
ATOM 4805 C CA . GLU A 1 592 ? 6.029 -8.039 -30.235 1.00 92.44 592 GLU A CA 1
ATOM 4806 C C . GLU A 1 592 ? 5.170 -6.763 -30.264 1.00 92.44 592 GLU A C 1
ATOM 4808 O O . GLU A 1 592 ? 5.368 -5.894 -31.114 1.00 92.44 592 GLU A O 1
ATOM 4813 N N . TYR A 1 593 ? 4.230 -6.611 -29.321 1.00 92.19 593 TYR A N 1
ATOM 4814 C CA . TYR A 1 593 ? 3.404 -5.406 -29.244 1.00 92.19 593 TYR A CA 1
ATOM 4815 C C . TYR A 1 593 ? 4.255 -4.185 -28.902 1.00 92.19 593 TYR A C 1
ATOM 4817 O O . TYR A 1 593 ? 4.117 -3.157 -29.562 1.00 92.19 593 TYR A O 1
ATOM 4825 N N . CYS A 1 594 ? 5.144 -4.297 -27.913 1.00 94.81 594 CYS A N 1
ATOM 4826 C CA . CYS A 1 594 ? 6.008 -3.195 -27.500 1.00 94.81 594 CYS A CA 1
ATOM 4827 C C . CYS A 1 594 ? 6.923 -2.748 -28.643 1.00 94.81 594 CYS A C 1
ATOM 4829 O O . CYS A 1 594 ? 6.961 -1.560 -28.970 1.00 94.81 594 CYS A O 1
ATOM 4831 N N . VAL A 1 595 ? 7.546 -3.702 -29.341 1.00 93.38 595 VAL A N 1
ATOM 4832 C CA . VAL A 1 595 ? 8.332 -3.432 -30.553 1.00 93.38 595 VAL A CA 1
ATOM 4833 C C . VAL A 1 595 ? 7.485 -2.700 -31.599 1.00 93.38 595 VAL A C 1
ATOM 4835 O O . VAL A 1 595 ? 7.884 -1.656 -32.108 1.00 93.38 595 VAL A O 1
ATOM 4838 N N . HIS A 1 596 ? 6.278 -3.184 -31.884 1.00 91.19 596 HIS A N 1
ATOM 4839 C CA . HIS A 1 596 ? 5.400 -2.583 -32.889 1.00 91.19 596 HIS A CA 1
ATOM 4840 C C . HIS A 1 596 ? 4.743 -1.261 -32.515 1.00 91.19 596 HIS A C 1
ATOM 4842 O O . HIS A 1 596 ? 4.127 -0.646 -33.390 1.00 91.19 596 HIS A O 1
ATOM 4848 N N . ASN A 1 597 ? 4.712 -0.904 -31.239 1.00 91.38 597 ASN A N 1
ATOM 4849 C CA . ASN A 1 597 ? 4.044 0.307 -30.780 1.00 91.38 597 ASN A CA 1
ATOM 4850 C C . ASN A 1 597 ? 5.048 1.425 -30.493 1.00 91.38 597 ASN A C 1
ATOM 4852 O O . ASN A 1 597 ? 4.712 2.590 -30.690 1.00 91.38 597 ASN A O 1
ATOM 4856 N N . TYR A 1 598 ? 6.268 1.074 -30.081 1.00 92.50 598 TYR A N 1
ATOM 4857 C CA . TYR A 1 598 ? 7.277 2.029 -29.622 1.00 92.50 598 TYR A CA 1
ATOM 4858 C C . TYR A 1 598 ? 8.529 2.077 -30.506 1.00 92.50 598 TYR A C 1
ATOM 4860 O O . TYR A 1 598 ? 9.178 3.116 -30.579 1.00 92.50 598 TYR A O 1
ATOM 4868 N N . ILE A 1 599 ? 8.864 0.998 -31.222 1.00 90.19 599 ILE A N 1
ATOM 4869 C CA . ILE A 1 599 ? 10.128 0.900 -31.974 1.00 90.19 599 ILE A CA 1
ATOM 4870 C C . ILE A 1 599 ? 9.906 0.991 -33.484 1.00 90.19 599 ILE A C 1
ATOM 4872 O O . ILE A 1 599 ? 10.582 1.781 -34.143 1.00 90.19 599 ILE A O 1
ATOM 4876 N N . LEU A 1 600 ? 8.955 0.226 -34.028 1.00 85.75 600 LEU A N 1
ATOM 4877 C CA . LEU A 1 600 ? 8.564 0.214 -35.446 1.00 85.75 600 LEU A CA 1
ATOM 4878 C C . LEU A 1 600 ? 7.443 1.209 -35.708 1.00 85.75 600 LEU A C 1
ATOM 4880 O O . LEU A 1 600 ? 7.683 2.141 -36.507 1.00 85.75 600 LEU A O 1
#